Protein AF-A0A1I7YSK3-F1 (afdb_monomer_lite)

pLDDT: mean 75.52, std 20.82, range [30.72, 96.94]

Secondary structure (DSSP, 8-state):
----------PPPP------------------PPPPPP------PPP----------------------------S---------HHHHHHHTT--HHHHHHHHHHHHHHHHHHHHHHHHHHHHHHHHHHHHHHHHHHHHHHHHHHHHHHHHHHHHHHHHHHHHHHHHHHHHHHHHHHHHHHHHHHHHHHHHHHHHHHHHHHHHHHHHHHHHHHHHHHHHHHHHHHHHHHHHHHHHHHHHHHHHHHHHHHHHHHHHHHHHHHHHHHHHHHHHHHHHHHHHHHHHHHHHHHHHHHHHHHHHHHHHHHHHHHHHTTTHHHHHHHHTTTTTTSSSS----S-HHHHHHHHHHHHHHHHHHHHHHHHHHHHHHHHHHHHHHHHHHHHHHHHHHHHHHHHHHHHHHHHHHHHHHHHHHHHHHHHHHHHHHHHHHHHHHHHHHHHHHHHHHHHHHHHHHHHHHHHHHHHHHHHHHHHHHHHHHHHHHHHHHHHHHHHHHHH-

Foldseek 3Di:
DDDDDDDDDDDDDDDDDDDDDDDDDDDDDDDDDDDDDDDDDDDDDDDDDDDDDPPPPDPDDDDDDPPPPPPPDPPPDPDPDDPVPVVCVVVVDPDPPVVVVVCVVVVVVVVVVVVVVVVVVVVVVVVVVVVVVVVVVVVVVVVVVVVVVVVVVVVVVVVVVVVVVVVVVVVVVVVVVVVVVVVVVVVVVVVVVVVVVVVVVVVVVVVVVVVVVVVVVVVVVVVVVVVVVVVVVVVVVVVVVVVVVVVVVVVVVVVVVVVVVVVVVVVVVVVVVVVVVVVVVVVVVVVVVVVVVVVVVVVVVVVVVVVVVVVVVVVVVVCVVPVVVVVVPPVPDDDDDDDPVVVVVVVVVVVVVVVVVVVVVVVVVVVVVVVVVVVVVVVVVVVVVVVVVVVVVVVVVVVVVVVVVVVVVVVVVVVVVVVVVVVVVVVVVVVVVVVVVVVVVVVVVVVVVVVVVVVVVVVVVVVVVVVVVVVVVVVVVVVVVVVVVVVVVVVVVVVD

Radius of gyration: 88.84 Å; chains: 1; bounding box: 186×69×266 Å

Structure (mmCIF, N/CA/C/O backbone):
data_AF-A0A1I7YSK3-F1
#
_entry.id   AF-A0A1I7YSK3-F1
#
loop_
_atom_site.group_PDB
_atom_site.id
_atom_site.type_symbol
_atom_site.label_atom_id
_atom_site.label_alt_id
_atom_site.label_comp_id
_atom_site.label_asym_id
_atom_site.label_entity_id
_atom_site.label_seq_id
_atom_site.pdbx_PDB_ins_code
_atom_site.Cartn_x
_atom_site.Cartn_y
_atom_site.Cartn_z
_atom_site.occupancy
_atom_site.B_iso_or_equiv
_atom_site.auth_seq_id
_atom_site.auth_comp_id
_atom_site.auth_asym_id
_atom_site.auth_atom_id
_atom_site.pdbx_PDB_model_num
ATOM 1 N N . MET A 1 1 ? -38.081 -33.887 42.580 1.00 40.69 1 MET A N 1
ATOM 2 C CA . MET A 1 1 ? -37.511 -34.795 41.563 1.00 40.69 1 MET A CA 1
ATOM 3 C C . MET A 1 1 ? -37.796 -34.200 40.195 1.00 40.69 1 MET A C 1
ATOM 5 O O . MET A 1 1 ? -38.943 -34.213 39.774 1.00 40.69 1 MET A O 1
ATOM 9 N N . ALA A 1 2 ? -36.789 -33.588 39.573 1.00 35.66 2 ALA A N 1
ATOM 10 C CA . ALA A 1 2 ? -36.881 -32.951 38.261 1.00 35.66 2 ALA A CA 1
ATOM 11 C C . ALA A 1 2 ? -36.112 -33.796 37.236 1.00 35.66 2 ALA A C 1
ATOM 13 O O . ALA A 1 2 ? -35.009 -34.254 37.534 1.00 35.66 2 ALA A O 1
ATOM 14 N N . ALA A 1 3 ? -36.692 -33.997 36.052 1.00 44.53 3 ALA A N 1
ATOM 15 C CA . ALA A 1 3 ? -36.068 -34.694 34.934 1.00 44.53 3 ALA A CA 1
ATOM 16 C C . ALA A 1 3 ? -35.866 -33.733 33.747 1.00 44.53 3 ALA A C 1
ATOM 18 O O . ALA A 1 3 ? -36.822 -33.235 33.164 1.00 44.53 3 ALA A O 1
ATOM 19 N N . PHE A 1 4 ? -34.586 -33.465 33.488 1.00 44.53 4 PHE A N 1
ATOM 20 C CA . PHE A 1 4 ? -33.862 -33.275 32.224 1.00 44.53 4 PHE A CA 1
ATOM 21 C C . PHE A 1 4 ? -34.601 -33.003 30.890 1.00 44.53 4 PHE A C 1
ATOM 23 O O . PHE A 1 4 ? -35.297 -33.855 30.351 1.00 44.53 4 PHE A O 1
ATOM 30 N N . SER A 1 5 ? -34.247 -31.844 30.315 1.00 45.84 5 SER A N 1
ATOM 31 C CA . SER A 1 5 ? -33.584 -31.607 29.011 1.00 45.84 5 SER A CA 1
ATOM 32 C C . SER A 1 5 ? -33.994 -32.371 27.742 1.00 45.84 5 SER A C 1
ATOM 34 O O . SER A 1 5 ? -33.783 -33.577 27.650 1.00 45.84 5 SER A O 1
ATOM 36 N N . LYS A 1 6 ? -34.327 -31.606 26.682 1.00 50.41 6 LYS A N 1
ATOM 37 C CA . LYS A 1 6 ? -33.668 -31.606 25.347 1.00 50.41 6 LYS A CA 1
ATOM 38 C C . LYS A 1 6 ? -34.405 -30.662 24.376 1.00 50.41 6 LYS A C 1
ATOM 40 O O . LYS A 1 6 ? -35.543 -30.933 24.018 1.00 50.41 6 LYS A O 1
ATOM 45 N N . ILE A 1 7 ? -33.742 -29.603 23.905 1.00 48.44 7 ILE A N 1
ATOM 46 C CA . ILE A 1 7 ? -34.106 -28.902 22.660 1.00 48.44 7 ILE A CA 1
ATOM 47 C C . ILE A 1 7 ? -32.912 -29.041 21.719 1.00 48.44 7 ILE A C 1
ATOM 49 O O . ILE A 1 7 ? -31.772 -28.788 22.109 1.00 48.44 7 ILE A O 1
ATOM 53 N N . GLY A 1 8 ? -33.206 -29.576 20.537 1.00 45.09 8 GLY A N 1
ATOM 54 C CA . GLY A 1 8 ? -32.256 -30.000 19.523 1.00 45.09 8 GLY A CA 1
ATOM 55 C C . GLY A 1 8 ? -31.715 -28.862 18.666 1.00 45.09 8 GLY A C 1
ATOM 56 O O . GLY A 1 8 ? -32.310 -27.794 18.542 1.00 45.09 8 GLY A O 1
ATOM 57 N N . GLN A 1 9 ? -30.558 -29.171 18.096 1.00 38.94 9 GLN A N 1
ATOM 58 C CA . GLN A 1 9 ? -29.808 -28.431 17.095 1.00 38.94 9 GLN A CA 1
ATOM 59 C C . GLN A 1 9 ? -30.614 -28.321 15.792 1.00 38.94 9 GLN A C 1
ATOM 61 O O . GLN A 1 9 ? -31.238 -29.294 15.372 1.00 38.94 9 GLN A O 1
ATOM 66 N N . GLY A 1 10 ? -30.589 -27.145 15.166 1.00 38.31 10 GLY A N 1
ATOM 67 C CA . GLY A 1 10 ? -31.057 -26.932 13.799 1.00 38.31 10 GLY A CA 1
ATOM 68 C C . GLY A 1 10 ? -29.862 -26.748 12.867 1.00 38.31 10 GLY A C 1
ATOM 69 O O . GLY A 1 10 ? -29.099 -25.798 13.033 1.00 38.31 10 GLY A O 1
ATOM 70 N N . GLU A 1 11 ? -29.709 -27.662 11.915 1.00 47.06 11 GLU A N 1
ATOM 71 C CA . GLU A 1 11 ? -28.916 -27.491 10.693 1.00 47.06 11 GLU A CA 1
ATOM 72 C C . GLU A 1 11 ? -29.738 -26.697 9.659 1.00 47.06 11 GLU A C 1
ATOM 74 O O . GLU A 1 11 ? -30.963 -26.856 9.618 1.00 47.06 11 GLU A O 1
ATOM 79 N N . PRO A 1 12 ? -29.117 -25.888 8.782 1.00 58.66 12 PRO A N 1
ATOM 80 C CA . PRO A 1 12 ? -29.736 -25.496 7.529 1.00 58.66 12 PRO A CA 1
ATOM 81 C C . PRO A 1 12 ? -29.206 -26.353 6.371 1.00 58.66 12 PRO A C 1
ATOM 83 O O . PRO A 1 12 ? -28.031 -26.301 6.010 1.00 58.66 12 PRO A O 1
ATOM 86 N N . ASP A 1 13 ? -30.136 -27.110 5.792 1.00 48.97 13 ASP A N 1
ATOM 87 C CA . ASP A 1 13 ? -30.034 -27.811 4.516 1.00 48.97 13 ASP A CA 1
ATOM 88 C C . ASP A 1 13 ? -29.654 -26.875 3.363 1.00 48.97 13 ASP A C 1
ATOM 90 O O . ASP A 1 13 ? -30.177 -25.763 3.219 1.00 48.97 13 ASP A O 1
ATOM 94 N N . GLY A 1 14 ? -28.802 -27.401 2.485 1.00 42.59 14 GLY A N 1
ATOM 95 C CA . GLY A 1 14 ? -28.514 -26.836 1.180 1.00 42.59 14 GLY A CA 1
ATOM 96 C C . GLY A 1 14 ? -29.721 -26.887 0.244 1.00 42.59 14 GLY A C 1
ATOM 97 O O . GLY A 1 14 ? -30.543 -27.805 0.283 1.00 42.59 14 GLY A O 1
ATOM 98 N N . ARG A 1 15 ? -29.793 -25.897 -0.648 1.00 53.00 15 ARG A N 1
ATOM 99 C CA . ARG A 1 15 ? -30.497 -26.024 -1.923 1.00 53.00 15 ARG A CA 1
ATOM 100 C C . ARG A 1 15 ? -29.712 -25.357 -3.033 1.00 53.00 15 ARG A C 1
ATOM 102 O O . ARG A 1 15 ? -29.434 -24.162 -3.002 1.00 53.00 15 ARG A O 1
ATOM 109 N N . ASP A 1 16 ? -29.443 -26.195 -4.017 1.00 47.84 16 ASP A N 1
ATOM 110 C CA . ASP A 1 16 ? -28.998 -25.911 -5.364 1.00 47.84 16 ASP A CA 1
ATOM 111 C C . ASP A 1 16 ? -29.873 -24.869 -6.072 1.00 47.84 16 ASP A C 1
ATOM 113 O O . ASP A 1 16 ? -31.107 -24.910 -5.981 1.00 47.84 16 ASP A O 1
ATOM 117 N N . ARG A 1 17 ? -29.245 -24.017 -6.893 1.00 43.78 17 ARG A N 1
ATOM 118 C CA . ARG A 1 17 ? -29.848 -23.554 -8.151 1.00 43.78 17 ARG A CA 1
ATOM 119 C C . ARG A 1 17 ? -28.818 -22.950 -9.114 1.00 43.78 17 ARG A C 1
ATOM 121 O O . ARG A 1 17 ? -28.319 -21.867 -8.860 1.00 43.78 17 ARG A O 1
ATOM 128 N N . ALA A 1 18 ? -28.628 -23.679 -10.222 1.00 43.81 18 ALA A N 1
ATOM 129 C CA . ALA A 1 18 ? -28.380 -23.249 -11.610 1.00 43.81 18 ALA A CA 1
ATOM 130 C C . ALA A 1 18 ? -27.205 -22.273 -11.866 1.00 43.81 18 ALA A C 1
ATOM 132 O O . ALA A 1 18 ? -27.217 -21.151 -11.391 1.00 43.81 18 ALA A O 1
ATOM 133 N N . GLY A 1 19 ? -26.178 -22.583 -12.662 1.00 39.19 19 GLY A N 1
ATOM 134 C CA . GLY A 1 19 ? -26.143 -23.467 -13.828 1.00 39.19 19 GLY A CA 1
A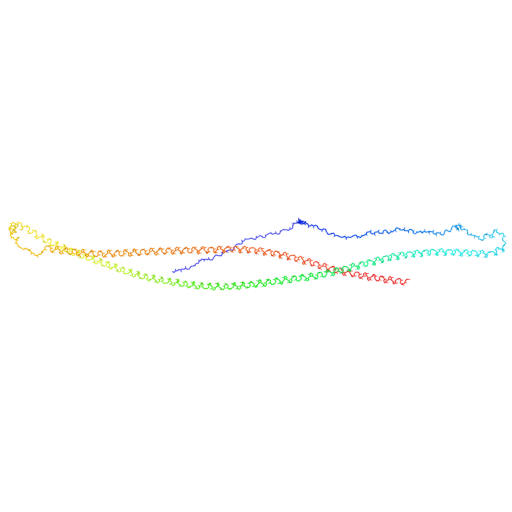TOM 135 C C . GLY A 1 19 ? -26.724 -22.765 -15.057 1.00 39.19 19 GLY A C 1
ATOM 136 O O . GLY A 1 19 ? -27.868 -23.036 -15.407 1.00 39.19 19 GLY A O 1
ATOM 137 N N . LEU A 1 20 ? -25.946 -21.872 -15.679 1.00 42.03 20 LEU A N 1
ATOM 138 C CA . LEU A 1 20 ? -26.173 -21.351 -17.032 1.00 42.03 20 LEU A CA 1
ATOM 139 C C . LEU A 1 20 ? -24.816 -21.130 -17.721 1.00 42.03 20 LEU A C 1
ATOM 141 O O . LEU A 1 20 ? -24.257 -20.039 -17.689 1.00 42.03 20 LEU A O 1
ATOM 145 N N . ASP A 1 21 ? -24.320 -22.202 -18.336 1.00 44.41 21 ASP A N 1
ATOM 146 C CA . ASP A 1 21 ? -23.498 -22.133 -19.544 1.00 44.41 21 ASP A CA 1
ATOM 147 C C . ASP A 1 21 ? -24.430 -21.917 -20.739 1.00 44.41 21 ASP A C 1
ATOM 149 O O . ASP A 1 21 ? -25.432 -22.625 -20.846 1.00 44.41 21 ASP A O 1
ATOM 153 N N . CYS A 1 22 ? -24.076 -21.004 -21.646 1.00 37.34 22 CYS A N 1
ATOM 154 C CA . CYS A 1 22 ? -24.375 -21.094 -23.080 1.00 37.34 22 CYS A CA 1
ATOM 155 C C . CYS A 1 22 ? -23.430 -20.170 -23.876 1.00 37.34 22 CYS A C 1
ATOM 157 O O . CYS A 1 22 ? -23.597 -18.956 -23.882 1.00 37.34 22 CYS A O 1
ATOM 159 N N . THR A 1 23 ? -22.489 -20.825 -24.562 1.00 44.09 23 THR A N 1
ATOM 160 C CA . THR A 1 23 ? -22.118 -20.656 -25.982 1.00 44.09 23 THR A CA 1
ATOM 161 C C . THR A 1 23 ? -21.451 -19.371 -26.482 1.00 44.09 23 THR A C 1
ATOM 163 O O . THR A 1 23 ? -22.023 -18.286 -26.488 1.00 44.09 23 THR A O 1
ATOM 166 N N . GLU A 1 24 ? -20.256 -19.614 -27.024 1.00 45.88 24 GLU A N 1
ATOM 167 C CA . GLU A 1 24 ? -19.506 -18.869 -28.033 1.00 45.88 24 GLU A CA 1
ATOM 168 C C . GLU A 1 24 ? -20.385 -18.285 -29.150 1.00 45.88 24 GLU A C 1
ATOM 170 O O . GLU A 1 24 ? -21.261 -18.971 -29.674 1.00 45.88 24 GLU A O 1
ATOM 175 N N . ASP A 1 25 ? -20.057 -17.066 -29.584 1.00 43.78 25 ASP A N 1
ATOM 176 C CA . ASP A 1 25 ? -20.048 -16.743 -31.007 1.00 43.78 25 ASP A CA 1
ATOM 177 C C . ASP A 1 25 ? -18.965 -15.703 -31.321 1.00 43.78 25 ASP A C 1
ATOM 179 O O . ASP A 1 25 ? -18.608 -14.828 -30.531 1.00 43.78 25 ASP A O 1
ATOM 183 N N . VAL A 1 26 ? -18.400 -15.906 -32.499 1.00 40.75 26 VAL A N 1
ATOM 184 C CA . VAL A 1 26 ? -17.092 -15.493 -32.986 1.00 40.75 26 VAL A CA 1
ATOM 185 C C . VAL A 1 26 ? -17.232 -14.305 -33.953 1.00 40.75 26 VAL A C 1
ATOM 187 O O . VAL A 1 26 ? -18.158 -14.264 -34.751 1.00 40.75 26 VAL A O 1
ATOM 190 N N . LEU A 1 27 ? -16.253 -13.390 -33.914 1.00 42.75 27 LEU A N 1
ATOM 191 C CA . LEU A 1 27 ? -15.806 -12.462 -34.977 1.00 42.75 27 LEU A CA 1
ATOM 192 C C . LEU A 1 27 ? -16.842 -11.610 -35.746 1.00 42.75 27 LEU A C 1
ATOM 194 O O . LEU A 1 27 ? -17.444 -12.053 -36.717 1.00 42.75 27 LEU A O 1
ATOM 198 N N . ALA A 1 28 ? -16.826 -10.305 -35.465 1.00 40.03 28 ALA A N 1
ATOM 199 C CA . ALA A 1 28 ? -16.809 -9.190 -36.431 1.00 40.03 28 ALA A CA 1
ATOM 200 C C . ALA A 1 28 ? -16.651 -7.899 -35.602 1.00 40.03 28 ALA A C 1
ATOM 202 O O . ALA A 1 28 ? -17.331 -7.741 -34.601 1.00 40.03 28 ALA A O 1
ATOM 203 N N . GLY A 1 29 ? -15.798 -6.922 -35.872 1.00 34.19 29 GLY A N 1
ATOM 204 C CA . GLY A 1 29 ? -15.032 -6.585 -37.052 1.00 34.19 29 GLY A CA 1
ATOM 205 C C . GLY A 1 29 ? -14.835 -5.066 -37.010 1.00 34.19 29 GLY A C 1
ATOM 206 O O . GLY A 1 29 ? -15.809 -4.331 -37.018 1.00 34.19 29 GLY A O 1
ATOM 207 N N . MET A 1 30 ? -13.572 -4.645 -36.961 1.00 34.94 30 MET A N 1
ATOM 208 C CA . MET A 1 30 ? -13.018 -3.424 -37.558 1.00 34.94 30 MET A CA 1
ATOM 209 C C . MET A 1 30 ? -13.552 -2.027 -37.155 1.00 34.94 30 MET A C 1
ATOM 211 O O . MET A 1 30 ? -14.690 -1.645 -37.407 1.00 34.94 30 MET A O 1
ATOM 215 N N . SER A 1 31 ? -12.561 -1.203 -36.786 1.00 37.09 31 SER A N 1
ATOM 216 C CA . SER A 1 31 ? -12.375 0.234 -37.077 1.00 37.09 31 SER A CA 1
ATOM 217 C C . SER A 1 31 ? -13.129 1.304 -36.272 1.00 37.09 31 SER A C 1
ATOM 219 O O . SER A 1 31 ? -14.298 1.567 -36.516 1.00 37.09 31 SER A O 1
ATOM 221 N N . ALA A 1 32 ? -12.364 2.055 -35.466 1.00 34.91 32 ALA A N 1
ATOM 222 C CA . ALA A 1 32 ? -12.131 3.499 -35.643 1.00 34.91 32 ALA A CA 1
ATOM 223 C C . ALA A 1 32 ? -10.879 3.928 -34.832 1.00 34.91 32 ALA A C 1
ATOM 225 O O . ALA A 1 32 ? -10.741 3.474 -33.697 1.00 34.91 32 ALA A O 1
ATOM 226 N N . PRO A 1 33 ? -9.950 4.739 -35.381 1.00 42.72 33 PRO A N 1
ATOM 227 C CA . PRO A 1 33 ? -8.826 5.280 -34.621 1.00 42.72 33 PRO A CA 1
ATOM 228 C C . PRO A 1 33 ? -9.273 6.520 -33.838 1.00 42.72 33 PRO A C 1
ATOM 230 O O . PRO A 1 33 ? -9.918 7.409 -34.391 1.00 42.72 33 PRO A O 1
ATOM 233 N N . GLU A 1 34 ? -8.929 6.561 -32.555 1.00 41.91 34 GLU A N 1
ATOM 234 C CA . GLU A 1 34 ? -9.188 7.692 -31.668 1.00 41.91 34 GLU A CA 1
ATOM 235 C C . GLU A 1 34 ? -8.077 8.744 -31.833 1.00 41.91 34 GLU A C 1
ATOM 237 O O . GLU A 1 34 ? -6.890 8.423 -31.920 1.00 41.91 34 GLU A O 1
ATOM 242 N N . GLU A 1 35 ? -8.502 9.998 -31.967 1.00 37.66 35 GLU A N 1
ATOM 243 C CA . GLU A 1 35 ? -7.690 11.181 -32.241 1.00 37.66 35 GLU A CA 1
ATOM 244 C C . GLU A 1 35 ? -6.692 11.468 -31.105 1.00 37.66 35 GLU A C 1
ATOM 246 O O . GLU A 1 35 ? -7.042 11.479 -29.926 1.00 37.66 35 GLU A O 1
ATOM 251 N N . ILE A 1 36 ? -5.438 11.749 -31.467 1.00 41.78 36 ILE A N 1
ATOM 252 C CA . ILE A 1 36 ? -4.404 12.234 -30.544 1.00 41.78 36 ILE A CA 1
ATOM 253 C C . ILE A 1 36 ? -4.584 13.755 -30.392 1.00 41.78 36 ILE A C 1
ATOM 255 O O . ILE A 1 36 ? -4.634 14.449 -31.410 1.00 41.78 36 ILE A O 1
ATOM 259 N N . PRO A 1 37 ? -4.657 14.309 -29.168 1.00 40.88 37 PRO A N 1
ATOM 260 C CA . PRO A 1 37 ? -4.837 15.741 -28.973 1.00 40.88 37 PRO A CA 1
ATOM 261 C C . PRO A 1 37 ? -3.569 16.534 -29.325 1.00 40.88 37 PRO A C 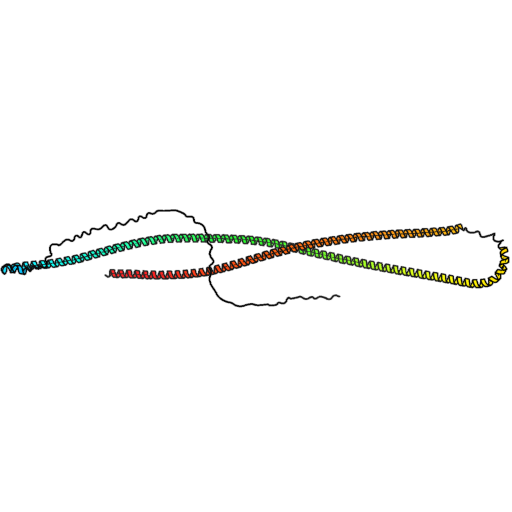1
ATOM 263 O O . PRO A 1 37 ? -2.474 16.261 -28.830 1.00 40.88 37 PRO A O 1
ATOM 266 N N . GLU A 1 38 ? -3.750 17.563 -30.154 1.00 40.75 38 GLU A N 1
ATOM 267 C CA . GLU A 1 38 ? -2.776 18.618 -30.426 1.00 40.75 38 GLU A CA 1
ATOM 268 C C . GLU A 1 38 ? -2.508 19.443 -29.156 1.00 40.75 38 GLU A C 1
ATOM 270 O O . GLU A 1 38 ? -3.399 20.113 -28.631 1.00 40.75 38 GLU A O 1
ATOM 275 N N . HIS A 1 39 ? -1.257 19.454 -28.692 1.00 37.50 39 HIS A N 1
ATOM 276 C CA . HIS A 1 39 ? -0.752 20.480 -27.783 1.00 37.50 39 HIS A CA 1
ATOM 277 C C . HIS A 1 39 ? 0.199 21.418 -28.533 1.00 37.50 39 HIS A C 1
ATOM 279 O O . HIS A 1 39 ? 1.294 21.056 -28.954 1.00 37.50 39 HIS A O 1
ATOM 285 N N . THR A 1 40 ? -0.260 22.656 -28.679 1.00 38.56 40 THR A N 1
ATOM 286 C CA . THR A 1 40 ? 0.468 23.837 -29.145 1.00 38.56 40 THR A CA 1
ATOM 287 C C . THR A 1 40 ? 1.432 24.395 -28.095 1.00 38.56 40 THR A C 1
ATOM 289 O O . THR A 1 40 ? 1.008 24.599 -26.956 1.00 38.56 40 THR A O 1
ATOM 292 N N . ALA A 1 41 ? 2.646 24.762 -28.543 1.00 38.44 41 ALA A N 1
ATOM 293 C CA . ALA A 1 41 ? 3.410 26.011 -28.290 1.00 38.44 41 ALA A CA 1
ATOM 294 C C . ALA A 1 41 ? 4.922 25.761 -28.053 1.00 38.44 41 ALA A C 1
ATOM 296 O O . ALA A 1 41 ? 5.290 24.686 -27.592 1.00 38.44 41 ALA A O 1
ATOM 297 N N . PRO A 1 42 ? 5.797 26.779 -28.186 1.00 48.31 42 PRO A N 1
ATOM 298 C CA . PRO A 1 42 ? 5.987 27.711 -29.299 1.00 48.31 42 PRO A CA 1
ATOM 299 C C . PRO A 1 42 ? 7.452 27.691 -29.802 1.00 48.31 42 PRO A C 1
ATOM 301 O O . PRO A 1 42 ? 8.353 27.167 -29.153 1.00 48.31 42 PRO A O 1
ATOM 304 N N . GLY A 1 43 ? 7.696 28.287 -30.971 1.00 38.28 43 GLY A N 1
ATOM 305 C CA . GLY A 1 43 ? 9.044 28.454 -31.510 1.00 38.28 43 GLY A CA 1
ATOM 306 C C . GLY A 1 43 ? 9.876 29.497 -30.763 1.00 38.28 43 GLY A C 1
ATOM 307 O O . GLY A 1 43 ? 9.367 30.551 -30.394 1.00 38.28 43 GLY A O 1
ATOM 308 N N . GLU A 1 44 ? 11.178 29.236 -30.666 1.00 40.59 44 GLU A N 1
ATOM 309 C CA . GLU A 1 44 ? 12.210 30.264 -30.558 1.00 40.59 44 GLU A CA 1
ATOM 310 C C . GLU A 1 44 ? 13.324 29.948 -31.562 1.00 40.59 44 GLU A C 1
ATOM 312 O O . GLU A 1 44 ? 13.919 28.871 -31.574 1.00 40.59 44 GLU A O 1
ATOM 317 N N . MET A 1 45 ? 13.527 30.901 -32.470 1.00 42.84 45 MET A N 1
ATOM 318 C CA . MET A 1 45 ? 14.551 30.892 -33.504 1.00 42.84 45 MET A CA 1
ATOM 319 C C . MET A 1 45 ? 15.898 31.252 -32.880 1.00 42.84 45 MET A C 1
ATOM 321 O O . MET A 1 45 ? 16.042 32.338 -32.318 1.00 42.84 45 MET A O 1
ATOM 325 N N . ALA A 1 46 ? 16.898 30.389 -33.051 1.00 37.97 46 ALA A N 1
ATOM 326 C CA . ALA A 1 46 ? 18.293 30.746 -32.836 1.00 37.97 46 ALA A CA 1
ATOM 327 C C . ALA A 1 46 ? 18.950 31.058 -34.187 1.00 37.97 46 ALA A C 1
ATOM 329 O O . ALA A 1 46 ? 18.995 30.232 -35.096 1.00 37.97 46 ALA A O 1
ATOM 330 N N . GLN A 1 47 ? 19.409 32.300 -34.294 1.00 37.19 47 GLN A N 1
ATOM 331 C CA . GLN A 1 47 ? 20.231 32.851 -35.361 1.00 37.19 47 GLN A CA 1
ATOM 332 C C . GLN A 1 47 ? 21.647 32.267 -35.325 1.00 37.19 47 GLN A C 1
ATOM 334 O O . GLN A 1 47 ? 22.154 31.960 -34.245 1.00 37.19 47 GLN A O 1
ATOM 339 N N . SER A 1 48 ? 22.318 32.272 -36.482 1.00 39.28 48 SER A N 1
ATOM 340 C CA . SER A 1 48 ? 23.618 32.933 -36.751 1.00 39.28 48 SER A CA 1
ATOM 341 C C . SER A 1 48 ? 24.417 32.167 -37.842 1.00 39.28 48 SER A C 1
ATOM 343 O O . SER A 1 48 ? 23.947 31.119 -38.285 1.00 39.28 48 SER A O 1
ATOM 345 N N . PRO A 1 49 ? 25.476 32.754 -38.430 1.00 50.12 49 PRO A N 1
ATOM 346 C CA . PRO A 1 49 ? 25.538 33.066 -39.857 1.00 50.12 49 PRO A CA 1
ATOM 347 C C . PRO A 1 49 ? 26.699 32.309 -40.531 1.00 50.12 49 PRO A C 1
ATOM 349 O O . PRO A 1 49 ? 27.462 31.625 -39.861 1.00 50.12 49 PRO A O 1
ATOM 352 N N . ASP A 1 50 ? 26.821 32.393 -41.853 1.00 42.41 50 ASP A N 1
ATOM 353 C CA . ASP A 1 50 ? 28.047 32.895 -42.488 1.00 42.41 50 ASP A CA 1
ATOM 354 C C . ASP A 1 50 ? 28.006 32.684 -44.001 1.00 42.41 50 ASP A C 1
ATOM 356 O O . ASP A 1 50 ? 27.705 31.611 -44.529 1.00 42.41 50 ASP A O 1
ATOM 360 N N . ASP A 1 51 ? 28.316 33.791 -44.661 1.00 42.12 51 ASP A N 1
ATOM 361 C CA . ASP A 1 51 ? 28.712 33.917 -46.044 1.00 42.12 51 ASP A CA 1
ATOM 362 C C . ASP A 1 51 ? 29.837 32.930 -46.383 1.00 42.12 51 ASP A C 1
ATOM 364 O O . ASP A 1 51 ? 30.878 32.915 -45.727 1.00 42.12 51 ASP A O 1
ATOM 368 N N . TYR A 1 52 ? 29.668 32.171 -47.464 1.00 43.38 52 TYR A N 1
ATOM 369 C CA . TYR A 1 52 ? 30.795 31.829 -48.323 1.00 43.38 52 TYR A CA 1
ATOM 370 C C . TYR A 1 52 ? 30.392 32.026 -49.776 1.00 43.38 52 TYR A C 1
ATOM 372 O O . TYR A 1 52 ? 29.441 31.432 -50.289 1.00 43.38 52 TYR A O 1
ATOM 380 N N . ASP A 1 53 ? 31.149 32.928 -50.383 1.00 38.91 53 ASP A N 1
ATOM 381 C CA . ASP A 1 53 ? 31.062 33.416 -51.739 1.00 38.91 53 ASP A CA 1
ATOM 382 C C . ASP A 1 53 ? 30.993 32.286 -52.769 1.00 38.91 53 ASP A C 1
ATOM 384 O O . ASP A 1 53 ? 31.857 31.412 -52.870 1.00 38.91 53 ASP A O 1
ATOM 388 N N . SER A 1 54 ? 29.958 32.356 -53.599 1.00 42.53 54 SER A N 1
ATOM 389 C CA . SER A 1 54 ? 29.863 31.636 -54.857 1.00 42.53 54 SER A CA 1
ATOM 390 C C . SER A 1 54 ? 30.774 32.290 -55.902 1.00 42.53 54 SER A C 1
ATOM 392 O O . SER A 1 54 ? 30.293 32.946 -56.827 1.00 42.53 54 SER A O 1
ATOM 394 N N . ASP A 1 55 ? 32.083 32.079 -55.782 1.00 43.53 55 ASP A N 1
ATOM 395 C CA . ASP A 1 55 ? 33.038 32.296 -56.871 1.00 43.53 55 ASP A CA 1
ATOM 396 C C . ASP A 1 55 ? 32.998 31.090 -57.825 1.00 43.53 55 ASP A C 1
ATOM 398 O O . ASP A 1 55 ? 33.905 30.260 -57.897 1.00 43.53 55 ASP A O 1
ATOM 402 N N . PHE A 1 56 ? 31.916 30.991 -58.603 1.00 36.06 56 PHE A N 1
ATOM 403 C CA . PHE A 1 56 ? 31.932 30.234 -59.854 1.00 36.06 56 PHE A CA 1
ATOM 404 C C . PHE A 1 56 ? 32.743 31.046 -60.869 1.00 36.06 56 PHE A C 1
ATOM 406 O O . PHE A 1 56 ? 32.212 31.814 -61.674 1.00 36.06 56 PHE A O 1
ATOM 413 N N . VAL A 1 57 ? 34.067 30.900 -60.805 1.00 42.06 57 VAL A N 1
ATOM 414 C CA . VAL A 1 57 ? 34.955 31.369 -61.864 1.00 42.06 57 VAL A CA 1
ATOM 415 C C . VAL A 1 57 ? 34.658 30.545 -63.111 1.00 42.06 57 VAL A C 1
ATOM 417 O O . VAL A 1 57 ? 35.001 29.371 -63.230 1.00 42.06 57 VAL A O 1
ATOM 420 N N . VAL A 1 58 ? 33.979 31.220 -64.031 1.00 39.97 58 VAL A N 1
ATOM 421 C CA . VAL A 1 58 ? 33.902 30.953 -65.462 1.00 39.97 58 VAL A CA 1
ATOM 422 C C . VAL A 1 58 ? 35.258 30.447 -65.961 1.00 39.97 58 VAL A C 1
ATOM 424 O O . VAL A 1 58 ? 36.222 31.209 -66.021 1.00 39.97 58 VAL A O 1
ATOM 427 N N . ILE A 1 59 ? 35.336 29.170 -66.339 1.00 34.97 59 ILE A N 1
ATOM 428 C CA . ILE A 1 59 ? 36.416 28.678 -67.200 1.00 34.97 59 ILE A CA 1
ATOM 429 C C . ILE A 1 59 ? 36.218 29.387 -68.547 1.00 34.97 59 ILE A C 1
ATOM 431 O O . ILE A 1 59 ? 35.166 29.195 -69.163 1.00 34.97 59 ILE A O 1
ATOM 435 N N . PRO A 1 60 ? 37.155 30.236 -69.005 1.00 40.03 60 PRO A N 1
ATOM 436 C CA . PRO A 1 60 ? 36.996 30.930 -70.267 1.00 40.03 60 PRO A CA 1
ATOM 437 C C . PRO A 1 60 ? 36.990 29.923 -71.409 1.00 40.03 60 PRO A C 1
ATOM 439 O O . PRO A 1 60 ? 37.859 29.056 -71.512 1.00 40.03 60 PRO A O 1
ATOM 442 N N . GLU A 1 61 ? 35.995 30.090 -72.268 1.00 35.31 61 GLU A N 1
ATOM 443 C CA . GLU A 1 61 ? 35.874 29.467 -73.571 1.00 35.31 61 GLU A CA 1
ATOM 444 C C . GLU A 1 61 ? 37.208 29.496 -74.330 1.00 35.31 61 GLU A C 1
ATOM 446 O O . GLU A 1 61 ? 37.871 30.528 -74.443 1.00 35.31 61 GLU A O 1
ATOM 451 N N . HIS A 1 62 ? 37.572 28.325 -74.852 1.00 35.41 62 HIS A N 1
ATOM 452 C CA . HIS A 1 62 ? 38.326 28.100 -76.080 1.00 35.41 62 HIS A CA 1
ATOM 453 C C . HIS A 1 62 ? 38.930 29.354 -76.737 1.00 35.41 62 HIS A C 1
ATOM 455 O O . HIS A 1 62 ? 38.359 29.931 -77.663 1.00 35.41 62 HIS A O 1
ATOM 461 N N . GLN A 1 63 ? 40.157 29.709 -76.345 1.00 34.38 63 GLN A N 1
ATOM 462 C CA . GLN A 1 63 ? 41.034 30.430 -77.260 1.00 34.38 63 GLN A CA 1
ATOM 463 C C . GLN A 1 63 ? 41.498 29.458 -78.341 1.00 34.38 63 GLN A C 1
ATOM 465 O O . GLN A 1 63 ? 42.297 28.547 -78.123 1.00 34.38 63 GLN A O 1
ATOM 470 N N . SER A 1 64 ? 40.915 29.670 -79.512 1.00 35.41 64 SER A N 1
ATOM 471 C CA . SER A 1 64 ? 41.322 29.173 -80.811 1.00 35.41 64 SER A CA 1
ATOM 472 C C . SER A 1 64 ? 42.845 29.149 -80.970 1.00 35.41 64 SER A C 1
ATOM 474 O O . SER A 1 64 ? 43.502 30.171 -81.158 1.00 35.41 64 SER A O 1
ATOM 476 N N . MET A 1 65 ? 43.407 27.943 -80.981 1.00 36.34 65 MET A N 1
ATOM 477 C CA . MET A 1 65 ? 44.645 27.694 -81.709 1.00 36.34 65 MET A CA 1
ATOM 478 C C . MET A 1 65 ? 44.367 28.000 -83.186 1.00 36.34 65 MET A C 1
ATOM 480 O O . MET A 1 65 ? 43.455 27.394 -83.757 1.00 36.34 65 MET A O 1
ATOM 484 N N . PRO A 1 66 ? 45.110 28.902 -83.846 1.00 35.31 66 PRO A N 1
ATOM 485 C CA . PRO A 1 66 ? 45.063 28.966 -85.289 1.00 35.31 66 PRO A CA 1
ATOM 486 C C . PRO A 1 66 ? 45.758 27.704 -85.805 1.00 35.31 66 PRO A C 1
ATOM 488 O O . PRO A 1 66 ? 46.985 27.620 -85.855 1.00 35.31 66 PRO A O 1
ATOM 491 N N . THR A 1 67 ? 44.966 26.713 -86.210 1.00 34.00 67 THR A N 1
ATOM 492 C CA . THR A 1 67 ? 45.344 25.773 -87.266 1.00 34.00 67 THR A CA 1
ATOM 493 C C . THR A 1 67 ? 45.629 26.593 -88.520 1.00 34.00 67 THR A C 1
ATOM 495 O O . THR A 1 67 ? 44.774 26.772 -89.384 1.00 34.00 67 THR A O 1
ATOM 498 N N . SER A 1 68 ? 46.838 27.147 -88.595 1.00 30.72 68 SER A N 1
ATOM 499 C CA . SER A 1 68 ? 47.410 27.589 -89.854 1.00 30.72 68 SER A CA 1
ATOM 500 C C . SER A 1 68 ? 47.803 26.322 -90.597 1.00 30.72 68 SER A C 1
ATOM 502 O O . SER A 1 68 ? 48.853 25.725 -90.351 1.00 30.72 68 SER A O 1
ATOM 504 N N . LEU A 1 69 ? 46.878 25.878 -91.442 1.00 36.66 69 LEU A N 1
ATOM 505 C CA . LEU A 1 69 ? 47.123 24.985 -92.559 1.00 36.66 69 LEU A CA 1
ATOM 506 C C . LEU A 1 69 ? 48.222 25.619 -93.425 1.00 36.66 69 LEU A C 1
ATOM 508 O O . LEU A 1 69 ? 47.941 26.338 -94.378 1.00 36.66 69 LEU A O 1
ATOM 512 N N . LEU A 1 70 ? 49.490 25.374 -93.086 1.00 35.25 70 LEU A N 1
ATOM 513 C CA . LEU A 1 70 ? 50.544 25.355 -94.091 1.00 35.25 70 LEU A CA 1
ATOM 514 C C . LEU A 1 70 ? 50.393 24.034 -94.847 1.00 35.25 70 LEU A C 1
ATOM 516 O O . LEU A 1 70 ? 51.120 23.068 -94.624 1.00 35.25 70 LEU A O 1
ATOM 520 N N . GLU A 1 71 ? 49.404 24.004 -95.735 1.00 34.81 71 GLU A N 1
ATOM 521 C CA . GLU A 1 71 ? 49.541 23.249 -96.968 1.00 34.81 71 GLU A CA 1
ATOM 522 C C . GLU A 1 71 ? 50.756 23.833 -97.702 1.00 34.81 71 GLU A C 1
ATOM 524 O O . GLU A 1 71 ? 50.767 25.029 -98.014 1.00 34.81 71 GLU A O 1
ATOM 529 N N . PRO A 1 72 ? 51.812 23.059 -97.992 1.00 35.47 72 PRO A N 1
ATOM 530 C CA . PRO A 1 72 ? 52.681 23.438 -99.081 1.00 35.47 72 PRO A CA 1
ATOM 531 C C . PRO A 1 72 ? 51.864 23.225 -100.353 1.00 35.47 72 PRO A C 1
ATOM 533 O O . PRO A 1 72 ? 51.678 22.092 -100.782 1.00 35.47 72 PRO A O 1
ATOM 536 N N . THR A 1 73 ? 51.369 24.307 -100.950 1.00 30.95 73 THR A N 1
ATOM 537 C CA . THR A 1 73 ? 51.002 24.350 -102.370 1.00 30.95 73 THR A CA 1
ATOM 538 C C . THR A 1 73 ? 52.067 23.622 -103.193 1.00 30.95 73 THR A C 1
ATOM 540 O O . THR A 1 73 ? 53.197 24.117 -103.257 1.00 30.95 73 THR A O 1
ATOM 543 N N . PRO A 1 74 ? 51.746 22.523 -103.897 1.00 35.50 74 PRO A N 1
ATOM 544 C CA . PRO A 1 74 ? 52.510 22.074 -105.037 1.00 35.50 74 PRO A CA 1
ATOM 545 C C . PRO A 1 74 ? 51.712 22.449 -106.292 1.00 35.50 74 PRO A C 1
ATOM 547 O O . PRO A 1 74 ? 51.324 21.594 -107.077 1.00 35.50 74 PRO A O 1
ATOM 550 N N . GLU A 1 75 ? 51.420 23.734 -106.501 1.00 36.00 75 GLU A N 1
ATOM 551 C CA . GLU A 1 75 ? 50.797 24.193 -107.751 1.00 36.00 75 GLU A CA 1
ATOM 552 C C . GLU A 1 75 ? 51.844 24.468 -108.838 1.00 36.00 75 GLU A C 1
ATOM 554 O O . GLU A 1 75 ? 51.788 25.492 -109.498 1.00 36.00 75 GLU A O 1
ATOM 559 N N . ILE A 1 76 ? 52.798 23.556 -109.058 1.00 38.16 76 ILE A N 1
ATOM 560 C CA . ILE A 1 76 ? 53.473 23.386 -110.359 1.00 38.16 76 ILE A CA 1
ATOM 561 C C . ILE A 1 76 ? 53.925 21.924 -110.474 1.00 38.16 76 ILE A C 1
ATOM 563 O O . ILE A 1 76 ? 55.071 21.606 -110.180 1.00 38.16 76 ILE A O 1
ATOM 567 N N . ASN A 1 77 ? 53.013 21.026 -110.851 1.00 40.88 77 ASN A N 1
ATOM 568 C CA . ASN A 1 77 ? 53.258 19.878 -111.746 1.00 40.88 77 ASN A CA 1
ATOM 569 C C . ASN A 1 77 ? 52.017 18.975 -111.802 1.00 40.88 77 ASN A C 1
ATOM 571 O O . ASN A 1 77 ? 52.068 17.784 -111.525 1.00 40.88 77 ASN A O 1
ATOM 575 N N . GLN A 1 78 ? 50.880 19.537 -112.213 1.00 33.78 78 GLN A N 1
ATOM 576 C CA . GLN A 1 78 ? 49.879 18.743 -112.919 1.00 33.78 78 GLN A CA 1
ATOM 577 C C . GLN A 1 78 ? 50.119 18.944 -114.412 1.00 33.78 78 GLN A C 1
ATOM 579 O O . GLN A 1 78 ? 49.563 19.840 -115.047 1.00 33.78 78 GLN A O 1
ATOM 584 N N . ARG A 1 79 ? 50.998 18.118 -114.977 1.00 36.66 79 ARG A N 1
ATOM 585 C CA . ARG A 1 79 ? 50.822 17.692 -116.361 1.00 36.66 79 ARG A CA 1
ATOM 586 C C . ARG A 1 79 ? 50.507 16.202 -116.337 1.00 36.66 79 ARG A C 1
ATOM 588 O O . ARG A 1 79 ? 51.210 15.470 -115.644 1.00 36.66 79 ARG A O 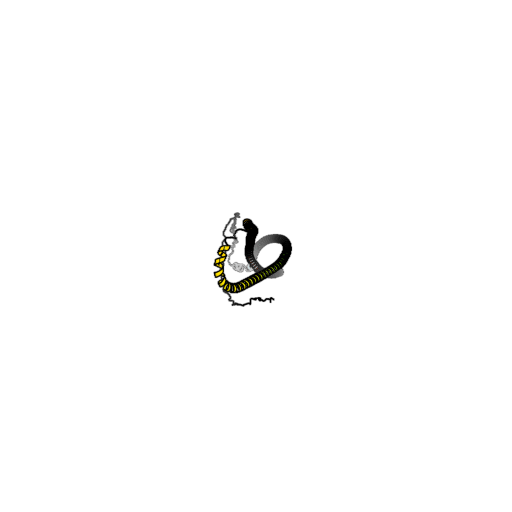1
ATOM 595 N N . PRO A 1 80 ? 49.447 15.779 -117.040 1.00 40.72 80 PRO A N 1
ATOM 596 C CA . PRO A 1 80 ? 49.108 14.373 -117.157 1.00 40.72 80 PRO A CA 1
ATOM 597 C C . PRO A 1 80 ? 50.275 13.649 -117.816 1.00 40.72 80 PRO A C 1
ATOM 599 O O . PRO A 1 80 ? 50.872 14.208 -118.737 1.00 40.72 80 PRO A O 1
ATOM 602 N N . GLU A 1 81 ? 50.571 12.453 -117.304 1.00 45.28 81 GLU A N 1
ATOM 603 C CA . GLU A 1 81 ? 51.170 11.304 -117.991 1.00 45.28 81 GLU A CA 1
ATOM 604 C C . GLU A 1 81 ? 51.630 11.599 -119.429 1.00 45.28 81 GLU A C 1
ATOM 606 O O . GLU A 1 81 ? 51.029 11.188 -120.418 1.00 45.28 81 GLU A O 1
ATOM 611 N N . GLN A 1 82 ? 52.710 12.360 -119.555 1.00 43.84 82 GLN A N 1
ATOM 612 C CA . GLN A 1 82 ? 53.577 12.270 -120.708 1.00 43.84 82 GLN A CA 1
ATOM 613 C C . GLN A 1 82 ? 54.727 11.431 -120.204 1.00 43.84 82 GLN A C 1
ATOM 615 O O . GLN A 1 82 ? 55.688 11.973 -119.667 1.00 43.84 82 GLN A O 1
ATOM 620 N N . GLU A 1 83 ? 54.623 10.111 -120.361 1.00 44.88 83 GLU A N 1
ATOM 621 C CA . GLU A 1 83 ? 55.832 9.347 -120.631 1.00 44.88 83 GLU A CA 1
ATOM 622 C C . GLU A 1 83 ? 56.497 10.066 -121.810 1.00 44.88 83 GLU A C 1
ATOM 624 O O . GLU A 1 83 ? 55.931 10.095 -122.911 1.00 44.88 83 GLU A O 1
ATOM 629 N N . PRO A 1 84 ? 57.659 10.716 -121.639 1.00 49.50 84 PRO A N 1
ATOM 630 C CA . PRO A 1 84 ? 58.443 11.041 -122.799 1.00 49.50 84 PRO A CA 1
ATOM 631 C C . PRO A 1 84 ? 58.908 9.670 -123.268 1.00 49.50 84 PRO A C 1
ATOM 633 O O . PRO A 1 84 ? 59.824 9.082 -122.693 1.00 49.50 84 PRO A O 1
ATOM 636 N N . HIS A 1 85 ? 58.256 9.120 -124.289 1.00 46.56 85 HIS A N 1
ATOM 637 C CA . HIS A 1 85 ? 58.859 8.080 -125.102 1.00 46.56 85 HIS A CA 1
ATOM 638 C C . HIS A 1 85 ? 60.108 8.713 -125.730 1.00 46.56 85 HIS A C 1
ATOM 640 O O . HIS A 1 85 ? 60.100 9.188 -126.863 1.00 46.56 85 HIS A O 1
ATOM 646 N N . PHE A 1 86 ? 61.200 8.789 -124.963 1.00 50.72 86 PHE A N 1
ATOM 647 C CA . PHE A 1 86 ? 62.482 9.302 -125.428 1.00 50.72 86 PHE A CA 1
ATOM 648 C C . PHE A 1 86 ? 62.994 8.461 -126.610 1.00 50.72 86 PHE A C 1
ATOM 650 O O . PHE A 1 86 ? 63.834 8.925 -127.379 1.00 50.72 86 PHE A O 1
ATOM 657 N N . SER A 1 87 ? 62.445 7.256 -126.800 1.00 53.81 87 SER A N 1
ATOM 658 C CA . SER A 1 87 ? 62.617 6.422 -127.987 1.00 53.81 87 SER A CA 1
ATOM 659 C C . SER A 1 87 ? 62.201 7.109 -129.296 1.00 53.81 87 SER A C 1
ATOM 661 O O . SER A 1 87 ? 62.802 6.803 -130.326 1.00 53.81 87 SER A O 1
ATOM 663 N N . ASP A 1 88 ? 61.245 8.047 -129.268 1.00 53.56 88 ASP A N 1
ATOM 664 C CA . ASP A 1 88 ? 60.696 8.696 -130.469 1.00 53.56 88 ASP A CA 1
ATOM 665 C C . ASP A 1 88 ? 61.361 10.032 -130.828 1.00 53.56 88 ASP A C 1
ATOM 667 O O . ASP A 1 88 ? 61.300 10.469 -131.977 1.00 53.56 88 ASP A O 1
ATOM 671 N N . LEU A 1 89 ? 62.083 10.666 -129.899 1.00 56.09 89 LEU A N 1
ATOM 672 C CA . LEU A 1 89 ? 62.797 11.917 -130.188 1.00 56.09 89 LEU A CA 1
ATOM 673 C C . LEU A 1 89 ? 63.969 11.701 -131.161 1.00 56.09 89 LEU A C 1
ATOM 675 O O . LEU A 1 89 ? 64.246 12.565 -131.989 1.00 56.09 89 LEU A O 1
ATOM 679 N N . PHE A 1 90 ? 64.598 10.523 -131.144 1.00 54.97 90 PHE A N 1
ATOM 680 C CA . PHE A 1 90 ? 65.658 10.151 -132.094 1.00 54.97 90 PHE A CA 1
ATOM 681 C C . PHE A 1 90 ? 65.142 9.790 -133.489 1.00 54.97 90 PHE A C 1
ATOM 683 O O . PHE A 1 90 ? 65.933 9.733 -134.424 1.00 54.97 90 PHE A O 1
ATOM 690 N N . SER A 1 91 ? 63.835 9.571 -133.643 1.00 54.88 91 SER A N 1
ATOM 691 C CA . SER A 1 91 ? 63.192 9.361 -134.945 1.00 54.88 91 SER A CA 1
ATOM 692 C C . SER A 1 91 ? 62.951 10.684 -135.691 1.00 54.88 91 SER A C 1
ATOM 694 O O . SER A 1 91 ? 62.740 10.680 -136.901 1.00 54.88 91 SER A O 1
ATOM 696 N N . ILE A 1 92 ? 62.965 11.819 -134.976 1.00 56.19 92 ILE A N 1
ATOM 697 C CA . ILE A 1 92 ? 62.647 13.157 -135.509 1.00 56.19 92 ILE A CA 1
ATOM 698 C C . ILE A 1 92 ? 63.909 13.898 -135.970 1.00 56.19 92 ILE A C 1
ATOM 700 O O . ILE A 1 92 ? 63.865 14.689 -136.913 1.00 56.19 92 ILE A O 1
ATOM 704 N N . PHE A 1 93 ? 65.048 13.638 -135.333 1.00 54.75 93 PHE A N 1
ATOM 705 C CA . PHE A 1 93 ? 66.337 14.145 -135.782 1.00 54.75 93 PHE A CA 1
ATOM 706 C C . PHE A 1 93 ? 66.956 13.123 -136.741 1.00 54.75 93 PHE A C 1
ATOM 708 O O . PHE A 1 93 ? 67.049 11.952 -136.395 1.00 54.75 93 PHE A O 1
ATOM 715 N N . SER A 1 94 ? 67.378 13.550 -137.937 1.00 54.00 94 SER A N 1
ATOM 716 C CA . SER A 1 94 ? 68.071 12.726 -138.947 1.00 54.00 94 SER A CA 1
ATOM 717 C C . SER A 1 94 ? 69.474 12.306 -138.483 1.00 54.00 94 SER A C 1
ATOM 719 O O . SER A 1 94 ? 70.485 12.696 -139.065 1.00 54.00 94 SER A O 1
ATOM 721 N N . ILE A 1 95 ? 69.518 11.569 -137.382 1.00 59.31 95 ILE A N 1
ATOM 722 C CA . ILE A 1 95 ? 70.697 11.093 -136.679 1.00 59.31 95 ILE A CA 1
ATOM 723 C C . ILE A 1 95 ? 71.133 9.802 -137.372 1.00 59.31 95 ILE A C 1
ATOM 725 O O . ILE A 1 95 ? 70.312 8.927 -137.649 1.00 59.31 95 ILE A O 1
ATOM 729 N N . SER A 1 96 ? 72.415 9.703 -137.712 1.00 60.00 96 SER A N 1
ATOM 730 C CA . SER A 1 96 ? 72.964 8.504 -138.353 1.00 60.00 96 SER A CA 1
ATOM 731 C C . SER A 1 96 ? 72.832 7.284 -137.428 1.00 60.00 96 SER A C 1
ATOM 733 O O . SER A 1 96 ? 72.869 7.431 -136.206 1.00 60.00 96 SER A O 1
ATOM 735 N N . ASP A 1 97 ? 72.714 6.068 -137.980 1.00 64.38 97 ASP A N 1
ATOM 736 C CA . ASP A 1 97 ? 72.553 4.836 -137.177 1.00 64.38 97 ASP A CA 1
ATOM 737 C C . ASP A 1 97 ? 73.617 4.707 -136.067 1.00 64.38 97 ASP A C 1
ATOM 739 O O . ASP A 1 97 ? 73.336 4.220 -134.973 1.00 64.38 97 ASP A O 1
ATOM 743 N N . HIS A 1 98 ? 74.820 5.235 -136.312 1.00 66.19 98 HIS A N 1
ATOM 744 C CA . HIS A 1 98 ? 75.932 5.226 -135.365 1.00 66.19 98 HIS A CA 1
ATOM 745 C C . HIS A 1 98 ? 75.753 6.192 -134.183 1.00 66.19 98 HIS A C 1
ATOM 747 O O . HIS A 1 98 ? 76.127 5.881 -133.055 1.00 66.19 98 HIS A O 1
ATOM 753 N N . GLU A 1 99 ? 75.153 7.358 -134.410 1.00 65.38 99 GLU A N 1
ATOM 754 C CA . GLU A 1 99 ? 74.841 8.318 -133.349 1.00 65.38 99 GLU A CA 1
ATOM 755 C C . GLU A 1 99 ? 73.645 7.843 -132.506 1.00 65.38 99 GLU A C 1
ATOM 757 O O . GLU A 1 99 ? 73.620 8.064 -131.296 1.00 65.38 99 GLU A O 1
ATOM 762 N N . ARG A 1 100 ? 72.689 7.117 -133.104 1.00 68.12 100 ARG A N 1
ATOM 763 C CA . ARG A 1 100 ? 71.605 6.456 -132.359 1.00 68.12 100 ARG A CA 1
ATOM 764 C C . ARG A 1 100 ? 72.150 5.361 -131.442 1.00 68.12 100 ARG A C 1
ATOM 766 O O . ARG A 1 100 ? 71.785 5.305 -130.269 1.00 68.12 100 ARG A O 1
ATOM 773 N N . GLU A 1 101 ? 73.068 4.540 -131.950 1.00 70.88 101 GLU A N 1
ATOM 774 C CA . GLU A 1 101 ? 73.758 3.507 -131.170 1.00 70.88 101 GLU A CA 1
ATOM 775 C C . GLU A 1 101 ? 74.606 4.115 -130.035 1.00 70.88 101 GLU A C 1
ATOM 777 O O . GLU A 1 101 ? 74.610 3.592 -128.921 1.00 70.88 101 GLU A O 1
ATOM 782 N N . ALA A 1 102 ? 75.240 5.272 -130.266 1.00 72.69 102 ALA A N 1
ATOM 783 C CA . ALA A 1 102 ? 76.002 5.999 -129.247 1.00 72.69 102 ALA A CA 1
ATOM 784 C C . ALA A 1 102 ? 75.131 6.640 -128.144 1.00 72.69 102 ALA A C 1
ATOM 786 O O . ALA A 1 102 ? 75.601 6.810 -127.017 1.00 72.69 102 ALA A O 1
ATOM 787 N N . LEU A 1 103 ? 73.875 6.993 -128.440 1.00 73.06 103 LEU A N 1
ATOM 788 C CA . LEU A 1 103 ? 72.955 7.663 -127.506 1.00 73.06 103 LEU A CA 1
ATOM 789 C C . LEU A 1 103 ? 72.012 6.690 -126.775 1.00 73.06 103 LEU A C 1
ATOM 791 O O . LEU A 1 103 ? 71.488 7.026 -125.710 1.00 73.06 103 LEU A O 1
ATOM 795 N N . GLN A 1 104 ? 71.862 5.458 -127.271 1.00 75.94 104 GLN A N 1
ATOM 796 C CA . GLN A 1 104 ? 71.085 4.390 -126.629 1.00 75.94 104 GLN A CA 1
ATOM 797 C C . GLN A 1 104 ? 71.490 4.101 -125.161 1.00 75.94 104 GLN A C 1
ATOM 799 O O . GLN A 1 104 ? 70.598 3.908 -124.331 1.00 75.94 104 GLN A O 1
ATOM 804 N N . PRO A 1 105 ? 72.782 4.116 -124.765 1.00 80.19 105 PRO A N 1
ATOM 805 C CA . PRO A 1 105 ? 73.178 3.939 -123.365 1.00 80.19 105 PRO A CA 1
ATOM 806 C C . PRO A 1 105 ? 72.703 5.080 -122.456 1.00 80.19 105 PRO A C 1
ATOM 808 O O . PRO A 1 105 ? 72.362 4.844 -121.299 1.00 80.19 105 PRO A O 1
ATOM 811 N N . ILE A 1 106 ? 72.652 6.312 -122.977 1.00 77.06 106 ILE A N 1
ATOM 812 C CA . ILE A 1 106 ? 72.197 7.495 -122.231 1.00 77.06 106 ILE A CA 1
ATOM 813 C C . ILE A 1 106 ? 70.686 7.418 -122.006 1.00 77.06 106 ILE A C 1
ATOM 815 O O . ILE A 1 106 ? 70.224 7.646 -120.895 1.00 77.06 106 ILE A O 1
ATOM 819 N N . LEU A 1 107 ? 69.929 7.021 -123.029 1.00 76.56 107 LEU A N 1
ATOM 820 C CA . LEU A 1 107 ? 68.497 6.722 -122.943 1.00 76.56 107 LEU A CA 1
ATOM 821 C C . LEU A 1 107 ? 68.176 5.648 -121.900 1.00 76.56 107 LEU A C 1
ATOM 823 O O . LEU A 1 107 ? 67.316 5.854 -121.048 1.00 76.56 107 LEU A O 1
ATOM 827 N N . ASN A 1 108 ? 68.894 4.524 -121.945 1.00 77.69 108 ASN A N 1
ATOM 828 C CA . ASN A 1 108 ? 68.715 3.436 -120.985 1.00 77.69 108 ASN A CA 1
ATOM 829 C C . ASN A 1 108 ? 69.064 3.892 -119.556 1.00 77.69 108 ASN A C 1
ATOM 831 O O . ASN A 1 108 ? 68.384 3.512 -118.607 1.00 77.69 108 ASN A O 1
ATOM 835 N N . SER A 1 109 ? 70.088 4.741 -119.402 1.00 82.00 109 SER A N 1
ATOM 836 C CA . SER A 1 109 ? 70.442 5.358 -118.118 1.00 82.00 109 SER A CA 1
ATOM 837 C C . SER A 1 109 ? 69.339 6.296 -117.615 1.00 82.00 109 SER A C 1
ATOM 839 O O . SER A 1 109 ? 68.933 6.190 -116.463 1.00 82.00 109 SER A O 1
ATOM 841 N N . LEU A 1 110 ? 68.791 7.156 -118.483 1.00 79.88 110 LEU A N 1
ATOM 842 C CA . LEU A 1 110 ? 67.710 8.083 -118.135 1.00 79.88 110 LEU A CA 1
ATOM 843 C C . LEU A 1 110 ? 66.424 7.349 -117.734 1.00 79.88 110 LEU A C 1
ATOM 845 O O . LEU A 1 110 ? 65.848 7.661 -116.693 1.00 79.88 110 LEU A O 1
ATOM 849 N N . SER A 1 111 ? 66.022 6.329 -118.495 1.00 78.56 111 SER A N 1
ATOM 850 C CA . SER A 1 111 ? 64.884 5.469 -118.148 1.00 78.56 111 SER A CA 1
ATOM 851 C C . SER A 1 111 ? 65.122 4.729 -116.827 1.00 78.56 111 SER A C 1
ATOM 853 O O . SER A 1 111 ? 64.261 4.752 -115.955 1.00 78.56 111 SER A O 1
ATOM 855 N N . SER A 1 112 ? 66.324 4.185 -116.598 1.00 83.00 112 SER A N 1
ATOM 856 C CA . SER A 1 112 ? 66.665 3.573 -115.309 1.00 83.00 112 SER A CA 1
ATOM 857 C C . SER A 1 112 ? 66.635 4.575 -114.151 1.00 83.00 112 SER A C 1
ATOM 859 O O . SER A 1 112 ? 66.241 4.203 -113.047 1.00 83.00 112 SER A O 1
ATOM 861 N N . THR A 1 113 ? 67.062 5.825 -114.356 1.00 83.75 113 THR A N 1
ATOM 862 C CA . THR A 1 113 ? 66.968 6.856 -113.312 1.00 83.75 113 THR A CA 1
ATOM 863 C C . THR A 1 113 ? 65.525 7.258 -113.039 1.00 83.75 113 THR A C 1
ATOM 865 O O . THR A 1 113 ? 65.189 7.496 -111.883 1.00 83.75 113 THR A O 1
ATOM 868 N N . GLN A 1 114 ? 64.665 7.278 -114.060 1.00 81.50 114 GLN A N 1
ATOM 869 C CA . GLN A 1 114 ? 63.237 7.534 -113.896 1.00 81.50 114 GLN A CA 1
ATOM 870 C C . GLN A 1 114 ? 62.565 6.416 -113.087 1.00 81.50 114 GLN A C 1
ATOM 872 O O . GLN A 1 114 ? 61.923 6.717 -112.086 1.00 81.50 114 GLN A O 1
ATOM 877 N N . ASP A 1 115 ? 62.815 5.144 -113.414 1.00 81.75 115 ASP A N 1
ATOM 878 C CA . ASP A 1 115 ? 62.308 3.998 -112.642 1.00 81.75 115 ASP A CA 1
ATOM 879 C C . ASP A 1 115 ? 62.744 4.057 -111.168 1.00 81.75 115 ASP A C 1
ATOM 881 O O . ASP A 1 115 ? 61.977 3.745 -110.253 1.00 81.75 115 ASP A O 1
ATOM 885 N N . VAL A 1 116 ? 63.997 4.455 -110.916 1.00 86.88 116 VAL A N 1
ATOM 886 C CA . VAL A 1 116 ? 64.516 4.633 -109.553 1.00 86.88 116 VAL A CA 1
ATOM 887 C C . VAL A 1 116 ? 63.812 5.792 -108.843 1.00 86.88 116 VAL A C 1
ATOM 889 O O . VAL A 1 116 ? 63.472 5.647 -107.670 1.00 86.88 116 VAL A O 1
ATOM 892 N N . LEU A 1 117 ? 63.559 6.913 -109.526 1.00 87.25 117 LEU A N 1
ATOM 893 C CA . LEU A 1 117 ? 62.839 8.062 -108.964 1.00 87.25 117 LEU A CA 1
ATOM 894 C C . LEU A 1 117 ? 61.370 7.739 -108.667 1.00 87.25 117 LEU A C 1
ATOM 896 O O . LEU A 1 117 ? 60.874 8.131 -107.615 1.00 87.25 117 LEU A O 1
ATOM 900 N N . GLU A 1 118 ? 60.687 6.983 -109.526 1.00 86.75 118 GLU A N 1
ATOM 901 C CA . GLU A 1 118 ? 59.304 6.548 -109.297 1.00 86.75 118 GLU A CA 1
ATOM 902 C C . GLU A 1 118 ? 59.201 5.586 -108.108 1.00 86.75 118 GLU A C 1
ATOM 904 O O . GLU A 1 118 ? 58.333 5.748 -107.248 1.00 86.75 118 GLU A O 1
ATOM 909 N N . ARG A 1 119 ? 60.132 4.626 -107.989 1.00 88.69 119 ARG A N 1
ATOM 910 C CA . ARG A 1 119 ? 60.222 3.750 -106.805 1.00 88.69 119 ARG A CA 1
ATOM 911 C C . ARG A 1 119 ? 60.545 4.532 -105.536 1.00 88.69 119 ARG A C 1
ATOM 913 O O . ARG A 1 119 ? 59.994 4.229 -104.479 1.00 88.69 119 ARG A O 1
ATOM 920 N N . LEU A 1 120 ? 61.426 5.528 -105.629 1.00 90.25 120 LEU A N 1
ATOM 921 C CA . LEU A 1 120 ? 61.771 6.387 -104.501 1.00 90.25 120 LEU A CA 1
ATOM 922 C C . LEU A 1 120 ? 60.565 7.223 -104.059 1.00 90.25 120 LEU A C 1
ATOM 924 O O . LEU A 1 120 ? 60.294 7.276 -102.863 1.00 90.25 120 LEU A O 1
ATOM 928 N N . ASN A 1 121 ? 59.823 7.816 -104.998 1.00 88.38 121 ASN A N 1
ATOM 929 C CA . ASN A 1 121 ? 58.604 8.570 -104.704 1.00 88.38 121 ASN A CA 1
ATOM 930 C C . ASN A 1 121 ? 57.543 7.685 -104.053 1.00 88.38 121 ASN A C 1
ATOM 932 O O . ASN A 1 121 ? 57.037 8.050 -102.997 1.00 88.38 121 ASN A O 1
ATOM 936 N N . ARG A 1 122 ? 57.288 6.486 -104.594 1.00 90.00 122 ARG A N 1
ATOM 937 C CA . ARG A 1 122 ? 56.354 5.533 -103.978 1.00 90.00 122 ARG A CA 1
ATOM 938 C C . ARG A 1 122 ? 56.779 5.156 -102.554 1.00 90.00 122 ARG A C 1
ATOM 940 O O . ARG A 1 122 ? 55.966 5.183 -101.643 1.00 90.00 122 ARG A O 1
ATOM 947 N N . SER A 1 123 ? 58.071 4.904 -102.331 1.00 91.31 123 SER A N 1
ATOM 948 C CA . SER A 1 123 ? 58.608 4.631 -100.990 1.00 91.31 123 SER A CA 1
ATOM 949 C C . SER A 1 123 ? 58.514 5.833 -100.036 1.00 91.31 123 SER A C 1
ATOM 951 O O . SER A 1 123 ? 58.440 5.652 -98.820 1.00 91.31 123 SER A O 1
ATOM 953 N N . ILE A 1 124 ? 58.573 7.067 -100.546 1.00 90.75 124 ILE A N 1
ATOM 954 C CA . ILE A 1 124 ? 58.358 8.281 -99.746 1.00 90.75 124 ILE A CA 1
ATOM 955 C C . ILE A 1 124 ? 56.875 8.414 -99.383 1.00 90.75 124 ILE A C 1
ATOM 957 O O . ILE A 1 124 ? 56.571 8.718 -98.234 1.00 90.75 124 ILE A O 1
ATOM 961 N N . GLU A 1 125 ? 55.964 8.162 -100.323 1.00 91.00 125 GLU A N 1
ATOM 962 C CA . GLU A 1 125 ? 54.516 8.177 -100.087 1.00 91.00 125 GLU A CA 1
ATOM 963 C C . GLU A 1 125 ? 54.099 7.124 -99.055 1.00 91.00 125 GLU A C 1
ATOM 965 O O . GLU A 1 125 ? 53.430 7.467 -98.083 1.00 91.00 125 GLU A O 1
ATOM 970 N N . GLU A 1 126 ? 54.572 5.882 -99.196 1.00 91.44 126 GLU A N 1
ATOM 971 C CA . GLU A 1 126 ? 54.342 4.800 -98.228 1.00 91.44 126 GLU A CA 1
ATOM 972 C C . GLU A 1 126 ? 54.844 5.195 -96.830 1.00 91.44 126 GLU A C 1
ATOM 974 O O . GLU A 1 126 ? 54.085 5.158 -95.862 1.00 91.44 126 GLU A O 1
ATOM 979 N N . ARG A 1 127 ? 56.081 5.705 -96.721 1.00 89.19 127 ARG A N 1
ATOM 980 C CA . ARG A 1 127 ? 56.625 6.189 -95.439 1.00 89.19 127 ARG A CA 1
ATOM 981 C C . ARG A 1 127 ? 55.867 7.385 -94.865 1.00 89.19 127 ARG A C 1
ATOM 983 O O . ARG A 1 127 ? 55.851 7.560 -93.647 1.00 89.19 127 ARG A O 1
ATOM 990 N N . ASN A 1 128 ? 55.266 8.230 -95.699 1.00 91.75 128 ASN A N 1
ATOM 991 C CA . ASN A 1 128 ? 54.452 9.350 -95.231 1.00 91.75 128 ASN A CA 1
ATOM 992 C C . ASN A 1 128 ? 53.123 8.866 -94.644 1.00 91.75 128 ASN A C 1
ATOM 994 O O . ASN A 1 128 ? 52.722 9.379 -93.599 1.00 91.75 128 ASN A O 1
ATOM 998 N N . VAL A 1 129 ? 52.480 7.870 -95.263 1.00 92.12 129 VAL A N 1
ATOM 999 C CA . VAL A 1 129 ? 51.276 7.223 -94.714 1.00 92.12 129 VAL A CA 1
ATOM 1000 C C . VAL A 1 129 ? 51.607 6.532 -93.394 1.00 92.12 129 VAL A C 1
ATOM 1002 O O . VAL A 1 129 ? 50.973 6.830 -92.386 1.00 92.12 129 VAL A O 1
ATOM 1005 N N . GLU A 1 130 ? 52.673 5.728 -93.349 1.00 90.19 130 GLU A N 1
ATOM 1006 C CA . GLU A 1 130 ? 53.136 5.083 -92.112 1.00 90.19 130 GLU A CA 1
ATOM 1007 C C . GLU A 1 130 ? 53.478 6.114 -91.021 1.00 90.19 130 GLU A C 1
ATOM 1009 O O . GLU A 1 130 ? 53.127 5.949 -89.853 1.00 90.19 130 GLU A O 1
ATOM 1014 N N . SER A 1 131 ? 54.135 7.227 -91.378 1.00 92.44 131 SER A N 1
ATOM 1015 C CA . SER A 1 131 ? 54.427 8.306 -90.426 1.00 92.44 131 SER A CA 1
ATOM 1016 C C . SER A 1 131 ? 53.157 8.978 -89.910 1.00 92.44 131 SER A C 1
ATOM 1018 O O . SER A 1 131 ? 53.115 9.355 -88.738 1.00 92.44 131 SER A O 1
ATOM 1020 N N . GLN A 1 132 ? 52.137 9.138 -90.752 1.00 92.38 132 GLN A N 1
ATOM 1021 C CA . GLN A 1 132 ? 50.854 9.706 -90.356 1.00 92.38 132 GLN A CA 1
ATOM 1022 C C . GLN A 1 132 ? 50.095 8.759 -89.416 1.00 92.38 132 GLN A C 1
ATOM 1024 O O . GLN A 1 132 ? 49.684 9.190 -88.341 1.00 92.38 132 GLN A O 1
ATOM 1029 N N . GLU A 1 133 ? 50.017 7.468 -89.743 1.00 93.25 133 GLU A N 1
ATOM 1030 C CA . GLU A 1 133 ? 49.419 6.437 -88.884 1.00 93.25 133 GLU A CA 1
ATOM 1031 C C . GLU A 1 133 ? 50.117 6.351 -87.519 1.00 93.25 133 GLU A C 1
ATOM 1033 O O . GLU A 1 133 ? 49.460 6.273 -86.476 1.00 93.25 133 GLU A O 1
ATOM 1038 N N . LEU A 1 134 ? 51.452 6.443 -87.499 1.00 92.94 134 LEU A N 1
ATOM 1039 C CA . LEU A 1 134 ? 52.224 6.505 -86.259 1.00 92.94 134 LEU A CA 1
ATOM 1040 C C . LEU A 1 134 ? 51.899 7.762 -85.448 1.00 92.94 134 LEU A C 1
ATOM 1042 O O . LEU A 1 134 ? 51.751 7.670 -84.231 1.00 92.94 134 LEU A O 1
ATOM 1046 N N . ARG A 1 135 ? 51.772 8.935 -86.081 1.00 93.06 135 ARG A N 1
ATOM 1047 C CA . ARG A 1 135 ? 51.407 10.182 -85.382 1.00 93.06 135 ARG A CA 1
ATOM 1048 C C . ARG A 1 135 ? 50.006 10.113 -84.789 1.00 93.06 135 ARG A C 1
ATOM 1050 O O . ARG A 1 135 ? 49.826 10.558 -83.656 1.00 93.06 135 ARG A O 1
ATOM 1057 N N . ASP A 1 136 ? 49.048 9.560 -85.523 1.00 93.06 136 ASP A N 1
ATOM 1058 C CA . ASP A 1 136 ? 47.668 9.421 -85.061 1.00 93.06 136 ASP A CA 1
ATOM 1059 C C . ASP A 1 136 ? 47.571 8.390 -83.924 1.00 93.06 136 ASP A C 1
ATOM 1061 O O . ASP A 1 136 ? 46.966 8.679 -82.892 1.00 93.06 136 ASP A O 1
ATOM 1065 N N . SER A 1 137 ? 48.293 7.268 -84.018 1.00 93.12 137 SER A N 1
ATOM 1066 C CA . SER A 1 137 ? 48.413 6.287 -82.925 1.00 93.12 137 SER A CA 1
ATOM 1067 C C . SER A 1 137 ? 49.046 6.892 -81.666 1.00 93.12 137 SER A C 1
ATOM 1069 O O . SER A 1 137 ? 48.605 6.637 -80.545 1.00 93.12 137 SER A O 1
ATOM 1071 N N . LEU A 1 138 ? 50.076 7.730 -81.827 1.00 92.88 138 LEU A N 1
ATOM 1072 C CA . LEU A 1 138 ? 50.754 8.403 -80.714 1.00 92.88 138 LEU A CA 1
ATOM 1073 C C . LEU A 1 138 ? 49.855 9.477 -80.081 1.00 92.88 138 LEU A C 1
ATOM 1075 O O . LEU A 1 138 ? 49.891 9.664 -78.864 1.00 92.88 138 LEU A O 1
ATOM 1079 N N . ARG A 1 139 ? 49.019 10.154 -80.879 1.00 94.31 139 ARG A N 1
ATOM 1080 C CA . ARG A 1 139 ? 47.984 11.067 -80.377 1.00 94.31 139 ARG A CA 1
ATOM 1081 C C . ARG A 1 139 ? 46.938 10.306 -79.565 1.00 94.31 139 ARG A C 1
ATOM 1083 O O . ARG A 1 139 ? 46.696 10.680 -78.423 1.00 94.31 139 ARG A O 1
ATOM 1090 N N . GLU A 1 140 ? 46.396 9.215 -80.099 1.00 94.31 140 GLU A N 1
ATOM 1091 C CA . GLU A 1 140 ? 45.394 8.407 -79.398 1.00 94.31 140 GLU A CA 1
ATOM 1092 C C . GLU A 1 140 ? 45.950 7.815 -78.091 1.00 94.31 140 GLU A C 1
ATOM 1094 O O . GLU A 1 140 ? 45.283 7.835 -77.057 1.00 94.31 140 GLU A O 1
ATOM 1099 N N . ALA A 1 141 ? 47.205 7.352 -78.093 1.00 92.19 141 ALA A N 1
ATOM 1100 C CA . ALA A 1 141 ? 47.875 6.877 -76.884 1.00 92.19 141 ALA A CA 1
ATOM 1101 C C . ALA A 1 141 ? 48.019 7.982 -75.823 1.00 92.19 141 ALA A C 1
ATOM 1103 O O . ALA A 1 141 ? 47.805 7.716 -74.640 1.00 92.19 141 ALA A O 1
ATOM 1104 N N . ARG A 1 142 ? 48.332 9.222 -76.230 1.00 93.00 142 ARG A N 1
ATOM 1105 C CA . ARG A 1 142 ? 48.400 10.375 -75.316 1.00 93.00 142 ARG A CA 1
ATOM 1106 C C . ARG A 1 142 ? 47.033 10.742 -74.751 1.00 93.00 142 ARG A C 1
ATOM 1108 O O . ARG A 1 142 ? 46.930 10.932 -73.547 1.00 93.00 142 ARG A O 1
ATOM 1115 N N . GLU A 1 143 ? 45.991 10.775 -75.577 1.00 94.19 143 GLU A N 1
ATOM 1116 C CA . GLU A 1 143 ? 44.623 11.056 -75.120 1.00 94.19 143 GLU A CA 1
ATOM 1117 C C . GLU A 1 143 ? 44.119 9.983 -74.144 1.00 94.19 143 GLU A C 1
ATOM 1119 O O . GLU A 1 143 ? 43.505 10.296 -73.125 1.00 94.19 143 GLU A O 1
ATOM 1124 N N . ARG A 1 144 ? 44.413 8.702 -74.411 1.00 93.56 144 ARG A N 1
ATOM 1125 C CA . ARG A 1 144 ? 44.105 7.605 -73.479 1.00 93.56 144 ARG A CA 1
ATOM 1126 C C . ARG A 1 144 ? 44.897 7.731 -72.179 1.00 93.56 144 ARG A C 1
ATOM 1128 O O . ARG A 1 144 ? 44.332 7.511 -71.112 1.00 93.56 144 ARG A O 1
ATOM 1135 N N . GLN A 1 145 ? 46.179 8.092 -72.252 1.00 93.94 145 GLN A N 1
ATOM 1136 C CA . GLN A 1 145 ? 47.008 8.321 -71.068 1.00 93.94 145 GLN A CA 1
ATOM 1137 C C . GLN A 1 145 ? 46.474 9.484 -70.222 1.00 93.94 145 GLN A C 1
ATOM 1139 O O . GLN A 1 145 ? 46.424 9.365 -69.001 1.00 93.94 145 GLN A O 1
ATOM 1144 N N . GLU A 1 146 ? 46.047 10.577 -70.854 1.00 94.25 146 GLU A N 1
ATOM 1145 C CA . GLU A 1 146 ? 45.465 11.734 -70.173 1.00 94.25 146 GLU A CA 1
ATOM 1146 C C . GLU A 1 146 ? 44.156 11.359 -69.466 1.00 94.25 146 GLU A C 1
ATOM 1148 O O . GLU A 1 146 ? 44.020 11.601 -68.266 1.00 94.25 146 GLU A O 1
ATOM 1153 N N . LYS A 1 147 ? 43.247 10.649 -70.150 1.00 94.75 147 LYS A N 1
ATOM 1154 C CA . LYS A 1 147 ? 42.007 10.133 -69.540 1.00 94.75 147 LYS A CA 1
ATOM 1155 C C . LYS A 1 147 ? 42.281 9.216 -68.349 1.00 94.75 147 LYS A C 1
ATOM 1157 O O . LYS A 1 147 ? 41.724 9.434 -67.280 1.00 94.75 147 LYS A O 1
ATOM 1162 N N . LEU A 1 148 ? 43.191 8.251 -68.500 1.00 93.56 148 LEU A N 1
ATOM 1163 C CA . LEU A 1 148 ? 43.576 7.354 -67.405 1.00 93.56 148 LEU A CA 1
ATOM 1164 C C . LEU A 1 148 ? 44.211 8.111 -66.233 1.00 93.56 148 LEU A C 1
ATOM 1166 O O . LEU A 1 148 ? 43.997 7.742 -65.081 1.00 93.56 148 LEU A O 1
ATOM 1170 N N . SER A 1 149 ? 44.986 9.166 -66.501 1.00 92.25 149 SER A N 1
ATOM 1171 C CA . SER A 1 149 ? 45.568 9.991 -65.439 1.00 92.25 149 SER A CA 1
ATOM 1172 C C . SER A 1 149 ? 44.504 10.776 -64.669 1.00 92.25 149 SER A C 1
ATOM 1174 O O . SER A 1 149 ? 44.561 10.809 -63.441 1.00 92.25 149 SER A O 1
ATOM 1176 N N . ALA A 1 150 ? 43.491 11.305 -65.363 1.00 93.69 150 ALA A N 1
ATOM 1177 C CA . ALA A 1 150 ? 42.365 11.998 -64.745 1.00 93.69 150 ALA A CA 1
ATOM 1178 C C . ALA A 1 150 ? 41.488 11.041 -63.918 1.00 93.69 150 ALA A C 1
ATOM 1180 O O . ALA A 1 150 ? 41.166 11.338 -62.770 1.00 93.69 150 ALA A O 1
ATOM 1181 N N . GLU A 1 151 ? 41.166 9.857 -64.451 1.00 93.94 151 GLU A N 1
ATOM 1182 C CA . GLU A 1 151 ? 40.430 8.813 -63.720 1.00 93.94 151 GLU A CA 1
ATOM 1183 C C . GLU A 1 151 ? 41.203 8.337 -62.479 1.00 93.94 151 GLU A C 1
ATOM 1185 O O . GLU A 1 151 ? 40.622 8.122 -61.410 1.00 93.94 151 GLU A O 1
ATOM 1190 N N . HIS A 1 152 ? 42.530 8.207 -62.585 1.00 91.50 152 HIS A N 1
ATOM 1191 C CA . HIS A 1 152 ? 43.374 7.850 -61.449 1.00 91.50 152 HIS A CA 1
ATOM 1192 C C . HIS A 1 152 ? 43.372 8.936 -60.368 1.00 91.50 152 HIS A C 1
ATOM 1194 O O . HIS A 1 152 ? 43.232 8.619 -59.186 1.00 91.50 152 HIS A O 1
ATOM 1200 N N . GLU A 1 153 ? 43.492 10.208 -60.754 1.00 94.19 153 GLU A N 1
ATOM 1201 C CA . GLU A 1 153 ? 43.433 11.335 -59.822 1.00 94.19 153 GLU A CA 1
ATOM 1202 C C . GLU A 1 153 ? 42.063 11.434 -59.137 1.00 94.19 153 GLU A C 1
ATOM 1204 O O . GLU A 1 153 ? 41.996 11.590 -57.914 1.00 94.19 153 GLU A O 1
ATOM 1209 N N . GLN A 1 154 ? 40.976 11.242 -59.888 1.00 93.62 154 GLN A N 1
ATOM 1210 C CA . GLN A 1 154 ? 39.627 11.172 -59.335 1.00 93.62 154 GLN A CA 1
ATOM 1211 C C . GLN A 1 154 ? 39.511 10.044 -58.300 1.00 93.62 154 GLN A C 1
ATOM 1213 O O . GLN A 1 154 ? 39.096 10.287 -57.167 1.00 93.62 154 GLN A O 1
ATOM 1218 N N . THR A 1 155 ? 39.963 8.835 -58.643 1.00 92.25 155 THR A N 1
ATOM 1219 C CA . THR A 1 155 ? 39.923 7.673 -57.738 1.00 92.25 155 THR A CA 1
ATOM 1220 C C . THR A 1 155 ? 40.752 7.913 -56.470 1.00 92.25 155 THR A C 1
ATOM 1222 O O . THR A 1 155 ? 40.363 7.510 -55.372 1.00 92.25 155 THR A O 1
ATOM 1225 N N . LEU A 1 156 ? 41.904 8.586 -56.583 1.00 93.44 156 LEU A N 1
ATOM 1226 C CA . LEU A 1 156 ? 42.724 8.955 -55.426 1.00 93.44 156 LEU A CA 1
ATOM 1227 C C . LEU A 1 156 ? 42.003 9.944 -54.506 1.00 93.44 156 LEU A C 1
ATOM 1229 O O . LEU A 1 156 ? 42.084 9.805 -53.283 1.00 93.44 156 LEU A O 1
ATOM 1233 N N . ASN A 1 157 ? 41.297 10.920 -55.073 1.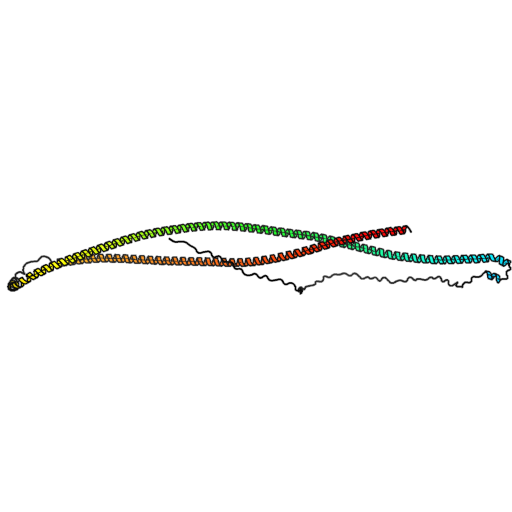00 94.31 157 ASN A N 1
ATOM 1234 C CA . ASN A 1 157 ? 40.526 11.888 -54.300 1.00 94.31 157 ASN A CA 1
ATOM 1235 C C . ASN A 1 157 ? 39.316 11.234 -53.618 1.00 94.31 157 ASN A C 1
ATOM 1237 O O . ASN A 1 157 ? 39.111 11.452 -52.424 1.00 94.31 157 ASN A O 1
ATOM 1241 N N . GLU A 1 158 ? 38.593 10.355 -54.311 1.00 92.88 158 GLU A N 1
ATOM 1242 C CA . GLU A 1 158 ? 37.517 9.550 -53.718 1.00 92.88 158 GLU A CA 1
ATOM 1243 C C . GLU A 1 158 ? 38.042 8.668 -52.575 1.00 92.88 158 GLU A C 1
ATOM 1245 O O . GLU A 1 158 ? 37.451 8.627 -51.497 1.00 92.88 158 GLU A O 1
ATOM 1250 N N . ASN A 1 159 ? 39.206 8.029 -52.741 1.00 93.75 159 ASN A N 1
ATOM 1251 C CA . ASN A 1 159 ? 39.815 7.223 -51.681 1.00 93.75 159 ASN A CA 1
ATOM 1252 C C . ASN A 1 159 ? 40.210 8.059 -50.453 1.00 93.75 159 ASN A C 1
ATOM 1254 O O . ASN A 1 159 ? 40.056 7.598 -49.321 1.00 93.75 159 ASN A O 1
ATOM 1258 N N . ARG A 1 160 ? 40.716 9.282 -50.659 1.00 93.62 160 ARG A N 1
ATOM 1259 C CA . ARG A 1 160 ? 41.021 10.219 -49.565 1.00 93.62 160 ARG A CA 1
ATOM 1260 C C . ARG A 1 160 ? 39.756 10.625 -48.817 1.00 93.62 160 ARG A C 1
ATOM 1262 O O . ARG A 1 160 ? 39.765 10.618 -47.590 1.00 93.62 160 ARG A O 1
ATOM 1269 N N . LEU A 1 161 ? 38.681 10.928 -49.542 1.00 94.06 161 LEU A N 1
ATOM 1270 C CA . LEU A 1 161 ? 37.403 11.303 -48.947 1.00 94.06 161 LEU A CA 1
ATOM 1271 C C . LEU A 1 161 ? 36.804 10.142 -48.144 1.00 94.06 161 LEU A C 1
ATOM 1273 O O . LEU A 1 161 ? 36.433 10.326 -46.989 1.00 94.06 161 LEU A O 1
ATOM 1277 N N . LEU A 1 162 ? 36.812 8.928 -48.702 1.00 92.19 162 LEU A N 1
ATOM 1278 C CA . LEU A 1 162 ? 36.355 7.730 -47.996 1.00 92.19 162 LEU A CA 1
ATOM 1279 C C . LEU A 1 162 ? 37.150 7.484 -46.707 1.00 92.19 162 LEU A C 1
ATOM 1281 O O . LEU A 1 162 ? 36.548 7.227 -45.668 1.00 92.19 162 LEU A O 1
ATOM 1285 N N . LYS A 1 163 ? 38.481 7.636 -46.731 1.00 92.75 163 LYS A N 1
ATOM 1286 C CA . LYS A 1 163 ? 39.311 7.528 -45.518 1.00 92.75 163 LYS A CA 1
ATOM 1287 C C . LYS A 1 163 ? 38.942 8.567 -44.463 1.00 92.75 163 LYS A C 1
ATOM 1289 O O . LYS A 1 163 ? 38.774 8.200 -43.307 1.00 92.75 163 LYS A O 1
ATOM 1294 N N . ALA A 1 164 ? 38.749 9.824 -44.861 1.00 92.50 164 ALA A N 1
ATOM 1295 C CA . ALA A 1 164 ? 38.330 10.877 -43.939 1.00 92.50 164 ALA A CA 1
ATOM 1296 C C . ALA A 1 164 ? 36.960 10.566 -43.307 1.00 92.50 164 ALA A C 1
ATOM 1298 O O . ALA A 1 164 ? 36.808 10.646 -42.091 1.00 92.50 164 ALA A O 1
ATOM 1299 N N . THR A 1 165 ? 35.983 10.120 -44.107 1.00 91.81 165 THR A N 1
ATOM 1300 C CA . THR A 1 165 ? 34.660 9.729 -43.584 1.00 91.81 165 THR A CA 1
ATOM 1301 C C . THR A 1 165 ? 34.731 8.510 -42.665 1.00 91.81 165 THR A C 1
ATOM 1303 O O . THR A 1 165 ? 34.021 8.445 -41.664 1.00 91.81 165 THR A O 1
ATOM 1306 N N . GLN A 1 166 ? 35.612 7.551 -42.961 1.00 92.69 166 GLN A N 1
ATOM 1307 C CA . GLN A 1 166 ? 35.828 6.383 -42.115 1.00 92.69 166 GLN A CA 1
ATOM 1308 C C . GLN A 1 166 ? 36.424 6.781 -40.759 1.00 92.69 166 GLN A C 1
ATOM 1310 O O . GLN A 1 166 ? 35.963 6.292 -39.730 1.00 92.69 166 GLN A O 1
ATOM 1315 N N . GLU A 1 167 ? 37.421 7.667 -40.744 1.00 92.00 167 GLU A N 1
ATOM 1316 C CA . GLU A 1 167 ? 38.020 8.189 -39.511 1.00 92.00 167 GLU A CA 1
ATOM 1317 C C . GLU A 1 167 ? 36.994 8.963 -38.668 1.00 92.00 167 GLU A C 1
ATOM 1319 O O . GLU A 1 167 ? 36.918 8.758 -37.456 1.00 92.00 167 GLU A O 1
ATOM 1324 N N . GLU A 1 168 ? 36.143 9.778 -39.300 1.00 93.88 168 GLU A N 1
ATOM 1325 C CA . GLU A 1 168 ? 35.066 10.500 -38.613 1.00 93.88 168 GLU A CA 1
ATOM 1326 C C . GLU A 1 168 ? 34.031 9.547 -37.993 1.00 93.88 168 GLU A C 1
ATOM 1328 O O . GLU A 1 168 ? 33.627 9.722 -36.840 1.00 93.88 168 GLU A O 1
ATOM 1333 N N . LEU A 1 169 ? 33.610 8.515 -38.730 1.00 92.00 169 LEU A N 1
ATOM 1334 C CA . LEU A 1 169 ? 32.674 7.513 -38.218 1.00 92.00 169 LEU A CA 1
ATOM 1335 C C . LEU A 1 169 ? 33.279 6.717 -37.062 1.00 92.00 169 LEU A C 1
ATOM 1337 O O . LEU A 1 169 ? 32.603 6.518 -36.055 1.00 92.00 169 LEU A O 1
ATOM 1341 N N . LEU A 1 170 ? 34.548 6.311 -37.162 1.00 92.69 170 LEU A N 1
ATOM 1342 C CA . LEU A 1 170 ? 35.244 5.640 -36.063 1.00 92.69 170 LEU A CA 1
ATOM 1343 C C . LEU A 1 170 ? 35.293 6.527 -34.815 1.00 92.69 170 LEU A C 1
ATOM 1345 O O . LEU A 1 170 ? 34.983 6.049 -33.726 1.00 92.69 170 LEU A O 1
ATOM 1349 N N . ALA A 1 171 ? 35.591 7.820 -34.965 1.00 92.50 171 ALA A N 1
ATOM 1350 C CA . ALA A 1 171 ? 35.565 8.765 -33.852 1.00 92.50 171 ALA A CA 1
ATOM 1351 C C . ALA A 1 171 ? 34.170 8.845 -33.201 1.00 92.50 171 ALA A C 1
ATOM 1353 O O . ALA A 1 171 ? 34.056 8.718 -31.979 1.00 92.50 171 ALA A O 1
ATOM 1354 N N . LYS A 1 172 ? 33.097 8.961 -33.997 1.00 93.38 172 LYS A N 1
ATOM 1355 C CA . LYS A 1 172 ? 31.712 8.980 -33.485 1.00 93.38 172 LYS A CA 1
ATOM 1356 C C . LYS A 1 172 ? 31.341 7.692 -32.749 1.00 93.38 172 LYS A C 1
ATOM 1358 O O . LYS A 1 172 ? 30.793 7.765 -31.653 1.00 93.38 172 LYS A O 1
ATOM 1363 N N . VAL A 1 173 ? 31.679 6.529 -33.307 1.00 91.69 173 VAL A N 1
ATOM 1364 C CA . VAL A 1 173 ? 31.426 5.228 -32.664 1.00 91.69 173 VAL A CA 1
ATOM 1365 C C . VAL A 1 173 ? 32.153 5.141 -31.325 1.00 91.69 173 VAL A C 1
ATOM 1367 O O . VAL A 1 173 ? 31.531 4.806 -30.322 1.00 91.69 173 VAL A O 1
ATOM 1370 N N . THR A 1 174 ? 33.432 5.523 -31.268 1.00 90.44 174 THR A N 1
ATOM 1371 C CA . THR A 1 174 ? 34.183 5.505 -30.002 1.00 90.44 174 THR A CA 1
ATOM 1372 C C . THR A 1 174 ? 33.609 6.465 -28.957 1.00 90.44 174 THR A C 1
ATOM 1374 O O . THR A 1 174 ? 33.602 6.131 -27.775 1.00 90.44 174 THR A O 1
ATOM 1377 N N . SER A 1 175 ? 33.077 7.621 -29.371 1.00 92.50 175 SER A N 1
ATOM 1378 C CA . SER A 1 175 ? 32.383 8.551 -28.470 1.00 92.50 175 SER A CA 1
ATOM 1379 C C . SER A 1 175 ? 31.116 7.923 -27.890 1.00 92.50 175 SER A C 1
ATOM 1381 O O . SER A 1 175 ? 30.932 7.923 -26.675 1.00 92.50 175 SER A O 1
ATOM 1383 N N . LEU A 1 176 ? 30.284 7.314 -28.739 1.00 89.06 176 LEU A N 1
ATOM 1384 C CA . LEU A 1 176 ? 29.056 6.640 -28.310 1.00 89.06 176 LEU A CA 1
ATOM 1385 C C . LEU A 1 176 ? 29.343 5.451 -27.386 1.00 89.06 176 LEU A C 1
ATOM 1387 O O . LEU A 1 176 ? 28.644 5.258 -26.398 1.00 89.06 176 LEU A O 1
ATOM 1391 N N . GLU A 1 177 ? 30.394 4.670 -27.648 1.00 90.69 177 GLU A N 1
ATOM 1392 C CA . GLU A 1 177 ? 30.805 3.582 -26.751 1.00 90.69 177 GLU A CA 1
ATOM 1393 C C . GLU A 1 177 ? 31.200 4.086 -25.355 1.00 90.69 177 GLU A C 1
ATOM 1395 O O . GLU A 1 177 ? 30.950 3.404 -24.358 1.00 90.69 177 GLU A O 1
ATOM 1400 N N . ILE A 1 178 ? 31.825 5.266 -25.268 1.00 93.69 178 ILE A N 1
ATOM 1401 C CA . ILE A 1 178 ? 32.163 5.902 -23.989 1.00 93.69 178 ILE A CA 1
ATOM 1402 C C . ILE A 1 178 ? 30.890 6.373 -23.280 1.00 93.69 178 ILE A C 1
ATOM 1404 O O . ILE A 1 178 ? 30.730 6.083 -22.095 1.00 93.69 178 ILE A O 1
ATOM 1408 N N . GLU A 1 179 ? 29.979 7.040 -23.989 1.00 91.19 179 GLU A N 1
ATOM 1409 C CA . GLU A 1 179 ? 28.700 7.505 -23.434 1.00 91.19 179 GLU A CA 1
ATOM 1410 C C . GLU A 1 179 ? 27.853 6.341 -22.910 1.00 91.19 179 GLU A C 1
ATOM 1412 O O . GLU A 1 179 ? 27.394 6.376 -21.771 1.00 91.19 179 GLU A O 1
ATOM 1417 N N . VAL A 1 180 ? 27.724 5.259 -23.684 1.00 89.94 180 VAL A N 1
ATOM 1418 C CA . VAL A 1 180 ? 26.990 4.055 -23.268 1.00 89.94 180 VAL A CA 1
ATOM 1419 C C . VAL A 1 180 ? 27.613 3.430 -22.019 1.00 89.94 180 VAL A C 1
ATOM 1421 O O . VAL A 1 180 ? 26.888 3.028 -21.108 1.00 89.94 180 VAL A O 1
ATOM 1424 N N . LYS A 1 181 ? 28.949 3.366 -21.930 1.00 91.06 181 LYS A N 1
ATOM 1425 C CA . LYS A 1 181 ? 29.627 2.872 -20.720 1.00 91.06 181 LYS A CA 1
ATOM 1426 C C . LYS A 1 181 ? 29.324 3.755 -19.512 1.00 91.06 181 LYS A C 1
ATOM 1428 O O . LYS A 1 181 ? 28.933 3.223 -18.475 1.00 91.06 181 LYS A O 1
ATOM 1433 N N . GLN A 1 182 ? 29.442 5.074 -19.651 1.00 90.81 182 GLN A N 1
ATOM 1434 C CA . GLN A 1 182 ? 29.156 6.020 -18.569 1.00 90.81 182 GLN A CA 1
ATOM 1435 C C . GLN A 1 182 ? 27.698 5.940 -18.108 1.00 90.81 182 GLN A C 1
ATOM 1437 O O . GLN A 1 182 ? 27.436 5.907 -16.905 1.00 90.81 182 GLN A O 1
ATOM 1442 N N . GLU A 1 183 ? 26.754 5.838 -19.043 1.00 89.56 183 GLU A N 1
ATOM 1443 C CA . GLU A 1 183 ? 25.337 5.717 -18.711 1.00 89.56 183 GLU A CA 1
ATOM 1444 C C . GLU A 1 183 ? 25.042 4.375 -18.026 1.00 89.56 183 GLU A C 1
ATOM 1446 O O . GLU A 1 183 ? 24.333 4.335 -17.024 1.00 89.56 183 GLU A O 1
ATOM 1451 N N . SER A 1 184 ? 25.667 3.278 -18.470 1.00 86.69 184 SER A N 1
ATOM 1452 C CA . SER A 1 184 ? 25.525 1.973 -17.809 1.00 86.69 184 SER A CA 1
ATOM 1453 C C . SER A 1 184 ? 26.058 1.973 -16.367 1.00 86.69 184 SER A C 1
ATOM 1455 O O . SER A 1 184 ? 25.436 1.397 -15.470 1.00 86.69 184 SER A O 1
ATOM 1457 N N . GLU A 1 185 ? 27.173 2.667 -16.111 1.00 91.50 185 GLU A N 1
ATOM 1458 C CA . GLU A 1 185 ? 27.728 2.838 -14.766 1.00 91.50 185 GLU A CA 1
ATOM 1459 C C . GLU A 1 185 ? 26.814 3.704 -13.896 1.00 91.50 185 GLU A C 1
ATOM 1461 O O . GLU A 1 185 ? 26.569 3.374 -12.732 1.00 91.50 185 GLU A O 1
ATOM 1466 N N . ARG A 1 186 ? 26.257 4.779 -14.465 1.00 90.75 186 ARG A N 1
ATOM 1467 C CA . ARG A 1 186 ? 25.309 5.659 -13.780 1.00 90.75 186 ARG A CA 1
ATOM 1468 C C . ARG A 1 186 ? 24.040 4.912 -13.377 1.00 90.75 186 ARG A C 1
ATOM 1470 O O . ARG A 1 186 ? 23.683 4.948 -12.201 1.00 90.75 186 ARG A O 1
ATOM 1477 N N . VAL A 1 187 ? 23.414 4.194 -14.310 1.00 87.00 187 VAL A N 1
ATOM 1478 C CA . VAL A 1 187 ? 22.214 3.383 -14.050 1.00 87.00 187 VAL A CA 1
ATOM 1479 C C . VAL A 1 187 ? 22.500 2.326 -12.983 1.00 87.00 187 VAL A C 1
ATOM 1481 O O . VAL A 1 187 ? 21.704 2.151 -12.063 1.00 87.00 187 VAL A O 1
ATOM 1484 N N . SER A 1 188 ? 23.662 1.664 -13.030 1.00 89.75 188 SER A N 1
ATOM 1485 C CA . SER A 1 188 ? 24.041 0.685 -12.003 1.00 89.75 188 SER A CA 1
ATOM 1486 C C . SER A 1 188 ? 24.212 1.317 -10.617 1.00 89.75 188 SER A C 1
ATOM 1488 O O . SER A 1 188 ? 23.796 0.731 -9.615 1.00 89.75 188 SER A O 1
ATOM 1490 N N . LEU A 1 189 ? 24.811 2.508 -10.529 1.00 90.75 189 LEU A N 1
ATOM 1491 C CA . LEU A 1 189 ? 24.953 3.235 -9.265 1.00 90.75 189 LEU A CA 1
ATOM 1492 C C . LEU A 1 189 ? 23.604 3.709 -8.717 1.00 90.75 189 LEU A C 1
ATOM 1494 O O . LEU A 1 189 ? 23.399 3.682 -7.505 1.00 90.75 189 LEU A O 1
ATOM 1498 N N . GLU A 1 190 ? 22.697 4.139 -9.588 1.00 88.88 190 GLU A N 1
ATOM 1499 C CA . GLU A 1 190 ? 21.354 4.575 -9.213 1.00 88.88 190 GLU A CA 1
ATOM 1500 C C . GLU A 1 190 ? 20.513 3.400 -8.700 1.00 88.88 190 GLU A C 1
ATOM 1502 O O . GLU A 1 190 ? 19.982 3.479 -7.593 1.00 88.88 190 GLU A O 1
ATOM 1507 N N . GLN A 1 191 ? 20.538 2.261 -9.401 1.00 87.56 191 GLN A N 1
ATOM 1508 C CA . GLN A 1 191 ? 19.917 1.018 -8.933 1.00 87.56 191 GLN A CA 1
ATOM 1509 C C . GLN A 1 191 ? 20.474 0.570 -7.579 1.00 87.56 191 GLN A C 1
ATOM 1511 O O . GLN A 1 191 ? 19.705 0.215 -6.691 1.00 87.56 191 GLN A O 1
ATOM 1516 N N . LYS A 1 192 ? 21.798 0.622 -7.375 1.00 91.00 192 LYS A N 1
ATOM 1517 C CA . LYS A 1 192 ? 22.399 0.275 -6.076 1.00 91.00 192 LYS A CA 1
ATOM 1518 C C . LYS A 1 192 ? 21.880 1.168 -4.954 1.00 91.00 192 LYS A C 1
ATOM 1520 O O . LYS A 1 192 ? 21.458 0.648 -3.925 1.00 91.00 192 LYS A O 1
ATOM 1525 N N . LYS A 1 193 ? 21.844 2.487 -5.164 1.00 90.81 193 LYS A N 1
ATOM 1526 C CA . LYS A 1 193 ? 21.313 3.437 -4.174 1.00 90.81 193 LYS A CA 1
ATOM 1527 C C . LYS A 1 193 ? 19.845 3.176 -3.857 1.00 90.81 193 LYS A C 1
ATOM 1529 O O . LYS A 1 193 ? 19.465 3.234 -2.694 1.00 90.81 193 LYS A O 1
ATOM 1534 N N . GLU A 1 194 ? 19.034 2.874 -4.866 1.00 89.69 194 GLU A N 1
ATOM 1535 C CA . GLU A 1 194 ? 17.620 2.552 -4.676 1.00 89.69 194 GLU A CA 1
ATOM 1536 C C . GLU A 1 194 ? 17.442 1.240 -3.895 1.00 89.69 194 GLU A C 1
ATOM 1538 O O . GLU A 1 194 ? 16.651 1.181 -2.950 1.00 89.69 194 GLU A O 1
ATOM 1543 N N . THR A 1 195 ? 18.234 0.207 -4.206 1.00 87.81 195 THR A N 1
ATOM 1544 C CA . THR A 1 195 ? 18.212 -1.061 -3.456 1.00 87.81 195 THR A CA 1
ATOM 1545 C C . THR A 1 195 ? 18.697 -0.905 -2.014 1.00 87.81 195 THR A C 1
ATOM 1547 O O . THR A 1 195 ? 18.099 -1.470 -1.107 1.00 87.81 195 THR A O 1
ATOM 1550 N N . GLU A 1 196 ? 19.732 -0.099 -1.767 1.00 91.25 196 GLU A N 1
ATOM 1551 C CA . GLU A 1 196 ? 20.223 0.177 -0.413 1.00 91.25 196 GLU A CA 1
ATOM 1552 C C . GLU A 1 196 ? 19.207 1.002 0.391 1.00 91.25 196 GLU A C 1
ATOM 1554 O O . GLU A 1 196 ? 18.958 0.706 1.558 1.00 91.25 196 GLU A O 1
ATOM 1559 N N . ALA A 1 197 ? 18.571 2.001 -0.231 1.00 89.94 197 ALA A N 1
ATOM 1560 C CA . ALA A 1 197 ? 17.545 2.818 0.412 1.00 89.94 197 ALA A CA 1
ATOM 1561 C C . ALA A 1 197 ? 16.301 1.995 0.775 1.00 89.94 197 ALA A C 1
ATOM 1563 O O . ALA A 1 197 ? 15.816 2.076 1.903 1.00 89.94 197 ALA A O 1
ATOM 1564 N N . THR A 1 198 ? 15.816 1.170 -0.156 1.00 87.69 198 THR A N 1
ATOM 1565 C CA . THR A 1 198 ? 14.680 0.270 0.090 1.00 87.69 198 THR A CA 1
ATOM 1566 C C . THR A 1 198 ? 15.021 -0.764 1.157 1.00 87.69 198 THR A C 1
ATOM 1568 O O . THR A 1 198 ? 14.218 -0.979 2.063 1.00 87.69 198 THR A O 1
ATOM 1571 N N . GLN A 1 199 ? 16.227 -1.338 1.134 1.00 90.38 199 GLN A N 1
ATOM 1572 C CA . GLN A 1 199 ? 16.663 -2.265 2.174 1.00 90.38 199 GLN A CA 1
ATOM 1573 C C . GLN A 1 199 ? 16.693 -1.593 3.554 1.00 90.38 199 GLN A C 1
ATOM 1575 O O . GLN A 1 199 ? 16.079 -2.120 4.480 1.00 90.38 199 GLN A O 1
ATOM 1580 N N . MET A 1 200 ? 17.313 -0.415 3.694 1.00 90.44 200 MET A N 1
ATOM 1581 C CA . MET A 1 200 ? 17.323 0.306 4.974 1.00 90.44 200 MET A CA 1
ATOM 1582 C C . MET A 1 200 ? 15.910 0.634 5.463 1.00 90.44 200 MET A C 1
ATOM 1584 O O . MET A 1 200 ? 15.605 0.410 6.631 1.00 90.44 200 MET A O 1
ATOM 1588 N N . GLN A 1 201 ? 15.019 1.087 4.576 1.00 89.94 201 GLN A N 1
ATOM 1589 C CA . GLN A 1 201 ? 13.634 1.370 4.948 1.00 89.94 201 GLN A CA 1
ATOM 1590 C C . GLN A 1 201 ? 12.912 0.107 5.442 1.00 89.94 201 GLN A C 1
ATOM 1592 O O . GLN A 1 201 ? 12.234 0.145 6.468 1.00 89.94 201 GLN A O 1
ATOM 1597 N N . THR A 1 202 ? 13.091 -1.031 4.765 1.00 88.50 202 THR A N 1
ATOM 1598 C CA . THR A 1 202 ? 12.497 -2.299 5.216 1.00 88.50 202 THR A CA 1
ATOM 1599 C C . THR A 1 202 ? 13.090 -2.784 6.542 1.00 88.50 202 THR A C 1
ATOM 1601 O O . THR A 1 202 ? 12.372 -3.333 7.382 1.00 88.50 202 THR A O 1
ATOM 1604 N N . GLU A 1 203 ? 14.383 -2.570 6.785 1.00 91.44 203 GLU A N 1
ATOM 1605 C CA . GLU A 1 203 ? 15.021 -2.887 8.066 1.00 91.44 203 GLU A CA 1
ATOM 1606 C C . GLU A 1 203 ? 14.463 -2.007 9.197 1.00 91.44 203 GLU A C 1
ATOM 1608 O O . GLU A 1 203 ? 14.116 -2.526 10.264 1.00 91.44 203 GLU A O 1
ATOM 1613 N N . ASP A 1 204 ? 14.264 -0.712 8.948 1.00 91.31 204 ASP A N 1
ATOM 1614 C CA . ASP A 1 204 ? 13.660 0.217 9.905 1.00 91.31 204 ASP A CA 1
ATOM 1615 C C . ASP A 1 204 ? 12.198 -0.146 10.206 1.00 91.31 204 ASP A C 1
ATOM 1617 O O . ASP A 1 204 ? 11.830 -0.292 11.377 1.00 91.31 204 ASP A O 1
ATOM 1621 N N . GLU A 1 205 ? 11.377 -0.384 9.179 1.00 92.81 205 GLU A N 1
ATOM 1622 C CA . GLU A 1 205 ? 9.973 -0.791 9.325 1.00 92.81 205 GLU A CA 1
ATOM 1623 C C . GLU A 1 205 ? 9.844 -2.121 10.077 1.00 92.81 205 GLU A C 1
ATOM 1625 O O . GLU A 1 205 ? 9.055 -2.246 11.017 1.00 92.81 205 GLU A O 1
ATOM 1630 N N . THR A 1 206 ? 10.666 -3.119 9.742 1.00 90.81 206 THR A N 1
ATOM 1631 C CA . THR A 1 206 ? 10.656 -4.399 10.467 1.00 90.81 206 THR A CA 1
ATOM 1632 C C . THR A 1 206 ? 11.140 -4.253 11.909 1.00 90.81 206 THR A C 1
ATOM 1634 O O . THR A 1 206 ? 10.666 -4.983 12.786 1.00 90.81 206 THR A O 1
ATOM 1637 N N . SER A 1 207 ? 12.051 -3.318 12.193 1.00 93.06 207 SER A N 1
ATOM 1638 C CA . SER A 1 207 ? 12.478 -3.012 13.561 1.00 93.06 207 SER A CA 1
ATOM 1639 C C . SER A 1 207 ? 11.354 -2.368 14.383 1.00 93.06 207 SER A C 1
ATOM 1641 O O . SER A 1 207 ? 11.159 -2.747 15.542 1.00 93.06 207 SER A O 1
ATOM 1643 N N . LEU A 1 208 ? 10.576 -1.463 13.780 1.00 93.50 208 LEU A N 1
ATOM 1644 C CA . LEU A 1 208 ? 9.413 -0.827 14.400 1.00 93.50 208 LEU A CA 1
ATOM 1645 C C . LEU A 1 208 ? 8.318 -1.857 14.681 1.00 93.50 208 LEU A C 1
ATOM 1647 O O . LEU A 1 208 ? 7.886 -1.985 15.824 1.00 93.50 208 LEU A O 1
ATOM 1651 N N . LEU A 1 209 ? 7.974 -2.689 13.696 1.00 91.25 209 LEU A N 1
ATOM 1652 C CA . LEU A 1 209 ? 6.988 -3.760 13.862 1.00 91.25 209 LEU A CA 1
ATOM 1653 C C . LEU A 1 209 ? 7.394 -4.769 14.945 1.00 91.25 209 LEU A C 1
ATOM 1655 O O . LEU A 1 209 ? 6.548 -5.270 15.687 1.00 91.25 209 LEU A O 1
ATOM 1659 N N . LYS A 1 210 ? 8.692 -5.076 15.080 1.00 92.69 210 LYS A N 1
ATOM 1660 C CA . LYS A 1 210 ? 9.187 -5.926 16.175 1.00 92.69 210 LYS A CA 1
ATOM 1661 C C . LYS A 1 210 ? 8.974 -5.274 17.543 1.00 92.69 210 LYS A C 1
ATOM 1663 O O . LYS A 1 210 ? 8.579 -5.989 18.462 1.00 92.69 210 LYS A O 1
ATOM 1668 N N . LYS A 1 211 ? 9.204 -3.962 17.673 1.00 94.31 211 LYS A N 1
ATOM 1669 C CA . LYS A 1 211 ? 8.961 -3.212 18.919 1.00 94.31 211 LYS A CA 1
ATOM 1670 C C . LYS A 1 211 ? 7.474 -3.162 19.265 1.00 94.31 211 LYS A C 1
ATOM 1672 O O . LYS A 1 211 ? 7.101 -3.535 20.374 1.00 94.31 211 LYS A O 1
ATOM 1677 N N . GLU A 1 212 ? 6.623 -2.815 18.304 1.00 92.62 212 GLU A N 1
ATOM 1678 C CA . GLU A 1 212 ? 5.168 -2.804 18.496 1.00 92.62 212 GLU A CA 1
ATOM 1679 C C . GLU A 1 212 ? 4.648 -4.185 18.899 1.00 92.62 212 GLU A C 1
ATOM 1681 O O . GLU A 1 212 ? 3.852 -4.318 19.827 1.00 92.62 212 GLU A O 1
ATOM 1686 N N . ARG A 1 213 ? 5.156 -5.249 18.264 1.00 94.31 213 ARG A N 1
ATOM 1687 C CA . ARG A 1 213 ? 4.819 -6.623 18.641 1.00 94.31 213 ARG A CA 1
ATOM 1688 C C . ARG A 1 213 ? 5.208 -6.931 20.086 1.00 94.31 213 ARG A C 1
ATOM 1690 O O . ARG A 1 213 ? 4.430 -7.586 20.774 1.00 94.31 213 ARG A O 1
ATOM 1697 N N . THR A 1 214 ? 6.388 -6.514 20.545 1.00 93.38 214 THR A N 1
ATOM 1698 C CA . THR A 1 214 ? 6.799 -6.744 21.939 1.00 93.38 214 THR A CA 1
ATOM 1699 C C . THR A 1 214 ? 5.929 -5.974 22.929 1.00 93.38 214 THR A C 1
ATOM 1701 O O . THR A 1 214 ? 5.486 -6.568 23.906 1.00 93.38 214 THR A O 1
ATOM 1704 N N . GLU A 1 215 ? 5.590 -4.717 22.639 1.00 93.19 215 GLU A N 1
ATOM 1705 C CA . GLU A 1 215 ? 4.703 -3.908 23.488 1.00 93.19 215 GLU A CA 1
ATOM 1706 C C . GLU A 1 215 ? 3.280 -4.483 23.551 1.00 93.19 215 GLU A C 1
ATOM 1708 O O . GLU A 1 215 ? 2.650 -4.503 24.607 1.00 93.19 215 GLU A O 1
ATOM 1713 N N . LEU A 1 216 ? 2.758 -4.987 22.428 1.00 92.00 216 LEU A N 1
ATOM 1714 C CA . LEU A 1 216 ? 1.450 -5.644 22.390 1.00 92.00 216 LEU A CA 1
ATOM 1715 C C . LEU A 1 216 ? 1.439 -6.964 23.166 1.00 92.00 216 LEU A C 1
ATOM 1717 O O . LEU A 1 216 ? 0.430 -7.288 23.792 1.00 92.00 216 LEU A O 1
ATOM 1721 N N . LEU A 1 217 ? 2.536 -7.727 23.135 1.00 92.62 217 LEU A N 1
ATOM 1722 C CA . LEU A 1 217 ? 2.664 -8.947 23.933 1.00 92.62 217 LEU A CA 1
ATOM 1723 C C . LEU A 1 217 ? 2.702 -8.636 25.433 1.00 92.62 217 LEU A C 1
ATOM 1725 O O . LEU A 1 217 ? 2.018 -9.318 26.191 1.00 92.62 217 LEU A O 1
ATOM 1729 N N . GLU A 1 218 ? 3.419 -7.589 25.844 1.00 94.75 218 GLU A N 1
ATOM 1730 C CA . GLU A 1 218 ? 3.460 -7.137 27.240 1.00 94.75 218 GLU A CA 1
ATOM 1731 C C . GLU A 1 218 ? 2.072 -6.688 27.724 1.00 94.75 218 GLU A C 1
ATOM 1733 O O . GLU A 1 218 ? 1.573 -7.202 28.725 1.00 94.75 218 GLU A O 1
ATOM 1738 N N . LYS A 1 219 ? 1.363 -5.853 26.949 1.00 93.75 219 LYS A N 1
ATOM 1739 C CA . LYS A 1 219 ? -0.027 -5.458 27.256 1.00 93.75 219 LYS A CA 1
ATOM 1740 C C . LYS A 1 219 ? -0.976 -6.653 27.352 1.00 93.75 219 LYS A C 1
ATOM 1742 O O . LYS A 1 219 ? -1.878 -6.674 28.183 1.00 93.75 219 LYS A O 1
ATOM 1747 N N . LEU A 1 220 ? -0.794 -7.661 26.500 1.00 92.00 220 LEU A N 1
ATOM 1748 C CA . LEU A 1 220 ? -1.603 -8.878 26.537 1.00 92.00 220 LEU A CA 1
ATOM 1749 C C . LEU A 1 220 ? -1.325 -9.712 27.799 1.00 92.00 220 LEU A C 1
ATOM 1751 O O . LEU A 1 220 ? -2.247 -10.332 28.331 1.00 92.00 220 LEU A O 1
ATOM 1755 N N . GLU A 1 221 ? -0.087 -9.738 28.290 1.00 94.31 221 GLU A N 1
ATOM 1756 C CA . GLU A 1 221 ? 0.253 -10.359 29.575 1.00 94.31 221 GLU A CA 1
ATOM 1757 C C . GLU A 1 221 ? -0.337 -9.581 30.759 1.00 94.31 221 GLU A C 1
ATOM 1759 O O . GLU A 1 221 ? -0.929 -10.199 31.647 1.00 94.31 221 GLU A O 1
ATOM 1764 N N . GLU A 1 222 ? -0.281 -8.247 30.738 1.00 94.69 222 GLU A N 1
ATOM 1765 C CA . GLU A 1 222 ? -0.922 -7.388 31.744 1.00 94.69 222 GLU A CA 1
ATOM 1766 C C . GLU A 1 222 ? -2.443 -7.594 31.794 1.00 94.69 222 GLU A C 1
ATOM 1768 O O . GLU A 1 222 ? -3.015 -7.771 32.873 1.00 94.69 222 GLU A O 1
ATOM 1773 N N . GLU A 1 223 ? -3.110 -7.644 30.640 1.00 92.38 223 GLU A N 1
ATOM 1774 C CA . GLU A 1 223 ? -4.547 -7.926 30.533 1.00 92.38 223 GLU A CA 1
ATOM 1775 C C . GLU A 1 223 ? -4.894 -9.333 31.038 1.00 92.38 223 GLU A C 1
ATOM 1777 O O . GLU A 1 223 ? -5.882 -9.524 31.753 1.00 92.38 223 GLU A O 1
ATOM 1782 N N . ARG A 1 224 ? -4.065 -10.341 30.732 1.00 93.50 224 ARG A N 1
ATOM 1783 C CA . ARG A 1 224 ? -4.243 -11.702 31.266 1.00 93.50 224 ARG A CA 1
ATOM 1784 C C . ARG A 1 224 ? -4.125 -11.725 32.787 1.00 93.50 224 ARG A C 1
ATOM 1786 O O . ARG A 1 224 ? -5.009 -12.282 33.436 1.00 93.50 224 ARG A O 1
ATOM 1793 N N . ALA A 1 225 ? -3.106 -11.081 33.353 1.00 93.56 225 ALA A N 1
ATOM 1794 C CA . ALA A 1 225 ? -2.925 -10.982 34.801 1.00 93.56 225 ALA A CA 1
ATOM 1795 C C . ALA A 1 225 ? -4.086 -10.223 35.470 1.00 93.56 225 ALA A C 1
ATOM 1797 O O . ALA A 1 225 ? -4.606 -10.641 36.509 1.00 93.56 225 ALA A O 1
ATOM 1798 N N . SER A 1 226 ? -4.550 -9.144 34.840 1.00 92.56 226 SER A N 1
ATOM 1799 C CA . SER A 1 226 ? -5.695 -8.351 35.298 1.00 92.56 226 SER A CA 1
ATOM 1800 C C . SER A 1 226 ? -6.984 -9.172 35.290 1.00 92.56 226 SER A C 1
ATOM 1802 O O . SER A 1 226 ? -7.734 -9.177 36.270 1.00 92.56 226 SER A O 1
ATOM 1804 N N . ARG A 1 227 ? -7.218 -9.946 34.225 1.00 94.00 227 ARG A N 1
ATOM 1805 C CA . ARG A 1 227 ? -8.360 -10.858 34.107 1.00 94.00 227 ARG A CA 1
ATOM 1806 C C . ARG A 1 227 ? -8.306 -11.987 35.132 1.00 94.00 227 ARG A C 1
ATOM 1808 O O . ARG A 1 227 ? -9.338 -12.320 35.714 1.00 94.00 227 ARG A O 1
ATOM 1815 N N . GLU A 1 228 ? -7.141 -12.583 35.362 1.00 93.06 228 GLU A N 1
ATOM 1816 C CA . GLU A 1 228 ? -6.957 -13.596 36.406 1.00 93.06 228 GLU A CA 1
ATOM 1817 C C . GLU A 1 228 ? -7.266 -13.023 37.793 1.00 93.06 228 GLU A C 1
ATOM 1819 O O . GLU A 1 228 ? -8.033 -13.622 38.550 1.00 93.06 228 GLU A O 1
ATOM 1824 N N . SER A 1 229 ? -6.770 -11.819 38.093 1.00 93.81 229 SER A N 1
ATOM 1825 C CA . SER A 1 229 ? -7.081 -11.099 39.332 1.00 93.81 229 SER A CA 1
ATOM 1826 C C . SER A 1 229 ? -8.585 -10.835 39.486 1.00 93.81 229 SER A C 1
ATOM 1828 O O . SER A 1 229 ? -9.162 -11.106 40.544 1.00 93.81 229 SER A O 1
ATOM 1830 N N . LEU A 1 230 ? -9.256 -10.393 38.416 1.00 92.25 230 LEU A N 1
ATOM 1831 C CA . LEU A 1 230 ? -10.704 -10.187 38.405 1.00 92.25 230 LEU A CA 1
ATOM 1832 C C . LEU A 1 230 ? -11.470 -11.493 38.650 1.00 92.25 230 LEU A C 1
ATOM 1834 O O . LEU A 1 230 ? -12.398 -11.505 39.456 1.00 92.25 230 LEU A O 1
ATOM 1838 N N . MET A 1 231 ? -11.068 -12.603 38.021 1.00 92.69 231 MET A N 1
ATOM 1839 C CA . MET A 1 231 ? -11.683 -13.914 38.263 1.00 92.69 231 MET A CA 1
ATOM 1840 C C . MET A 1 231 ? -11.524 -14.356 39.721 1.00 92.69 231 MET A C 1
ATOM 1842 O O . MET A 1 231 ? -12.480 -14.862 40.308 1.00 92.69 231 MET A O 1
ATOM 1846 N N . VAL A 1 232 ? -10.359 -14.121 40.335 1.00 94.06 232 VAL A N 1
ATOM 1847 C CA . VAL A 1 232 ? -10.137 -14.402 41.763 1.00 94.06 232 VAL A CA 1
ATOM 1848 C C . VAL A 1 232 ? -11.024 -13.519 42.645 1.00 94.06 232 VAL A C 1
ATOM 1850 O O . VAL A 1 232 ? -11.624 -14.021 43.597 1.00 94.06 232 VAL A O 1
ATOM 1853 N N . MET A 1 233 ? -11.153 -12.224 42.339 1.00 91.00 233 MET A N 1
ATOM 1854 C CA . MET A 1 233 ? -12.053 -11.326 43.072 1.00 91.00 233 MET A CA 1
ATOM 1855 C C . MET A 1 233 ? -13.519 -11.742 42.929 1.00 91.00 233 MET A C 1
ATOM 1857 O O . MET A 1 233 ? -14.227 -11.802 43.932 1.00 91.00 233 MET A O 1
ATOM 1861 N N . MET A 1 234 ? -13.966 -12.103 41.724 1.00 90.19 234 MET A N 1
ATOM 1862 C CA . MET A 1 234 ? -15.317 -12.618 41.487 1.00 90.19 234 MET A CA 1
ATOM 1863 C C . MET A 1 234 ? -15.571 -13.932 42.230 1.00 90.19 234 MET A C 1
ATOM 1865 O O . MET A 1 234 ? -16.644 -14.111 42.800 1.00 90.19 234 MET A O 1
ATOM 1869 N N . ALA A 1 235 ? -14.596 -14.843 42.265 1.00 91.12 235 ALA A N 1
ATOM 1870 C CA . ALA A 1 235 ? -14.707 -16.087 43.021 1.00 91.12 235 ALA A CA 1
ATOM 1871 C C . ALA A 1 235 ? -14.850 -15.816 44.527 1.00 91.12 235 ALA A C 1
ATOM 1873 O O . ALA A 1 235 ? -15.750 -16.366 45.160 1.00 91.12 235 ALA A O 1
ATOM 1874 N N . LYS A 1 236 ? -14.032 -14.910 45.084 1.00 92.56 236 LYS A N 1
ATOM 1875 C CA . LYS A 1 236 ? -14.144 -14.478 46.487 1.00 92.56 236 LYS A CA 1
ATOM 1876 C C . LYS A 1 236 ? -15.481 -13.801 46.780 1.00 92.56 236 LYS A C 1
ATOM 1878 O O . LYS A 1 236 ? -16.074 -14.071 47.817 1.00 92.56 236 LYS A O 1
ATOM 1883 N N . LEU A 1 237 ? -15.969 -12.952 45.875 1.00 90.50 237 LEU A N 1
ATOM 1884 C CA . LEU A 1 237 ? -17.273 -12.301 46.008 1.00 90.50 237 LEU A CA 1
ATOM 1885 C C . LEU A 1 237 ? -18.420 -13.323 45.976 1.00 90.50 237 LEU A C 1
ATOM 1887 O O . LEU A 1 237 ? -19.362 -13.231 46.754 1.00 90.50 237 LEU A O 1
ATOM 1891 N N . ASN A 1 238 ? -18.340 -14.331 45.109 1.00 90.19 238 ASN A N 1
ATOM 1892 C CA . ASN A 1 238 ? -19.320 -15.414 45.094 1.00 90.19 238 ASN A CA 1
ATOM 1893 C C . ASN A 1 238 ? -19.284 -16.222 46.397 1.00 90.19 238 ASN A C 1
ATOM 1895 O O . ASN A 1 238 ? -20.343 -16.569 46.916 1.00 90.19 238 ASN A O 1
ATOM 1899 N N . GLU A 1 239 ? -18.097 -16.477 46.954 1.00 91.31 239 GLU A N 1
ATOM 1900 C CA . GLU A 1 239 ? -17.952 -17.140 48.252 1.00 91.31 239 GLU A CA 1
ATOM 1901 C C . GLU A 1 239 ? -18.560 -16.302 49.390 1.00 91.31 239 GLU A C 1
ATOM 1903 O O . GLU A 1 239 ? -19.273 -16.849 50.229 1.00 91.31 239 GLU A O 1
ATOM 1908 N N . THR A 1 240 ? -18.350 -14.979 49.414 1.00 88.56 240 THR A N 1
ATOM 1909 C CA . THR A 1 240 ? -18.961 -14.105 50.432 1.00 88.56 240 THR A CA 1
ATOM 1910 C C . THR A 1 240 ? -20.475 -14.018 50.279 1.00 88.56 240 THR A C 1
ATOM 1912 O O . THR A 1 240 ? -21.183 -14.099 51.279 1.00 88.56 240 THR A O 1
ATOM 1915 N N . ILE A 1 241 ? -20.996 -13.935 49.050 1.00 89.00 241 ILE A N 1
ATOM 1916 C CA . ILE A 1 241 ? -22.440 -14.007 48.782 1.00 89.00 241 ILE A CA 1
ATOM 1917 C C . ILE A 1 241 ? -23.005 -15.346 49.260 1.00 89.00 241 ILE A C 1
ATOM 1919 O O . ILE A 1 241 ? -24.103 -15.388 49.815 1.00 89.00 241 ILE A O 1
ATOM 1923 N N . GLN A 1 242 ? -22.289 -16.447 49.034 1.00 88.94 242 GLN A N 1
ATOM 1924 C CA . GLN A 1 242 ? -22.740 -17.768 49.449 1.00 88.94 242 GLN A CA 1
ATOM 1925 C C . GLN A 1 242 ? -22.751 -17.907 50.975 1.00 88.94 242 GLN A C 1
ATOM 1927 O O . GLN A 1 242 ? -23.771 -18.336 51.509 1.00 88.94 242 GLN A O 1
ATOM 1932 N N . LYS A 1 243 ? -21.703 -17.444 51.669 1.00 88.81 243 LYS A N 1
ATOM 1933 C CA . LYS A 1 243 ? -21.673 -17.378 53.141 1.00 88.81 243 LYS A CA 1
ATOM 1934 C C . LYS A 1 243 ? -22.805 -16.517 53.691 1.00 88.81 243 LYS A C 1
ATOM 1936 O O . LYS A 1 243 ? -23.559 -16.993 54.525 1.00 88.81 243 LYS A O 1
ATOM 1941 N N . ALA A 1 244 ? -23.021 -15.320 53.145 1.00 85.25 244 ALA A N 1
ATOM 1942 C CA . ALA A 1 244 ? -24.125 -14.455 53.563 1.00 85.25 244 ALA A CA 1
ATOM 1943 C C . ALA A 1 244 ? -25.505 -15.098 53.318 1.00 85.25 244 ALA A C 1
ATOM 1945 O O . ALA A 1 244 ? -26.423 -14.938 54.117 1.00 85.25 244 ALA A O 1
ATOM 1946 N N . LYS A 1 245 ? -25.674 -15.858 52.225 1.00 86.19 245 LYS A N 1
ATOM 1947 C CA . LYS A 1 245 ? -26.905 -16.627 51.968 1.00 86.19 245 LYS A CA 1
ATOM 1948 C C . LYS A 1 245 ? -27.093 -17.782 52.948 1.00 86.19 245 LYS A C 1
ATOM 1950 O O . LYS A 1 245 ? -28.236 -18.107 53.259 1.00 86.19 245 LYS A O 1
ATOM 1955 N N . GLU A 1 246 ? -26.017 -18.442 53.360 1.00 89.69 246 GLU A N 1
ATOM 1956 C CA . GLU A 1 246 ? -26.051 -19.514 54.359 1.00 89.69 246 GLU A CA 1
ATOM 1957 C C . GLU A 1 246 ? -26.362 -18.945 55.749 1.00 89.69 246 GLU A C 1
ATOM 1959 O O . GLU A 1 246 ? -27.306 -19.410 56.380 1.00 89.69 246 GLU A O 1
ATOM 1964 N N . GLU A 1 247 ? -25.697 -17.862 56.154 1.00 87.50 247 GLU A N 1
ATOM 1965 C CA . GLU A 1 247 ? -25.965 -17.129 57.400 1.00 87.50 247 GLU A CA 1
ATOM 1966 C C . GLU A 1 247 ? -27.414 -16.620 57.456 1.00 87.50 247 GLU A C 1
ATOM 1968 O O . GLU A 1 247 ? -28.131 -16.893 58.416 1.00 87.50 247 GLU A O 1
ATOM 1973 N N . ALA A 1 248 ? -27.910 -15.985 56.388 1.00 82.81 248 ALA A N 1
ATOM 1974 C CA . ALA A 1 248 ? -29.303 -15.538 56.321 1.00 82.81 248 ALA A CA 1
ATOM 1975 C C . ALA A 1 248 ? -30.305 -16.707 56.387 1.00 82.81 248 ALA A C 1
ATOM 1977 O O . ALA A 1 248 ? -31.401 -16.559 56.927 1.00 82.81 248 ALA A O 1
ATOM 1978 N N . LYS A 1 249 ? -29.962 -17.886 55.847 1.00 87.88 249 LYS A N 1
ATOM 1979 C CA . LYS A 1 249 ? -30.803 -19.087 55.986 1.00 87.88 249 LYS A CA 1
ATOM 1980 C C . LYS A 1 249 ? -30.814 -19.605 57.420 1.00 87.88 249 LYS A C 1
ATOM 1982 O O . LYS A 1 249 ? -31.888 -19.974 57.888 1.00 87.88 249 LYS A O 1
ATOM 1987 N N . GLU A 1 250 ? -29.668 -19.631 58.096 1.00 87.88 250 GLU A N 1
ATOM 1988 C CA . GLU A 1 250 ? -29.582 -20.017 59.508 1.00 87.88 250 GLU A CA 1
ATOM 1989 C C . GLU A 1 250 ? -30.356 -19.047 60.409 1.00 87.88 250 GLU A C 1
ATOM 1991 O O . GLU A 1 250 ? -31.065 -19.486 61.313 1.00 87.88 250 GLU A O 1
ATOM 1996 N N . GLU A 1 251 ? -30.292 -17.740 60.146 1.00 84.69 251 GLU A N 1
ATOM 1997 C CA . GLU A 1 251 ? -31.089 -16.745 60.871 1.00 84.69 251 GLU A CA 1
ATOM 1998 C C . GLU A 1 251 ? -32.592 -16.922 60.631 1.00 84.69 251 GLU A C 1
ATOM 2000 O O . GLU A 1 251 ? -33.377 -16.855 61.575 1.00 84.69 251 GLU A O 1
ATOM 2005 N N . VAL A 1 252 ? -33.010 -17.217 59.395 1.00 84.81 252 VAL A N 1
ATOM 2006 C CA . VAL A 1 252 ? -34.417 -17.515 59.085 1.00 84.81 252 VAL A CA 1
ATOM 2007 C C . VAL A 1 252 ? -34.878 -18.817 59.745 1.00 84.81 252 VAL A C 1
ATOM 2009 O O . VAL A 1 252 ? -36.016 -18.883 60.203 1.00 84.81 252 VAL A O 1
ATOM 2012 N N . GLU A 1 253 ? -34.039 -19.852 59.811 1.00 85.44 253 GLU A N 1
ATOM 2013 C CA . GLU A 1 253 ? -34.329 -21.083 60.564 1.00 85.44 253 GLU A CA 1
ATOM 2014 C C . GLU A 1 253 ? -34.476 -20.799 62.062 1.00 85.44 253 GLU A C 1
ATOM 2016 O O . GLU A 1 253 ? -35.482 -21.189 62.648 1.00 85.44 253 GLU A O 1
ATOM 2021 N N . LYS A 1 254 ? -33.563 -20.030 62.668 1.00 86.00 254 LYS A N 1
ATOM 2022 C CA . LYS A 1 254 ? -33.693 -19.608 64.073 1.00 86.00 254 LYS A CA 1
ATOM 2023 C C . LYS A 1 254 ? -34.967 -18.806 64.317 1.00 86.00 254 LYS A C 1
ATOM 2025 O O . LYS A 1 254 ? -35.696 -19.100 65.257 1.00 86.00 254 LYS A O 1
ATOM 2030 N N . ALA A 1 255 ? -35.286 -17.853 63.444 1.00 80.06 255 ALA A N 1
ATOM 2031 C CA . ALA A 1 255 ? -36.527 -17.091 63.534 1.00 80.06 255 ALA A CA 1
ATOM 2032 C C . ALA A 1 255 ? -37.768 -17.991 63.368 1.00 80.06 255 ALA A C 1
ATOM 2034 O O . ALA A 1 255 ? -38.785 -17.778 64.028 1.00 80.06 255 ALA A O 1
ATOM 2035 N N . LYS A 1 256 ? -37.704 -19.033 62.528 1.00 84.25 256 LYS A N 1
ATOM 2036 C CA . LYS A 1 256 ? -38.764 -20.051 62.422 1.00 84.25 256 LYS A CA 1
ATOM 2037 C C . LYS A 1 256 ? -38.902 -20.880 63.697 1.00 84.25 256 LYS A C 1
ATOM 2039 O O . LYS A 1 256 ? -40.022 -21.126 64.127 1.00 84.25 256 LYS A O 1
ATOM 2044 N N . GLU A 1 257 ? -37.804 -21.293 64.318 1.00 84.88 257 GLU A N 1
ATOM 2045 C CA . GLU A 1 257 ? -37.847 -22.014 65.594 1.00 84.88 257 GLU A CA 1
ATOM 2046 C C . GLU A 1 257 ? -38.391 -21.134 66.727 1.00 84.88 257 GLU A C 1
ATOM 2048 O O . GLU A 1 257 ? -39.189 -21.595 67.540 1.00 84.88 257 GLU A O 1
ATOM 2053 N N . GLU A 1 258 ? -37.996 -19.861 66.782 1.00 82.31 258 GLU A N 1
ATOM 2054 C CA . GLU A 1 258 ? -38.502 -18.896 67.763 1.00 82.31 258 GLU A CA 1
ATOM 2055 C C . GLU A 1 258 ? -39.985 -18.590 67.547 1.00 82.31 258 GLU A C 1
ATOM 2057 O O . GLU A 1 258 ? -40.745 -18.556 68.512 1.00 82.31 258 GLU A O 1
ATOM 2062 N N . THR A 1 259 ? -40.430 -18.445 66.296 1.00 78.75 259 THR A N 1
ATOM 2063 C CA . THR A 1 259 ? -41.860 -18.275 65.987 1.00 78.75 259 THR A CA 1
ATOM 2064 C C . THR A 1 259 ? -42.666 -19.527 66.310 1.00 78.75 259 THR A C 1
ATOM 2066 O O . THR A 1 259 ? -43.732 -19.394 66.897 1.00 78.75 259 THR A O 1
ATOM 2069 N N . GLN A 1 260 ? -42.154 -20.731 66.039 1.00 81.69 260 GLN A N 1
ATOM 2070 C CA . GLN A 1 260 ? -42.803 -21.981 66.454 1.00 81.69 260 GLN A CA 1
ATOM 2071 C C . GLN A 1 260 ? -42.878 -22.122 67.978 1.00 81.69 260 GLN A C 1
ATOM 2073 O O . GLN A 1 260 ? -43.898 -22.565 68.500 1.00 81.69 260 GLN A O 1
ATOM 2078 N N . LYS A 1 261 ? -41.829 -21.726 68.711 1.00 83.81 261 LYS A N 1
ATOM 2079 C CA . LYS A 1 261 ? -41.859 -21.690 70.182 1.00 83.81 261 LYS A CA 1
ATOM 2080 C C . LYS A 1 261 ? -42.882 -20.681 70.693 1.00 83.81 261 LYS A C 1
ATOM 2082 O O . LYS A 1 261 ? -43.682 -21.033 71.551 1.00 83.81 261 LYS A O 1
ATOM 2087 N N . ALA A 1 262 ? -42.903 -19.473 70.137 1.00 76.25 262 ALA A N 1
ATOM 2088 C CA . ALA A 1 262 ? -43.880 -18.451 70.497 1.00 76.25 262 ALA A CA 1
ATOM 2089 C C . ALA A 1 262 ? -45.318 -18.882 70.161 1.00 76.25 262 ALA A C 1
ATOM 2091 O O . ALA A 1 262 ? -46.238 -18.598 70.921 1.00 76.25 262 ALA A O 1
ATOM 2092 N N . GLU A 1 263 ? -45.525 -19.593 69.051 1.00 80.00 263 GLU A N 1
ATOM 2093 C CA . GLU A 1 263 ? -46.826 -20.143 68.662 1.00 80.00 263 GLU A CA 1
ATOM 2094 C C . GLU A 1 263 ? -47.263 -21.274 69.606 1.00 80.00 263 GLU A C 1
ATOM 2096 O O . GLU A 1 263 ? -48.409 -21.288 70.047 1.00 80.00 263 GLU A O 1
ATOM 2101 N N . ALA A 1 264 ? -46.342 -22.151 70.019 1.00 80.19 264 ALA A N 1
ATOM 2102 C CA . ALA A 1 264 ? -46.608 -23.173 71.031 1.00 80.19 264 ALA A CA 1
ATOM 2103 C C . ALA A 1 264 ? -46.913 -22.570 72.416 1.00 80.19 264 ALA A C 1
ATOM 2105 O O . ALA A 1 264 ? -47.821 -23.035 73.102 1.00 80.19 264 ALA A O 1
ATOM 2106 N N . GLU A 1 265 ? -46.196 -21.520 72.824 1.00 80.44 265 GLU A N 1
ATOM 2107 C CA . GLU A 1 265 ? -46.481 -20.770 74.055 1.00 80.44 265 GLU A CA 1
ATOM 2108 C C . GLU A 1 265 ? -47.837 -20.057 73.980 1.00 80.44 265 GLU A C 1
ATOM 2110 O O . GLU A 1 265 ? -48.593 -20.056 74.952 1.00 80.44 265 GLU A O 1
ATOM 2115 N N . LEU A 1 266 ? -48.183 -19.493 72.820 1.00 76.62 266 LEU A N 1
ATOM 2116 C CA . LEU A 1 266 ? -49.485 -18.878 72.578 1.00 76.62 266 LEU A CA 1
ATOM 2117 C C . LEU A 1 266 ? -50.611 -19.914 72.652 1.00 76.62 266 LEU A C 1
ATOM 2119 O O . LEU A 1 266 ? -51.654 -19.631 73.239 1.00 76.62 266 LEU A O 1
ATOM 2123 N N . ASP A 1 267 ? -50.430 -21.093 72.066 1.00 76.00 267 ASP A N 1
ATOM 2124 C CA . ASP A 1 267 ? -51.429 -22.158 72.110 1.00 76.00 267 ASP A CA 1
ATOM 2125 C C . ASP A 1 267 ? -51.570 -22.749 73.516 1.00 76.00 267 ASP A C 1
ATOM 2127 O O . ASP A 1 267 ? -52.698 -22.950 73.962 1.00 76.00 267 ASP A O 1
ATOM 2131 N N . ALA A 1 268 ? -50.476 -22.889 74.270 1.00 78.94 268 ALA A N 1
ATOM 2132 C CA . ALA A 1 268 ? -50.531 -23.228 75.691 1.00 78.94 268 ALA A CA 1
ATOM 2133 C C . ALA A 1 268 ? -51.282 -22.157 76.504 1.00 78.94 268 ALA A C 1
ATOM 2135 O O . ALA A 1 268 ? -52.134 -22.487 77.326 1.00 78.94 268 ALA A O 1
ATOM 2136 N N . ALA A 1 269 ? -51.043 -20.870 76.231 1.00 74.81 269 ALA A N 1
ATOM 2137 C CA . ALA A 1 269 ? -51.761 -19.772 76.875 1.00 74.81 269 ALA A CA 1
ATOM 2138 C C . ALA A 1 269 ? -53.250 -19.734 76.485 1.00 74.81 269 ALA A C 1
ATOM 2140 O O . ALA A 1 269 ? -54.101 -19.418 77.318 1.00 74.81 269 ALA A O 1
ATOM 2141 N N . LYS A 1 270 ? -53.596 -20.072 75.234 1.00 80.62 270 LYS A N 1
ATOM 2142 C CA . LYS A 1 270 ? -54.995 -20.231 74.804 1.00 80.62 270 LYS A CA 1
ATOM 2143 C C . LYS A 1 270 ? -55.652 -21.405 75.514 1.00 80.62 270 LYS A C 1
ATOM 2145 O O . LYS A 1 270 ? -56.781 -21.244 75.963 1.00 80.62 270 LYS A O 1
ATOM 2150 N N . GLU A 1 271 ? -54.967 -22.540 75.626 1.00 76.00 271 GLU A N 1
ATOM 2151 C CA . GLU A 1 271 ? -55.476 -23.730 76.309 1.00 76.00 271 GLU A CA 1
ATOM 2152 C C . GLU A 1 271 ? -55.685 -23.458 77.806 1.00 76.00 271 GLU A C 1
ATOM 2154 O O . GLU A 1 271 ? -56.723 -23.796 78.377 1.00 76.00 271 GLU A O 1
ATOM 2159 N N . GLU A 1 272 ? -54.755 -22.744 78.440 1.00 77.88 272 GLU A N 1
ATOM 2160 C CA . GLU A 1 272 ? -54.883 -22.293 79.824 1.00 77.88 272 GLU A CA 1
ATOM 2161 C C . GLU A 1 272 ? -56.041 -21.297 79.990 1.00 77.88 272 GLU A C 1
ATOM 2163 O O . GLU A 1 272 ? -56.846 -21.430 80.913 1.00 77.88 272 GLU A O 1
ATOM 2168 N N . ALA A 1 273 ? -56.208 -20.354 79.058 1.00 73.00 273 ALA A N 1
ATOM 2169 C CA . ALA A 1 273 ? -57.342 -19.435 79.051 1.00 73.00 273 ALA A CA 1
ATOM 2170 C C . ALA A 1 273 ? -58.684 -20.156 78.828 1.00 73.00 273 ALA A C 1
ATOM 2172 O O . ALA A 1 273 ? -59.689 -19.781 79.441 1.00 73.00 273 ALA A O 1
ATOM 2173 N N . THR A 1 274 ? -58.731 -21.198 77.991 1.00 74.69 274 THR A N 1
ATOM 2174 C CA . THR A 1 274 ? -59.934 -22.024 77.811 1.00 74.69 274 THR A CA 1
ATOM 2175 C C . THR A 1 274 ? -60.224 -22.866 79.044 1.00 74.69 274 THR A C 1
ATOM 2177 O O . THR A 1 274 ? -61.366 -22.872 79.490 1.00 74.69 274 THR A O 1
ATOM 2180 N N . ASN A 1 275 ? -59.210 -23.465 79.670 1.00 76.25 275 ASN A N 1
ATOM 2181 C CA . ASN A 1 275 ? -59.360 -24.226 80.910 1.00 76.25 275 ASN A CA 1
ATOM 2182 C C . ASN A 1 275 ? -59.814 -23.325 82.069 1.00 76.25 275 ASN A C 1
ATOM 2184 O O . ASN A 1 275 ? -60.701 -23.695 82.836 1.00 76.25 275 ASN A O 1
ATOM 2188 N N . ALA A 1 276 ? -59.279 -22.105 82.169 1.00 70.19 276 ALA A N 1
ATOM 2189 C CA . ALA A 1 276 ? -59.730 -21.107 83.134 1.00 70.19 276 ALA A CA 1
ATOM 2190 C C . ALA A 1 276 ? -61.180 -20.671 82.867 1.00 70.19 276 ALA A C 1
ATOM 2192 O O . ALA A 1 276 ? -61.970 -20.518 83.799 1.00 70.19 276 ALA A O 1
ATOM 2193 N N . ARG A 1 277 ? -61.566 -20.511 81.596 1.00 73.81 277 ARG A N 1
ATOM 2194 C CA . ARG A 1 277 ? -62.942 -20.187 81.201 1.00 73.81 277 ARG A CA 1
ATOM 2195 C C . ARG A 1 277 ? -63.912 -21.330 81.497 1.00 73.81 277 ARG A C 1
ATOM 2197 O O . ARG A 1 277 ? -65.014 -21.062 81.967 1.00 73.81 277 ARG A O 1
ATOM 2204 N N . GLU A 1 278 ? -63.520 -22.575 81.251 1.00 77.00 278 GLU A N 1
ATOM 2205 C CA . GLU A 1 278 ? -64.299 -23.763 81.605 1.00 77.00 278 GLU A CA 1
ATOM 2206 C C . GLU A 1 278 ? -64.425 -23.920 83.122 1.00 77.00 278 GLU A C 1
ATOM 2208 O O . GLU A 1 278 ? -65.518 -24.190 83.612 1.00 77.00 278 GLU A O 1
ATOM 2213 N N . ALA A 1 279 ? -63.360 -23.659 83.884 1.00 74.38 279 ALA A N 1
ATOM 2214 C CA . ALA A 1 279 ? -63.407 -23.651 85.343 1.00 74.38 279 ALA A CA 1
ATOM 2215 C C . ALA A 1 279 ? -64.363 -22.572 85.881 1.00 74.38 279 ALA A C 1
ATOM 2217 O O . ALA A 1 279 ? -65.175 -22.858 86.761 1.00 74.38 279 ALA A O 1
ATOM 2218 N N . LEU A 1 280 ? -64.332 -21.359 85.316 1.00 71.31 280 LEU A N 1
ATOM 2219 C CA . LEU A 1 280 ? -65.274 -20.286 85.655 1.00 71.31 280 LEU A CA 1
ATOM 2220 C C . LEU A 1 280 ? -66.715 -20.631 85.257 1.00 71.31 280 LEU A C 1
ATOM 2222 O O . LEU A 1 280 ? -67.644 -20.316 86.001 1.00 71.31 280 LEU A O 1
ATOM 2226 N N . LEU A 1 281 ? -66.919 -21.299 84.118 1.00 75.75 281 LEU A N 1
ATOM 2227 C CA . LEU A 1 281 ? -68.232 -21.799 83.702 1.00 75.75 281 LEU A CA 1
ATOM 2228 C C . LEU A 1 281 ? -68.751 -22.859 84.676 1.00 75.75 281 LEU A C 1
ATOM 2230 O O . LEU A 1 281 ? -69.859 -22.701 85.179 1.00 75.75 281 LEU A O 1
ATOM 2234 N N . GLN A 1 282 ? -67.942 -23.854 85.039 1.00 77.38 282 GLN A N 1
ATOM 2235 C CA . GLN A 1 282 ? -68.310 -24.867 86.033 1.00 77.38 282 GLN A CA 1
ATOM 2236 C C . GLN A 1 282 ? -68.569 -24.257 87.415 1.00 77.38 282 GLN A C 1
ATOM 2238 O O . GLN A 1 282 ? -69.455 -24.705 88.142 1.00 77.38 282 GLN A O 1
ATOM 2243 N N . GLU A 1 283 ? -67.825 -23.220 87.801 1.00 68.50 283 GLU A N 1
ATOM 2244 C CA . GLU A 1 283 ? -68.081 -22.484 89.037 1.00 68.50 283 GLU A CA 1
ATOM 2245 C C . GLU A 1 283 ? -69.401 -21.703 88.961 1.00 68.50 283 GLU A C 1
ATOM 2247 O O . GLU A 1 283 ? -70.170 -21.706 89.922 1.00 68.50 283 GLU A O 1
ATOM 2252 N N . SER A 1 284 ? -69.713 -21.096 87.813 1.00 72.06 284 SER A N 1
ATOM 2253 C CA . SER A 1 284 ? -70.993 -20.420 87.583 1.00 72.06 284 SER A CA 1
ATOM 2254 C C . SER A 1 284 ? -72.173 -21.396 87.562 1.00 72.06 284 SER A C 1
ATOM 2256 O O . SER A 1 284 ? -73.215 -21.092 88.133 1.00 72.06 284 SER A O 1
ATOM 2258 N N . GLU A 1 285 ? -71.994 -22.597 87.010 1.00 72.25 285 GLU A N 1
ATOM 2259 C CA . GLU A 1 285 ? -72.992 -23.667 87.015 1.00 72.25 285 GLU A CA 1
ATOM 2260 C C . GLU A 1 285 ? -73.199 -24.220 88.425 1.00 72.25 285 GLU A C 1
ATOM 2262 O O . GLU A 1 285 ? -74.338 -24.377 88.852 1.00 72.25 285 GLU A O 1
ATOM 2267 N N . ARG A 1 286 ? -72.129 -24.416 89.209 1.00 77.12 286 ARG A N 1
ATOM 2268 C CA . ARG A 1 286 ? -72.236 -24.795 90.629 1.00 77.12 286 ARG A CA 1
ATOM 2269 C C . ARG A 1 286 ? -72.910 -23.715 91.465 1.00 77.12 286 ARG A C 1
ATOM 2271 O O . ARG A 1 286 ? -73.676 -24.047 92.367 1.00 77.12 286 ARG A O 1
ATOM 2278 N N . ARG A 1 287 ? -72.650 -22.433 91.187 1.00 69.44 287 ARG A N 1
ATOM 2279 C CA . ARG A 1 287 ? -73.336 -21.310 91.845 1.00 69.44 287 ARG A CA 1
ATOM 2280 C C . ARG A 1 287 ? -74.806 -21.249 91.440 1.00 69.44 287 ARG A C 1
ATOM 2282 O O . ARG A 1 287 ? -75.644 -21.139 92.324 1.00 69.44 287 ARG A O 1
ATOM 2289 N N . ALA A 1 288 ? -75.131 -21.433 90.163 1.00 68.31 288 ALA A N 1
ATOM 2290 C CA . ALA A 1 288 ? -76.509 -21.505 89.683 1.00 68.31 288 ALA A CA 1
ATOM 2291 C C . ALA A 1 288 ? -77.258 -22.729 90.243 1.00 68.31 288 ALA A C 1
ATOM 2293 O O . ALA A 1 288 ? -78.437 -22.638 90.572 1.00 68.31 288 ALA A O 1
ATOM 2294 N N . GLU A 1 289 ? -76.589 -23.869 90.416 1.00 68.19 289 GLU A N 1
ATOM 2295 C CA . GLU A 1 289 ? -77.165 -25.078 91.010 1.00 68.19 289 GLU A CA 1
ATOM 2296 C C . GLU A 1 289 ? -77.305 -24.961 92.540 1.00 68.19 289 GLU A C 1
ATOM 2298 O O . GLU A 1 289 ? -78.282 -25.444 93.112 1.00 68.19 289 GLU A O 1
ATOM 2303 N N . ALA A 1 290 ? -76.388 -24.258 93.214 1.00 65.56 290 ALA A N 1
ATOM 2304 C CA . ALA A 1 290 ? -76.519 -23.887 94.623 1.00 65.56 290 ALA A CA 1
ATOM 2305 C C . ALA A 1 290 ? -77.641 -22.858 94.842 1.00 65.56 290 ALA A C 1
ATOM 2307 O O . ALA A 1 290 ? -78.410 -22.992 95.792 1.00 65.56 290 ALA A O 1
ATOM 2308 N N . GLU A 1 291 ? -77.793 -21.880 93.945 1.00 63.53 291 GLU A N 1
ATOM 2309 C CA . GLU A 1 291 ? -78.909 -20.930 93.937 1.00 63.53 291 GLU A CA 1
ATOM 2310 C C . GLU A 1 291 ? -80.234 -21.625 93.619 1.00 63.53 291 GLU A C 1
ATOM 2312 O O . GLU A 1 291 ? -81.240 -21.325 94.255 1.00 63.53 291 GLU A O 1
ATOM 2317 N N . LYS A 1 292 ? -80.242 -22.622 92.727 1.00 65.88 292 LYS A N 1
ATOM 2318 C CA . LYS A 1 292 ? -81.415 -23.460 92.459 1.00 65.88 292 LYS A CA 1
ATOM 2319 C C . LYS A 1 292 ? -81.784 -24.323 93.667 1.00 65.88 292 LYS A C 1
ATOM 2321 O O . LYS A 1 292 ? -82.952 -24.359 94.024 1.00 65.88 292 LYS A O 1
ATOM 2326 N N . LYS A 1 293 ? -80.817 -24.921 94.370 1.00 62.00 293 LYS A N 1
ATOM 2327 C CA . LYS A 1 293 ? -81.060 -25.652 95.631 1.00 62.00 293 LYS A CA 1
ATOM 2328 C C . LYS A 1 293 ? -81.496 -24.729 96.774 1.00 62.00 293 LYS A C 1
ATOM 2330 O O . LYS A 1 293 ? -82.317 -25.122 97.597 1.00 62.00 293 LYS A O 1
ATOM 2335 N N . ALA A 1 294 ? -81.004 -23.490 96.825 1.00 57.47 294 ALA A N 1
ATOM 2336 C CA . ALA A 1 294 ? -81.476 -22.474 97.767 1.00 57.47 294 ALA A CA 1
ATOM 2337 C C . ALA A 1 294 ? -82.890 -21.968 97.413 1.00 57.47 294 ALA A C 1
ATOM 2339 O O . ALA A 1 294 ? -83.705 -21.722 98.305 1.00 57.47 294 ALA A O 1
ATOM 2340 N N . ALA A 1 295 ? -83.218 -21.866 96.123 1.00 56.53 295 ALA A N 1
ATOM 2341 C CA . ALA A 1 295 ? -84.561 -21.575 95.630 1.00 56.53 295 ALA A CA 1
ATOM 2342 C C . ALA A 1 295 ? -85.528 -22.735 95.929 1.00 56.53 295 ALA A C 1
ATOM 2344 O O . ALA A 1 295 ? -86.615 -22.505 96.448 1.00 56.53 295 ALA A O 1
ATOM 2345 N N . GLU A 1 296 ? -85.106 -23.982 95.724 1.00 57.94 296 GLU A N 1
ATOM 2346 C CA . GLU A 1 296 ? -85.872 -25.190 96.051 1.00 57.94 296 GLU A CA 1
ATOM 2347 C C . GLU A 1 296 ? -86.111 -25.297 97.570 1.00 57.94 296 GLU A C 1
ATOM 2349 O O . GLU A 1 296 ? -87.255 -25.445 98.001 1.00 57.94 296 GLU A O 1
ATOM 2354 N N . ALA A 1 297 ? -85.092 -25.040 98.399 1.00 58.44 297 ALA A N 1
ATOM 2355 C CA . ALA A 1 297 ? -85.221 -24.982 99.859 1.00 58.44 297 ALA A CA 1
ATOM 2356 C C . ALA A 1 297 ? -86.098 -23.814 100.358 1.00 58.44 297 ALA A C 1
ATOM 2358 O O . ALA A 1 297 ? -86.715 -23.905 101.423 1.00 58.44 297 ALA A O 1
ATOM 2359 N N . THR A 1 298 ? -86.184 -22.707 99.613 1.00 59.22 298 THR A N 1
ATOM 2360 C CA . THR A 1 298 ? -87.103 -21.600 99.934 1.00 59.22 298 THR A CA 1
ATOM 2361 C C . THR A 1 298 ? -88.524 -21.855 99.429 1.00 59.22 298 THR A C 1
ATOM 2363 O O . THR A 1 298 ? -89.466 -21.392 100.070 1.00 59.22 298 THR A O 1
ATOM 2366 N N . THR A 1 299 ? -88.719 -22.652 98.374 1.00 59.75 299 THR A N 1
ATOM 2367 C CA . THR A 1 299 ? -90.048 -23.123 97.941 1.00 59.75 299 THR A CA 1
ATOM 2368 C C . THR A 1 299 ? -90.595 -24.262 98.805 1.00 59.75 299 THR A C 1
ATOM 2370 O O . THR A 1 299 ? -91.786 -24.263 99.111 1.00 59.75 299 THR A O 1
ATOM 2373 N N . GLU A 1 300 ? -89.751 -25.168 99.304 1.00 55.88 300 GLU A N 1
ATOM 2374 C CA . GLU A 1 300 ? -90.151 -26.195 100.279 1.00 55.88 300 GLU A CA 1
ATOM 2375 C C . GLU A 1 300 ? -90.503 -25.557 101.630 1.00 55.88 300 GLU A C 1
ATOM 2377 O O . GLU A 1 300 ? -91.557 -25.838 102.198 1.00 55.88 300 GLU A O 1
ATOM 2382 N N . ARG A 1 301 ? -89.723 -24.566 102.090 1.00 59.41 301 ARG A N 1
ATOM 2383 C CA . ARG A 1 301 ? -90.086 -23.776 103.280 1.00 59.41 301 ARG A CA 1
ATOM 2384 C C . ARG A 1 301 ? -91.326 -22.900 103.074 1.00 59.41 301 ARG A C 1
ATOM 2386 O O . ARG A 1 301 ? -92.058 -22.689 104.035 1.00 59.41 301 ARG A O 1
ATOM 2393 N N . ARG A 1 302 ? -91.597 -22.400 101.858 1.00 53.66 302 ARG A N 1
ATOM 2394 C CA . ARG A 1 302 ? -92.827 -21.639 101.548 1.00 53.66 302 ARG A CA 1
ATOM 2395 C C . ARG A 1 302 ? -94.071 -22.522 101.490 1.00 53.66 302 ARG A C 1
ATOM 2397 O O . ARG A 1 302 ? -95.082 -22.133 102.053 1.00 53.66 302 ARG A O 1
ATOM 2404 N N . THR A 1 303 ? -93.999 -23.718 100.915 1.00 56.56 303 THR A N 1
ATOM 2405 C CA . THR A 1 303 ? -95.147 -24.646 100.841 1.00 56.56 303 THR A CA 1
ATOM 2406 C C . THR A 1 303 ? -95.469 -25.304 102.191 1.00 56.56 303 THR A C 1
ATOM 2408 O O . THR A 1 303 ? -96.631 -25.591 102.486 1.00 56.56 303 THR A O 1
ATOM 2411 N N . GLU A 1 304 ? -94.476 -25.457 103.073 1.00 56.66 304 GLU A N 1
ATOM 2412 C CA . GLU A 1 304 ? -94.672 -25.903 104.459 1.00 56.66 304 GLU A CA 1
ATOM 2413 C C . GLU A 1 304 ? -95.130 -24.760 105.397 1.00 56.66 304 GLU A C 1
ATOM 2415 O O . GLU A 1 304 ? -95.881 -24.993 106.349 1.00 56.66 304 GLU A O 1
ATOM 2420 N N . ALA A 1 305 ? -94.769 -23.505 105.088 1.00 52.66 305 ALA A N 1
ATOM 2421 C CA . ALA A 1 305 ? -95.290 -22.306 105.752 1.00 52.66 305 ALA A CA 1
ATOM 2422 C C . ALA A 1 305 ? -96.710 -21.921 105.288 1.00 52.66 305 ALA A C 1
ATOM 2424 O O . ALA A 1 305 ? -97.501 -21.468 106.110 1.00 52.66 305 ALA A O 1
ATOM 2425 N N . GLU A 1 306 ? -97.085 -22.158 104.027 1.00 55.19 306 GLU A N 1
ATOM 2426 C CA . GLU A 1 306 ? -98.446 -21.935 103.506 1.00 55.19 306 GLU A CA 1
ATOM 2427 C C . GLU A 1 306 ? -99.460 -22.957 104.057 1.00 55.19 306 GLU A C 1
ATOM 2429 O O . GLU A 1 306 ? -100.605 -22.593 104.326 1.00 55.19 306 GLU A O 1
ATOM 2434 N N . LYS A 1 307 ? -99.038 -24.196 104.366 1.00 57.34 307 LYS A N 1
ATOM 2435 C CA . LYS A 1 307 ? -99.864 -25.173 105.109 1.00 57.34 307 LYS A CA 1
ATOM 2436 C C . LYS A 1 307 ? -100.098 -24.781 106.573 1.00 57.34 307 LYS A C 1
ATOM 2438 O O . LYS A 1 307 ? -101.203 -24.953 107.072 1.00 57.34 307 LYS A O 1
ATOM 2443 N N . LYS A 1 308 ? -99.096 -24.205 107.249 1.00 57.53 308 LYS A N 1
ATOM 2444 C CA . LYS A 1 308 ? -99.230 -23.715 108.638 1.00 57.53 308 LYS A CA 1
ATOM 2445 C C . LYS A 1 308 ? -99.923 -22.345 108.729 1.00 57.53 308 LYS A C 1
ATOM 2447 O O . LYS A 1 308 ? -100.536 -22.040 109.748 1.00 57.53 308 LYS A O 1
ATOM 2452 N N . ALA A 1 309 ? -99.891 -21.537 107.666 1.00 52.16 309 ALA A N 1
ATOM 2453 C CA . ALA A 1 309 ? -100.587 -20.249 107.584 1.00 52.16 309 ALA A CA 1
ATOM 2454 C C . ALA A 1 309 ? -102.102 -20.383 107.311 1.00 52.16 309 ALA A C 1
ATOM 2456 O O . ALA A 1 309 ? -102.864 -19.506 107.716 1.00 52.16 309 ALA A O 1
ATOM 2457 N N . ALA A 1 310 ? -102.564 -21.483 106.705 1.00 56.34 310 ALA A N 1
ATOM 2458 C CA . ALA A 1 310 ? -103.994 -21.770 106.524 1.00 56.34 310 ALA A CA 1
ATOM 2459 C C . ALA A 1 310 ? -104.692 -22.267 107.813 1.00 56.34 310 ALA A C 1
ATOM 2461 O O . ALA A 1 310 ? -105.877 -22.017 108.001 1.00 56.34 310 ALA A O 1
ATOM 2462 N N . GLU A 1 311 ? -103.962 -22.902 108.737 1.00 56.69 311 GLU A N 1
ATOM 2463 C CA . GLU A 1 311 ? -104.482 -23.330 110.053 1.00 56.69 311 GLU A CA 1
ATOM 2464 C C . GLU A 1 311 ? -104.357 -22.228 111.130 1.00 56.69 311 GLU A C 1
ATOM 2466 O O . GLU A 1 311 ? -105.105 -22.209 112.107 1.00 56.69 311 GLU A O 1
ATOM 2471 N N . ALA A 1 312 ? -103.462 -21.251 110.929 1.00 53.22 312 ALA A N 1
ATOM 2472 C CA . ALA A 1 312 ? -103.292 -20.090 111.808 1.00 53.22 312 ALA A CA 1
ATOM 2473 C C . ALA A 1 312 ? -104.213 -18.897 111.459 1.00 53.22 312 ALA A C 1
ATOM 2475 O O . ALA A 1 312 ? -104.453 -18.040 112.309 1.00 53.22 312 ALA A O 1
ATOM 2476 N N . THR A 1 313 ? -104.780 -18.832 110.249 1.00 54.88 313 THR A N 1
ATOM 2477 C CA . THR A 1 313 ? -105.662 -17.725 109.817 1.00 54.88 313 THR A CA 1
ATOM 2478 C C . THR A 1 313 ? -107.082 -17.798 110.391 1.00 54.88 313 THR A C 1
ATOM 2480 O O . THR A 1 313 ? -107.734 -16.765 110.485 1.00 54.88 313 THR A O 1
ATOM 2483 N N . THR A 1 314 ? -107.522 -18.947 110.915 1.00 56.31 314 THR A N 1
ATOM 2484 C CA . THR A 1 314 ? -108.791 -19.092 111.661 1.00 56.31 314 THR A CA 1
ATOM 2485 C C . THR A 1 314 ? -108.672 -18.877 113.177 1.00 56.31 314 THR A C 1
ATOM 2487 O O . THR A 1 314 ? -109.690 -18.784 113.854 1.00 56.31 314 THR A O 1
ATOM 2490 N N . LEU A 1 315 ? -107.454 -18.766 113.727 1.00 55.19 315 LEU A N 1
ATOM 2491 C CA . LEU A 1 315 ? -107.206 -18.530 115.165 1.00 55.19 315 LEU A CA 1
ATOM 2492 C C . LEU A 1 315 ? -106.683 -17.103 115.460 1.00 55.19 315 LEU A C 1
ATOM 2494 O O . LEU A 1 315 ? -106.746 -16.630 116.595 1.00 55.19 315 LEU A O 1
ATOM 2498 N N . VAL A 1 316 ? -106.200 -16.390 114.433 1.00 55.50 316 VAL A N 1
ATOM 2499 C CA . VAL A 1 316 ? -105.672 -15.012 114.516 1.00 55.50 316 VAL A CA 1
ATOM 2500 C C . VAL A 1 316 ? -106.766 -13.935 114.404 1.00 55.50 316 VAL A C 1
ATOM 2502 O O . VAL A 1 316 ? -106.565 -12.830 114.903 1.00 55.50 316 VAL A O 1
ATOM 2505 N N . GLU A 1 317 ? -107.955 -14.234 113.867 1.00 55.00 317 GLU A N 1
ATOM 2506 C CA . GLU A 1 317 ? -109.090 -13.287 113.873 1.00 55.00 317 GLU A CA 1
ATOM 2507 C C . GLU A 1 317 ? -109.763 -13.141 115.253 1.00 55.00 317 GLU A C 1
ATOM 2509 O O . GLU A 1 317 ? -110.344 -12.097 115.535 1.00 55.00 317 GLU A O 1
ATOM 2514 N N . THR A 1 318 ? -109.600 -14.107 116.167 1.00 55.72 318 THR A N 1
ATOM 2515 C CA . THR A 1 318 ? -110.090 -14.011 117.558 1.00 55.72 318 THR A CA 1
ATOM 2516 C C . THR A 1 318 ? -109.058 -13.456 118.549 1.00 55.72 318 THR A C 1
ATOM 2518 O O . THR A 1 318 ? -109.447 -12.965 119.600 1.00 55.72 318 THR A O 1
ATOM 2521 N N . LEU A 1 319 ? -107.757 -13.470 118.220 1.00 55.62 319 LEU A N 1
ATOM 2522 C CA . LEU A 1 319 ? -106.675 -12.951 119.084 1.00 55.62 319 LEU A CA 1
ATOM 2523 C C . LEU A 1 319 ? -106.188 -11.537 118.700 1.00 55.62 319 LEU A C 1
ATOM 2525 O O . LEU A 1 319 ? -105.517 -10.878 119.494 1.00 55.62 319 LEU A O 1
ATOM 2529 N N . ARG A 1 320 ? -106.567 -11.019 117.520 1.00 52.25 320 ARG A N 1
ATOM 2530 C CA . ARG A 1 320 ? -106.283 -9.628 117.106 1.00 52.25 320 ARG A CA 1
ATOM 2531 C C . ARG A 1 320 ? -107.028 -8.572 117.934 1.00 52.25 320 ARG A C 1
ATOM 2533 O O . ARG A 1 320 ? -106.551 -7.448 118.010 1.00 52.25 320 ARG A O 1
ATOM 2540 N N . ALA A 1 321 ? -108.141 -8.928 118.578 1.00 55.34 321 ALA A N 1
ATOM 2541 C CA . ALA A 1 321 ? -108.918 -8.009 119.414 1.00 55.34 321 ALA A CA 1
ATOM 2542 C C . ALA A 1 321 ? -108.338 -7.803 120.832 1.00 55.34 321 ALA A C 1
ATOM 2544 O O . ALA A 1 321 ? -108.619 -6.773 121.445 1.00 55.34 321 ALA A O 1
ATOM 2545 N N . ASP A 1 322 ? -107.496 -8.721 121.330 1.00 51.28 322 ASP A N 1
ATOM 2546 C CA . ASP A 1 322 ? -106.940 -8.649 122.693 1.00 51.28 322 ASP A CA 1
ATOM 2547 C C . ASP A 1 322 ? -105.448 -8.238 122.740 1.00 51.28 322 ASP A C 1
ATOM 2549 O O . ASP A 1 322 ? -105.011 -7.644 123.722 1.00 51.28 322 ASP A O 1
ATOM 2553 N N . VAL A 1 323 ? -104.674 -8.404 121.655 1.00 52.94 323 VAL A N 1
ATOM 2554 C CA . VAL A 1 323 ? -103.238 -8.022 121.593 1.00 52.94 323 VAL A CA 1
ATOM 2555 C C . VAL A 1 323 ? -103.003 -6.548 121.195 1.00 52.94 323 VAL A C 1
ATOM 2557 O O . VAL A 1 323 ? -101.931 -5.990 121.444 1.00 52.94 323 VAL A O 1
ATOM 2560 N N . GLU A 1 324 ? -104.008 -5.848 120.655 1.00 52.78 324 GLU A N 1
ATOM 2561 C CA . GLU A 1 324 ? -103.937 -4.389 120.432 1.00 52.78 324 GLU A CA 1
ATOM 2562 C C . GLU A 1 324 ? -104.054 -3.559 121.727 1.00 52.78 324 GLU A C 1
ATOM 2564 O O . GLU A 1 324 ? -103.720 -2.374 121.704 1.00 52.78 324 GLU A O 1
ATOM 2569 N N . ARG A 1 325 ? -104.413 -4.168 122.875 1.00 53.12 325 ARG A N 1
ATOM 2570 C CA . ARG A 1 325 ? -104.338 -3.508 124.197 1.00 53.12 325 ARG A CA 1
ATOM 2571 C C . ARG A 1 325 ? -102.998 -3.679 124.925 1.00 53.12 325 ARG A C 1
ATOM 2573 O O . ARG A 1 325 ? -102.641 -2.787 125.679 1.00 53.12 325 ARG A O 1
ATOM 2580 N N . GLU A 1 326 ? -102.208 -4.722 124.658 1.00 51.28 326 GLU A N 1
ATOM 2581 C CA . GLU A 1 326 ? -100.903 -4.935 125.329 1.00 51.28 326 GLU A CA 1
ATOM 2582 C C . GLU A 1 326 ? -99.699 -4.359 124.547 1.00 51.28 326 GLU A C 1
ATOM 2584 O O . GLU A 1 326 ? -98.608 -4.176 125.088 1.00 51.28 326 GLU A O 1
ATOM 2589 N N . ARG A 1 327 ? -99.889 -3.971 123.276 1.00 48.50 327 ARG A N 1
ATOM 2590 C CA . ARG A 1 327 ? -98.843 -3.345 122.439 1.00 48.50 327 ARG A CA 1
ATOM 2591 C C . ARG A 1 327 ? -98.584 -1.860 122.758 1.00 48.50 327 ARG A C 1
ATOM 2593 O O . ARG A 1 327 ? -97.562 -1.327 122.327 1.00 48.50 327 ARG A O 1
ATOM 2600 N N . GLN A 1 328 ? -99.457 -1.193 123.518 1.00 51.41 328 GLN A N 1
ATOM 2601 C CA . GLN A 1 328 ? -99.216 0.179 123.996 1.00 51.41 328 GLN A CA 1
ATOM 2602 C C . GLN A 1 328 ? -98.376 0.254 125.287 1.00 51.41 328 GLN A C 1
ATOM 2604 O O . GLN A 1 328 ? -97.899 1.338 125.605 1.00 51.41 328 GLN A O 1
ATOM 2609 N N . GLU A 1 329 ? -98.097 -0.864 125.970 1.00 49.81 329 GLU A N 1
ATOM 2610 C CA . GLU A 1 329 ? -97.324 -0.861 127.229 1.00 49.81 329 GLU A CA 1
ATOM 2611 C C . GLU A 1 329 ? -95.880 -1.398 127.112 1.00 49.81 329 GLU A C 1
ATOM 2613 O O . GLU A 1 329 ? -95.073 -1.137 127.998 1.00 49.81 329 GLU A O 1
ATOM 2618 N N . LEU A 1 330 ? -95.488 -2.053 126.008 1.00 49.44 330 LEU A N 1
ATOM 2619 C CA . LEU A 1 330 ? -94.145 -2.663 125.855 1.00 49.44 330 LEU A CA 1
ATOM 2620 C C . LEU A 1 330 ? -93.215 -1.990 124.825 1.00 49.44 330 LEU A C 1
ATOM 2622 O O . LEU A 1 330 ? -92.113 -2.470 124.576 1.00 49.44 330 LEU A O 1
ATOM 2626 N N . LEU A 1 331 ? -93.604 -0.840 124.262 1.00 50.28 331 LEU A N 1
ATOM 2627 C CA . LEU A 1 331 ? -92.704 0.035 123.482 1.00 50.28 331 LEU A CA 1
ATOM 2628 C C . LEU A 1 331 ? -92.025 1.116 124.349 1.00 50.28 331 LEU A C 1
ATOM 2630 O O . LEU A 1 331 ? -91.592 2.154 123.854 1.00 50.28 331 LEU A O 1
ATOM 2634 N N . GLN A 1 332 ? -91.883 0.850 125.648 1.00 45.78 332 GLN A N 1
ATOM 2635 C CA . GLN A 1 332 ? -90.790 1.364 126.464 1.00 45.78 332 GLN A CA 1
ATOM 2636 C C . GLN A 1 332 ? -89.974 0.164 126.941 1.00 45.78 332 GLN A C 1
ATOM 2638 O O . GLN A 1 332 ? -90.489 -0.653 127.691 1.00 45.78 332 GLN A O 1
ATOM 2643 N N . GLN A 1 333 ? -88.699 0.140 126.546 1.00 40.84 333 GLN A N 1
ATOM 2644 C CA . GLN A 1 333 ? -87.599 -0.729 126.994 1.00 40.84 333 GLN A CA 1
ATOM 2645 C C . GLN A 1 333 ? -87.093 -1.737 125.951 1.00 40.84 333 GLN A C 1
ATOM 2647 O O . GLN A 1 333 ? -87.656 -2.803 125.740 1.00 40.84 333 GLN A O 1
ATOM 2652 N N . ASN A 1 334 ? -85.899 -1.402 125.446 1.00 42.12 334 ASN A N 1
ATOM 2653 C CA . ASN A 1 334 ? -84.867 -2.290 124.899 1.00 42.12 334 ASN A CA 1
ATOM 2654 C C . ASN A 1 334 ? -85.141 -2.775 123.460 1.00 42.12 334 ASN A C 1
ATOM 2656 O O . ASN A 1 334 ? -86.079 -3.508 123.201 1.00 42.12 334 ASN A O 1
ATOM 2660 N N . ILE A 1 335 ? -84.339 -2.424 122.449 1.00 41.22 335 ILE A N 1
ATOM 2661 C CA . ILE A 1 335 ? -82.876 -2.557 122.409 1.00 41.22 335 ILE A CA 1
ATOM 2662 C C . ILE A 1 335 ? -82.233 -1.357 121.688 1.00 41.22 335 ILE A C 1
ATOM 2664 O O . ILE A 1 335 ? -82.305 -1.194 120.473 1.00 41.22 335 ILE A O 1
ATOM 2668 N N . SER A 1 336 ? -81.552 -0.544 122.485 1.00 40.84 336 SER A N 1
ATOM 2669 C CA . SER A 1 336 ? -80.337 0.197 122.150 1.00 40.84 336 SER A CA 1
ATOM 2670 C C . SER A 1 336 ? -79.167 -0.778 121.968 1.00 40.84 336 SER A C 1
ATOM 2672 O O . SER A 1 336 ? -79.013 -1.661 122.815 1.00 40.84 336 SER A O 1
ATOM 2674 N N . GLY A 1 337 ? -78.306 -0.608 120.954 1.00 44.34 337 GLY A N 1
ATOM 2675 C CA . GLY A 1 337 ? -77.061 -1.387 120.955 1.00 44.34 337 GLY A CA 1
ATOM 2676 C C . GLY A 1 337 ? -76.104 -1.406 119.761 1.00 44.34 337 GLY A C 1
ATOM 2677 O O . GLY A 1 337 ? -75.133 -2.141 119.866 1.00 44.34 337 GLY A O 1
ATOM 2678 N N . SER A 1 338 ? -76.292 -0.667 118.663 1.00 45.22 338 SER A N 1
ATOM 2679 C CA . SER A 1 338 ? -75.188 -0.276 117.760 1.00 45.22 338 SER A CA 1
ATOM 2680 C C . SER A 1 338 ? -75.635 0.851 116.825 1.00 45.22 338 SER A C 1
ATOM 2682 O O . SER A 1 338 ? -76.771 0.887 116.360 1.00 45.22 338 SER A O 1
ATOM 2684 N N . ASP A 1 339 ? -74.757 1.833 116.644 1.00 56.34 339 ASP A N 1
ATOM 2685 C CA . ASP A 1 339 ? -75.044 3.137 116.047 1.00 56.34 339 ASP A CA 1
ATOM 2686 C C . ASP A 1 339 ? -75.327 3.033 114.527 1.00 56.34 339 ASP A C 1
ATOM 2688 O O . ASP A 1 339 ? -74.449 2.589 113.776 1.00 56.34 339 ASP A O 1
ATOM 2692 N N . PRO A 1 340 ? -76.505 3.468 114.033 1.00 58.31 340 PRO A N 1
ATOM 2693 C CA . PRO A 1 340 ? -76.817 3.509 112.602 1.00 58.31 340 PRO A CA 1
ATOM 2694 C C . PRO A 1 340 ? -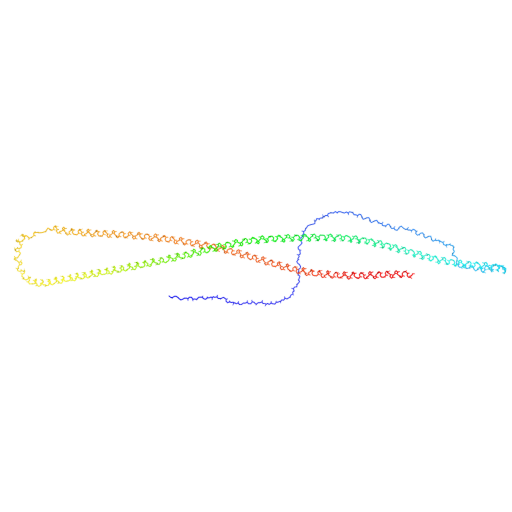75.816 4.347 111.793 1.00 58.31 340 PRO A C 1
ATOM 2696 O O . PRO A 1 340 ? -75.629 4.098 110.599 1.00 58.31 340 PRO A O 1
ATOM 2699 N N . CYS A 1 341 ? -75.148 5.321 112.425 1.00 58.47 341 CYS A N 1
ATOM 2700 C CA . CYS A 1 341 ? -74.084 6.091 111.787 1.00 58.47 341 CYS A CA 1
ATOM 2701 C C . CYS A 1 341 ? -72.827 5.246 111.534 1.00 58.47 341 CYS A C 1
ATOM 2703 O O . CYS A 1 341 ? -72.248 5.360 110.458 1.00 58.47 341 CYS A O 1
ATOM 2705 N N . LEU A 1 342 ? -72.436 4.346 112.444 1.00 57.66 342 LEU A N 1
ATOM 2706 C CA . LEU A 1 342 ? -71.228 3.522 112.282 1.00 57.66 342 LEU A CA 1
ATOM 2707 C C . LEU A 1 342 ? -71.386 2.438 111.206 1.00 57.66 342 LEU A C 1
ATOM 2709 O O . LEU A 1 342 ? -70.453 2.201 110.443 1.00 57.66 342 LEU A O 1
ATOM 2713 N N . GLN A 1 343 ? -72.568 1.828 111.067 1.00 58.06 343 GLN A N 1
ATOM 2714 C CA . GLN A 1 343 ? -72.834 0.895 109.958 1.00 58.06 343 GLN A CA 1
ATOM 2715 C C . GLN A 1 343 ? -72.825 1.593 108.592 1.00 58.06 343 GLN A C 1
ATOM 2717 O O . GLN A 1 343 ? -72.331 1.039 107.611 1.00 58.06 343 GLN A O 1
ATOM 2722 N N . ARG A 1 344 ? -73.346 2.822 108.520 1.00 60.00 344 ARG A N 1
ATOM 2723 C CA . ARG A 1 344 ? -73.385 3.600 107.277 1.00 60.00 344 ARG A CA 1
ATOM 2724 C C . ARG A 1 344 ? -72.002 4.139 106.896 1.00 60.00 344 ARG A C 1
ATOM 2726 O O . ARG A 1 344 ? -71.680 4.150 105.712 1.00 60.00 344 ARG A O 1
ATOM 2733 N N . ILE A 1 345 ? -71.178 4.506 107.882 1.00 65.62 345 ILE A N 1
ATOM 2734 C CA . ILE A 1 345 ? -69.766 4.873 107.698 1.00 65.62 345 ILE A CA 1
ATOM 2735 C C . ILE A 1 345 ? -68.954 3.667 107.211 1.00 65.62 345 ILE A C 1
ATOM 2737 O O . ILE A 1 345 ? -68.289 3.790 106.194 1.00 65.62 345 ILE A O 1
ATOM 2741 N N . ALA A 1 346 ? -69.093 2.482 107.814 1.00 60.31 346 ALA A N 1
ATOM 2742 C CA . ALA A 1 346 ? -68.348 1.289 107.389 1.00 60.31 346 ALA A CA 1
ATOM 2743 C C . ALA A 1 346 ? -68.683 0.825 105.953 1.00 60.31 346 ALA A C 1
ATOM 2745 O O . ALA A 1 346 ? -67.810 0.356 105.222 1.00 60.31 346 ALA A O 1
ATOM 2746 N N . ILE A 1 347 ? -69.941 0.968 105.518 1.00 64.31 347 ILE A N 1
ATOM 2747 C CA . ILE A 1 347 ? -70.345 0.669 104.132 1.00 64.31 347 ILE A CA 1
ATOM 2748 C C . ILE A 1 347 ? -69.779 1.716 103.158 1.00 64.31 347 ILE A C 1
ATOM 2750 O O . ILE A 1 347 ? -69.303 1.356 102.082 1.00 64.31 347 ILE A O 1
ATOM 2754 N N . LEU A 1 348 ? -69.791 3.001 103.532 1.00 65.25 348 LEU A N 1
ATOM 2755 C CA . LEU A 1 348 ? -69.220 4.076 102.715 1.00 65.25 348 LEU A CA 1
ATOM 2756 C C . LEU A 1 348 ? -67.688 4.006 102.644 1.00 65.25 348 LEU A C 1
ATOM 2758 O O . LEU A 1 348 ? -67.134 4.230 101.574 1.00 65.25 348 LEU A O 1
ATOM 2762 N N . GLU A 1 349 ? -67.010 3.645 103.732 1.00 60.94 349 GLU A N 1
ATOM 2763 C CA . GLU A 1 349 ? -65.557 3.450 103.778 1.00 60.94 349 GLU A CA 1
ATOM 2764 C C . GLU A 1 349 ? -65.128 2.273 102.898 1.00 60.94 349 GLU A C 1
ATOM 2766 O O . GLU A 1 349 ? -64.224 2.430 102.083 1.00 60.94 349 GLU A O 1
ATOM 2771 N N . ASN A 1 350 ? -65.828 1.135 102.950 1.00 59.47 350 ASN A N 1
ATOM 2772 C CA . ASN A 1 350 ? -65.541 0.012 102.052 1.00 59.47 350 ASN A CA 1
ATOM 2773 C C . ASN A 1 350 ? -65.853 0.331 100.580 1.00 59.47 350 ASN A C 1
ATOM 2775 O O . ASN A 1 350 ? -65.109 -0.084 99.693 1.00 59.47 350 ASN A O 1
ATOM 2779 N N . SER A 1 351 ? -66.913 1.100 100.303 1.00 64.62 351 SER A N 1
ATOM 2780 C CA . SER A 1 351 ? -67.238 1.562 98.946 1.00 64.62 351 SER A CA 1
ATOM 2781 C C . SER A 1 351 ? -66.188 2.535 98.404 1.00 64.62 351 SER A C 1
ATOM 2783 O O . SER A 1 351 ? -65.795 2.413 97.250 1.00 64.62 351 SER A O 1
ATOM 2785 N N . LEU A 1 352 ? -65.709 3.478 99.220 1.00 62.75 352 LEU A N 1
ATOM 2786 C CA . LEU A 1 352 ? -64.680 4.451 98.837 1.00 62.75 352 LEU A CA 1
ATOM 2787 C C . LEU A 1 352 ? -63.302 3.800 98.678 1.00 62.75 352 LEU A C 1
ATOM 2789 O O . LEU A 1 352 ? -62.567 4.155 97.758 1.00 62.75 352 LEU A O 1
ATOM 2793 N N . VAL A 1 353 ? -62.946 2.831 99.524 1.00 67.19 353 VAL A N 1
ATOM 2794 C CA . VAL A 1 353 ? -61.696 2.064 99.388 1.00 67.19 353 VAL A CA 1
ATOM 2795 C C . VAL A 1 353 ? -61.739 1.167 98.141 1.00 67.19 353 VAL A C 1
ATOM 2797 O O . VAL A 1 353 ? -60.805 1.189 97.345 1.00 67.19 353 VAL A O 1
ATOM 2800 N N . SER A 1 354 ? -62.852 0.475 97.875 1.00 66.25 354 SER A N 1
ATOM 2801 C CA . SER A 1 354 ? -63.026 -0.316 96.645 1.00 66.25 354 SER A CA 1
ATOM 2802 C C . SER A 1 354 ? -63.026 0.547 95.375 1.00 66.25 354 SER A C 1
ATOM 2804 O O . SER A 1 354 ? -62.412 0.165 94.378 1.00 66.25 354 SER A O 1
ATOM 2806 N N . ASP A 1 355 ? -63.672 1.717 95.390 1.00 71.62 355 ASP A N 1
ATOM 2807 C CA . ASP A 1 355 ? -63.676 2.639 94.245 1.00 71.62 355 ASP A CA 1
ATOM 2808 C C . ASP A 1 355 ? -62.305 3.282 94.020 1.00 71.62 355 ASP A C 1
ATOM 2810 O O . ASP A 1 355 ? -61.890 3.462 92.875 1.00 71.62 355 ASP A O 1
ATOM 2814 N N . THR A 1 356 ? -61.564 3.605 95.084 1.00 72.69 356 THR A N 1
ATOM 2815 C CA . THR A 1 356 ? -60.199 4.135 94.949 1.00 72.69 356 THR A CA 1
ATOM 2816 C C . THR A 1 356 ? -59.234 3.075 94.433 1.00 72.69 356 THR A C 1
ATOM 2818 O O . THR A 1 356 ? -58.454 3.382 93.535 1.00 72.69 356 THR A O 1
ATOM 2821 N N . GLU A 1 357 ? -59.329 1.822 94.883 1.00 74.00 357 GLU A N 1
ATOM 2822 C CA . GLU A 1 357 ? -58.531 0.714 94.347 1.00 74.00 357 GLU A CA 1
ATOM 2823 C C . GLU A 1 357 ? -58.879 0.381 92.888 1.00 74.00 357 GLU A C 1
ATOM 2825 O O . GLU A 1 357 ? -57.978 0.172 92.069 1.00 74.00 357 GLU A O 1
ATOM 2830 N N . ALA A 1 358 ? -60.167 0.370 92.527 1.00 72.81 358 ALA A N 1
ATOM 2831 C CA . ALA A 1 358 ? -60.607 0.162 91.148 1.00 72.81 358 ALA A CA 1
ATOM 2832 C C . ALA A 1 358 ? -60.130 1.295 90.226 1.00 72.81 358 ALA A C 1
ATOM 2834 O O . ALA A 1 358 ? -59.645 1.037 89.122 1.00 72.81 358 ALA A O 1
ATOM 2835 N N . ARG A 1 359 ? -60.189 2.545 90.699 1.00 74.88 359 ARG A N 1
ATOM 2836 C CA . ARG A 1 359 ? -59.704 3.720 89.967 1.00 74.88 359 ARG A CA 1
ATOM 2837 C C . ARG A 1 359 ? -58.186 3.699 89.780 1.00 74.88 359 ARG A C 1
ATOM 2839 O O . ARG A 1 359 ? -57.724 3.990 88.683 1.00 74.88 359 ARG A O 1
ATOM 2846 N N . LEU A 1 360 ? -57.427 3.264 90.787 1.00 79.31 360 LEU A N 1
ATOM 2847 C CA . LEU A 1 360 ? -55.968 3.109 90.705 1.00 79.31 360 LEU A CA 1
ATOM 2848 C C . LEU A 1 360 ? -55.556 1.990 89.736 1.00 79.31 360 LEU A C 1
ATOM 2850 O O . LEU A 1 360 ? -54.569 2.122 89.011 1.00 79.31 360 LEU A O 1
ATOM 2854 N N . ARG A 1 361 ? -56.317 0.886 89.687 1.00 79.19 361 ARG A N 1
ATOM 2855 C CA . ARG A 1 361 ? -56.119 -0.179 88.686 1.00 79.19 361 ARG A CA 1
ATOM 2856 C C . ARG A 1 361 ? -56.442 0.311 87.272 1.00 79.19 361 ARG A C 1
ATOM 2858 O O . ARG A 1 361 ? -55.687 0.010 86.349 1.00 79.19 361 ARG A O 1
ATOM 2865 N N . LEU A 1 362 ? -57.507 1.099 87.107 1.00 78.81 362 LEU A N 1
ATOM 2866 C CA . LEU A 1 362 ? -57.871 1.715 85.829 1.00 78.81 362 LEU A CA 1
ATOM 2867 C C . LEU A 1 362 ? -56.827 2.731 85.353 1.00 78.81 362 LEU A C 1
ATOM 2869 O O . LEU A 1 362 ? -56.424 2.656 84.196 1.00 78.81 362 LEU A O 1
ATOM 2873 N N . GLU A 1 363 ? -56.334 3.617 86.223 1.00 77.62 363 GLU A N 1
ATOM 2874 C CA . GLU A 1 363 ? -55.257 4.560 85.890 1.00 77.62 363 GLU A CA 1
ATOM 2875 C C . GLU A 1 363 ? -53.992 3.831 85.442 1.00 77.62 363 GLU A C 1
ATOM 2877 O O . GLU A 1 363 ? -53.493 4.121 84.359 1.00 77.62 363 GLU A O 1
ATOM 2882 N N . LYS A 1 364 ? -53.550 2.805 86.181 1.00 84.19 364 LYS A N 1
ATOM 2883 C CA . LYS A 1 364 ? -52.405 1.979 85.767 1.00 84.19 364 LYS A CA 1
ATOM 2884 C C . LYS A 1 364 ? -52.636 1.278 84.428 1.00 84.19 364 LYS A C 1
ATOM 2886 O O . LYS A 1 364 ? -51.718 1.198 83.619 1.00 84.19 364 LYS A O 1
ATOM 2891 N N . SER A 1 365 ? -53.845 0.774 84.168 1.00 78.00 365 SER A N 1
ATOM 2892 C CA . SER A 1 365 ? -54.165 0.129 82.885 1.00 78.00 365 SER A CA 1
ATOM 2893 C C . SER A 1 365 ? -54.214 1.120 81.716 1.00 78.00 365 SER A C 1
ATOM 2895 O O . SER A 1 365 ? -53.757 0.796 80.625 1.00 78.00 365 SER A O 1
ATOM 2897 N N . LEU A 1 366 ? -54.705 2.343 81.944 1.00 79.38 366 LEU A N 1
ATOM 2898 C CA . LEU A 1 366 ? -54.736 3.416 80.948 1.00 79.38 366 LEU A CA 1
ATOM 2899 C C . LEU A 1 366 ? -53.341 3.973 80.675 1.00 79.38 366 LEU A C 1
ATOM 2901 O O . LEU A 1 366 ? -53.032 4.300 79.533 1.00 79.38 366 LEU A O 1
ATOM 2905 N N . GLU A 1 367 ? -52.506 4.082 81.703 1.00 83.75 367 GLU A N 1
ATOM 2906 C CA . GLU A 1 367 ? -51.112 4.498 81.578 1.00 83.75 367 GLU A CA 1
ATOM 2907 C C . GLU A 1 367 ? -50.312 3.451 80.797 1.00 83.75 367 GLU A C 1
ATOM 2909 O O . GLU A 1 367 ? -49.688 3.790 79.794 1.00 83.75 367 GLU A O 1
ATOM 2914 N N . LYS A 1 368 ? -50.481 2.163 81.124 1.00 86.44 368 LYS A N 1
ATOM 2915 C CA . LYS A 1 368 ? -49.895 1.054 80.360 1.00 86.44 368 LYS A CA 1
ATOM 2916 C C . LYS A 1 368 ? -50.378 1.021 78.903 1.00 86.44 368 LYS A C 1
ATOM 2918 O O . LYS A 1 368 ? -49.567 0.897 77.992 1.00 86.44 368 LYS A O 1
ATOM 2923 N N . ALA A 1 369 ? -51.674 1.228 78.657 1.00 79.69 369 ALA A N 1
ATOM 2924 C CA . ALA A 1 369 ? -52.220 1.305 77.300 1.00 79.69 369 ALA A CA 1
ATOM 2925 C C . ALA A 1 369 ? -51.717 2.536 76.517 1.00 79.69 369 ALA A C 1
ATOM 2927 O O . ALA A 1 369 ? -51.559 2.476 75.296 1.00 79.69 369 ALA A O 1
ATOM 2928 N N . ARG A 1 370 ? -51.447 3.663 77.193 1.00 84.00 370 ARG A N 1
ATOM 2929 C CA . ARG A 1 370 ? -50.831 4.851 76.576 1.00 84.00 370 ARG A CA 1
ATOM 2930 C C . ARG A 1 370 ? -49.372 4.603 76.216 1.00 84.00 370 ARG A C 1
ATOM 2932 O O . ARG A 1 370 ? -48.981 4.959 75.110 1.00 84.00 370 ARG A O 1
ATOM 2939 N N . GLU A 1 371 ? -48.602 3.971 77.098 1.00 86.12 371 GLU A N 1
ATOM 2940 C CA . GLU A 1 371 ? -47.212 3.589 76.829 1.00 86.12 371 GLU A CA 1
ATOM 2941 C C . GLU A 1 371 ? -47.113 2.591 75.669 1.00 86.12 371 GLU A C 1
ATOM 2943 O O . GLU A 1 371 ? -46.304 2.780 74.762 1.00 86.12 371 GLU A O 1
ATOM 2948 N N . GLU A 1 372 ? -47.974 1.571 75.638 1.00 86.62 372 GLU A N 1
ATOM 2949 C CA . GLU A 1 372 ? -48.049 0.600 74.539 1.00 86.62 372 GLU A CA 1
ATOM 2950 C C . GLU A 1 372 ? -48.481 1.269 73.225 1.00 86.62 372 GLU A C 1
ATOM 2952 O O . GLU A 1 372 ? -47.868 1.043 72.181 1.00 86.62 372 GLU A O 1
ATOM 2957 N N . SER A 1 373 ? -49.468 2.174 73.261 1.00 79.12 373 SER A N 1
ATOM 2958 C CA . SER A 1 373 ? -49.860 2.953 72.080 1.00 79.12 373 SER A CA 1
ATOM 2959 C C . SER A 1 373 ? -48.756 3.897 71.602 1.00 79.12 373 SER A C 1
ATOM 2961 O O . SER A 1 373 ? -48.679 4.164 70.401 1.00 79.12 373 SER A O 1
ATOM 2963 N N . GLN A 1 374 ? -47.954 4.457 72.505 1.00 85.88 374 GLN A N 1
ATOM 2964 C CA . GLN A 1 374 ? -46.854 5.347 72.149 1.00 85.88 374 GLN A CA 1
ATOM 2965 C C . GLN A 1 374 ? -45.699 4.554 71.530 1.00 85.88 374 GLN A C 1
ATOM 2967 O O . GLN A 1 374 ? -45.232 4.931 70.457 1.00 85.88 374 GLN A O 1
ATOM 2972 N N . LYS A 1 375 ? -45.343 3.400 72.107 1.00 88.06 375 LYS A N 1
ATOM 2973 C CA . LYS A 1 375 ? -44.380 2.459 71.516 1.00 88.06 375 LYS A CA 1
ATOM 2974 C C . LYS A 1 375 ? -44.812 1.987 70.130 1.00 88.06 375 LYS A C 1
ATOM 2976 O O . LYS A 1 375 ? -44.029 2.082 69.193 1.00 88.06 375 LYS A O 1
ATOM 2981 N N . ALA A 1 376 ? -46.078 1.605 69.954 1.00 81.06 376 ALA A N 1
ATOM 2982 C CA . ALA A 1 376 ? -46.601 1.196 68.649 1.00 81.06 376 ALA A CA 1
ATOM 2983 C C . ALA A 1 376 ? -46.534 2.324 67.597 1.00 81.06 376 ALA A C 1
ATOM 2985 O O . ALA A 1 376 ? -46.314 2.069 66.411 1.00 81.06 376 ALA A O 1
ATOM 2986 N N . ARG A 1 377 ? -46.703 3.591 68.008 1.00 82.44 377 ARG A N 1
ATOM 2987 C CA . ARG A 1 377 ? -46.531 4.751 67.113 1.00 82.44 377 ARG A CA 1
ATOM 2988 C C . ARG A 1 377 ? -45.067 4.981 66.749 1.00 82.44 377 ARG A C 1
ATOM 2990 O O . ARG A 1 377 ? -44.792 5.240 65.581 1.00 82.44 377 ARG A O 1
ATOM 2997 N N . GLU A 1 378 ? -44.150 4.865 67.705 1.00 86.50 378 GLU A N 1
ATOM 2998 C CA . GLU A 1 378 ? -42.707 4.994 67.468 1.00 86.50 378 GLU A CA 1
ATOM 2999 C C . GLU A 1 378 ? -42.177 3.872 66.562 1.00 86.50 378 GLU A C 1
ATOM 3001 O O . GLU A 1 378 ? -41.438 4.144 65.619 1.00 86.50 378 GLU A O 1
ATOM 3006 N N . GLU A 1 379 ? -42.610 2.627 66.772 1.00 86.88 379 GLU A N 1
ATOM 3007 C CA . GLU A 1 379 ? -42.286 1.482 65.910 1.00 86.88 379 GLU A CA 1
ATOM 3008 C C . GLU A 1 379 ? -42.868 1.652 64.503 1.00 86.88 379 GLU A C 1
ATOM 3010 O O . GLU A 1 379 ? -42.163 1.466 63.511 1.00 86.88 379 GLU A O 1
ATOM 3015 N N . SER A 1 380 ? -44.124 2.102 64.386 1.00 84.00 380 SER A N 1
ATOM 3016 C CA . SER A 1 380 ? -44.719 2.414 63.082 1.00 84.00 380 SER A CA 1
ATOM 3017 C C . SER A 1 380 ? -43.996 3.557 62.368 1.00 84.00 380 SER A C 1
ATOM 3019 O O . SER A 1 380 ? -43.961 3.564 61.135 1.00 84.00 380 SER A O 1
ATOM 3021 N N . GLN A 1 381 ? -43.479 4.543 63.099 1.00 86.62 381 GLN A N 1
ATOM 3022 C CA . GLN A 1 381 ? -42.744 5.659 62.516 1.00 86.62 381 GLN A CA 1
ATOM 3023 C C . GLN A 1 381 ? -41.357 5.211 62.045 1.00 86.62 381 GLN A C 1
ATOM 3025 O O . GLN A 1 381 ? -41.005 5.487 60.900 1.00 86.62 381 GLN A O 1
ATOM 3030 N N . LYS A 1 382 ? -40.636 4.418 62.849 1.00 90.25 382 LYS A N 1
ATOM 3031 C CA . LYS A 1 382 ? -39.368 3.790 62.446 1.00 90.25 382 LYS A CA 1
ATOM 3032 C C . LYS A 1 382 ? -39.532 2.904 61.212 1.00 90.25 382 LYS A C 1
ATOM 3034 O O . LYS A 1 382 ? -38.792 3.073 60.251 1.00 90.25 382 LYS A O 1
ATOM 3039 N N . ALA A 1 383 ? -40.566 2.063 61.168 1.00 85.06 383 ALA A N 1
ATOM 3040 C CA . ALA A 1 383 ? -40.852 1.224 60.002 1.00 85.06 383 ALA A CA 1
ATOM 3041 C C . ALA A 1 383 ? -41.138 2.049 58.728 1.00 85.06 383 ALA A C 1
ATOM 3043 O O . ALA A 1 383 ? -40.787 1.643 57.619 1.00 85.06 383 ALA A O 1
ATOM 3044 N N . ARG A 1 384 ? -41.761 3.231 58.859 1.00 87.62 384 ARG A N 1
ATOM 3045 C CA . ARG A 1 384 ? -41.970 4.152 57.728 1.00 87.62 384 ARG A CA 1
ATOM 3046 C C . ARG A 1 384 ? -40.673 4.812 57.273 1.00 87.62 384 ARG A C 1
ATOM 3048 O O . ARG A 1 384 ? -40.470 4.919 56.067 1.00 87.62 384 ARG A O 1
ATOM 3055 N N . GLU A 1 385 ? -39.819 5.232 58.201 1.00 90.50 385 GLU A N 1
ATOM 3056 C CA . GLU A 1 385 ? -38.509 5.818 57.892 1.00 90.50 385 GLU A CA 1
ATOM 3057 C C . GLU A 1 385 ? -37.578 4.793 57.231 1.00 90.50 385 GLU A C 1
ATOM 3059 O O . GLU A 1 385 ? -36.951 5.100 56.220 1.00 90.50 385 GLU A O 1
ATOM 3064 N N . GLU A 1 386 ? -37.545 3.553 57.723 1.00 90.38 386 GLU A N 1
ATOM 3065 C CA . GLU A 1 386 ? -36.799 2.448 57.108 1.00 90.38 386 GLU A CA 1
ATOM 3066 C C . GLU A 1 386 ? -37.345 2.101 55.719 1.00 90.38 386 GLU A C 1
ATOM 3068 O O . GLU A 1 386 ? -36.578 1.945 54.771 1.00 90.38 386 GLU A O 1
ATOM 3073 N N . SER A 1 387 ? -38.672 2.073 55.551 1.00 88.00 387 SER A N 1
ATOM 3074 C CA . SER A 1 387 ? -39.288 1.866 54.236 1.00 88.00 387 SER A CA 1
ATOM 3075 C C . SER A 1 387 ? -38.980 3.003 53.255 1.00 88.00 387 SER A C 1
ATOM 3077 O O . SER A 1 387 ? -38.767 2.745 52.070 1.00 88.00 387 SER A O 1
ATOM 3079 N N . GLN A 1 388 ? -38.945 4.258 53.715 1.00 88.44 388 GLN A N 1
ATOM 3080 C CA . GLN A 1 388 ? -38.559 5.400 52.883 1.00 88.44 388 GLN A CA 1
ATOM 3081 C C . GLN A 1 388 ? -37.084 5.333 52.489 1.00 88.44 388 GLN A C 1
ATOM 3083 O O . GLN A 1 388 ? -36.793 5.462 51.302 1.00 88.44 388 GLN A O 1
ATOM 3088 N N . LYS A 1 389 ? -36.184 5.035 53.433 1.00 92.88 389 LYS A N 1
ATOM 3089 C CA . LYS A 1 389 ? -34.757 4.831 53.143 1.00 92.88 389 LYS A CA 1
ATOM 3090 C C . LYS A 1 389 ? -34.537 3.708 52.134 1.00 92.88 389 LYS A C 1
ATOM 3092 O O . LYS A 1 389 ? -33.885 3.934 51.125 1.00 92.88 389 LYS A O 1
ATOM 3097 N N . ALA A 1 390 ? -35.172 2.550 52.323 1.00 90.69 390 ALA A N 1
ATOM 3098 C CA . ALA A 1 390 ? -35.070 1.433 51.383 1.00 90.69 390 ALA A CA 1
ATOM 3099 C C . ALA A 1 390 ? -35.594 1.793 49.979 1.00 90.69 390 ALA A C 1
ATOM 3101 O O . ALA A 1 390 ? -35.047 1.351 48.970 1.00 90.69 390 ALA A O 1
ATOM 3102 N N . ARG A 1 391 ? -36.648 2.619 49.883 1.00 90.75 391 ARG A N 1
ATOM 3103 C CA . ARG A 1 391 ? -37.154 3.121 48.593 1.00 90.75 391 ARG A CA 1
ATOM 3104 C C . ARG A 1 391 ? -36.194 4.106 47.933 1.00 90.75 391 ARG A C 1
ATOM 3106 O O . ARG A 1 391 ? -36.057 4.068 46.712 1.00 90.75 391 ARG A O 1
ATOM 3113 N N . GLU A 1 392 ? -35.562 4.986 48.703 1.00 91.44 392 GLU A N 1
ATOM 3114 C CA . GLU A 1 392 ? -34.553 5.919 48.192 1.00 91.44 392 GLU A CA 1
ATOM 3115 C C . GLU A 1 392 ? -33.290 5.184 47.735 1.00 91.44 392 GLU A C 1
ATOM 3117 O O . GLU A 1 392 ? -32.811 5.443 46.633 1.00 91.44 392 GLU A O 1
ATOM 3122 N N . GLU A 1 393 ? -32.811 4.209 48.509 1.00 91.50 393 GLU A N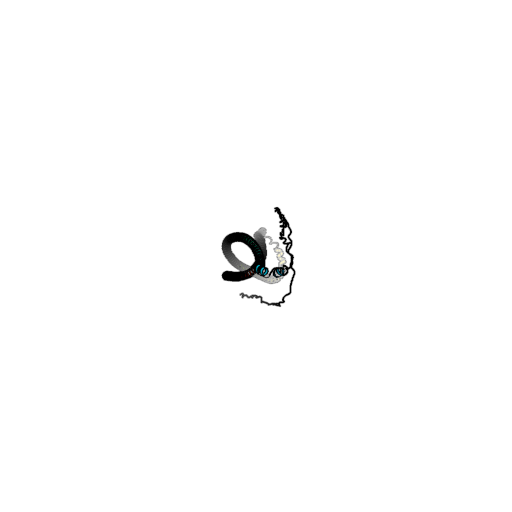 1
ATOM 3123 C CA . GLU A 1 393 ? -31.687 3.343 48.138 1.00 91.50 393 GLU A CA 1
ATOM 3124 C C . GLU A 1 393 ? -31.989 2.557 46.860 1.00 91.50 393 GLU A C 1
ATOM 3126 O O . GLU A 1 393 ? -31.211 2.613 45.910 1.00 91.50 393 GLU A O 1
ATOM 3131 N N . ALA A 1 394 ? -33.161 1.917 46.767 1.00 90.44 394 ALA A N 1
ATOM 3132 C CA . ALA A 1 394 ? -33.574 1.213 45.554 1.00 90.44 394 ALA A CA 1
ATOM 3133 C C . ALA A 1 394 ? -33.685 2.152 44.341 1.00 90.44 394 ALA A C 1
ATOM 3135 O O . ALA A 1 394 ? -33.342 1.769 43.222 1.00 90.44 394 ALA A O 1
ATOM 3136 N N . ARG A 1 395 ? -34.143 3.395 44.538 1.00 94.56 395 ARG A N 1
ATOM 3137 C CA . ARG A 1 395 ? -34.200 4.394 43.465 1.00 94.56 395 ARG A CA 1
ATOM 3138 C C . ARG A 1 395 ? -32.801 4.792 42.994 1.00 94.56 395 ARG A C 1
ATOM 3140 O O . ARG A 1 395 ? -32.584 4.848 41.786 1.00 94.56 395 ARG A O 1
ATOM 3147 N N . LEU A 1 396 ? -31.875 5.051 43.916 1.00 94.94 396 LEU A N 1
ATOM 3148 C CA . LEU A 1 396 ? -30.486 5.380 43.588 1.00 94.94 396 LEU A CA 1
ATOM 3149 C C . LEU A 1 396 ? -29.792 4.219 42.869 1.00 94.94 396 LEU A C 1
ATOM 3151 O O . LEU A 1 396 ? -29.081 4.450 41.895 1.00 94.94 396 LEU A O 1
ATOM 3155 N N . GLU A 1 397 ? -30.044 2.980 43.290 1.00 93.81 397 GLU A N 1
ATOM 3156 C CA . GLU A 1 397 ? -29.516 1.778 42.637 1.00 93.81 397 GLU A CA 1
ATOM 3157 C C . GLU A 1 397 ? -30.026 1.657 41.190 1.00 93.81 397 GLU A C 1
ATOM 3159 O O . GLU A 1 397 ? -29.254 1.404 40.268 1.00 93.81 397 GLU A O 1
ATOM 3164 N N . VAL A 1 398 ? -31.318 1.925 40.957 1.00 94.56 398 VAL A N 1
ATOM 3165 C CA . VAL A 1 398 ? -31.902 1.948 39.604 1.00 94.56 398 VAL A CA 1
ATOM 3166 C C . VAL A 1 398 ? -31.322 3.081 38.756 1.00 94.56 398 VAL A C 1
ATOM 3168 O O . VAL A 1 398 ? -31.078 2.886 37.566 1.00 94.56 398 VAL A O 1
ATOM 3171 N N . GLU A 1 399 ? -31.106 4.266 39.328 1.00 94.00 399 GLU A N 1
ATOM 3172 C CA . GLU A 1 399 ? -30.485 5.389 38.616 1.00 94.00 399 GLU A CA 1
ATOM 3173 C C . GLU A 1 399 ? -29.023 5.081 38.247 1.00 94.00 399 GLU A C 1
ATOM 3175 O O . GLU A 1 399 ? -28.624 5.357 37.114 1.00 94.00 399 GLU A O 1
ATOM 3180 N N . ARG A 1 400 ? -28.261 4.419 39.130 1.00 94.50 400 ARG A N 1
ATOM 3181 C CA . ARG A 1 400 ? -26.909 3.915 38.832 1.00 94.50 400 ARG A CA 1
ATOM 3182 C C . ARG A 1 400 ? -26.922 2.869 37.723 1.00 94.50 400 ARG A C 1
ATOM 3184 O O . ARG A 1 400 ? -26.249 3.056 36.718 1.00 94.50 400 ARG A O 1
ATOM 3191 N N . ALA A 1 401 ? -27.771 1.847 37.833 1.00 91.25 401 ALA A N 1
ATOM 3192 C CA . ALA A 1 401 ? -27.890 0.812 36.807 1.00 91.25 401 ALA A CA 1
ATOM 3193 C C . ALA A 1 401 ? -28.293 1.387 35.436 1.00 91.25 401 ALA A C 1
ATOM 3195 O O . ALA A 1 401 ? -27.835 0.914 34.397 1.00 91.25 401 ALA A O 1
ATOM 3196 N N . ARG A 1 402 ? -29.128 2.437 35.408 1.00 94.38 402 ARG A N 1
ATOM 3197 C CA . ARG A 1 402 ? -29.454 3.169 34.173 1.00 94.38 402 ARG A CA 1
ATOM 3198 C C . ARG A 1 402 ? -28.263 3.946 33.619 1.00 94.38 402 ARG A C 1
ATOM 3200 O O . ARG A 1 402 ? -28.102 3.986 32.403 1.00 94.38 402 ARG A O 1
ATOM 3207 N N . ALA A 1 403 ? -27.459 4.572 34.476 1.00 94.25 403 ALA A N 1
ATOM 3208 C CA . ALA A 1 403 ? -26.244 5.259 34.050 1.00 94.25 403 ALA A CA 1
ATOM 3209 C C . ALA A 1 403 ? -25.237 4.270 33.442 1.00 94.25 403 ALA A C 1
ATOM 3211 O O . ALA A 1 403 ? -24.746 4.515 32.342 1.00 94.25 403 ALA A O 1
ATOM 3212 N N . ASP A 1 404 ? -25.031 3.119 34.084 1.00 94.50 404 ASP A N 1
ATOM 3213 C CA . ASP A 1 404 ? -24.147 2.056 33.593 1.00 94.50 404 ASP A CA 1
ATOM 3214 C C . ASP A 1 404 ? -24.652 1.470 32.262 1.00 94.50 404 ASP A C 1
ATOM 3216 O O . ASP A 1 404 ? -23.885 1.281 31.315 1.00 94.50 404 ASP A O 1
ATOM 3220 N N . ALA A 1 405 ? -25.965 1.251 32.129 1.00 92.25 405 ALA A N 1
ATOM 3221 C CA . ALA A 1 405 ? -26.574 0.813 30.872 1.00 92.25 405 ALA A CA 1
ATOM 3222 C C . ALA A 1 405 ? -26.403 1.849 29.743 1.00 92.25 405 ALA A C 1
ATOM 3224 O O . ALA A 1 405 ? -26.141 1.493 28.597 1.00 92.25 405 ALA A O 1
ATOM 3225 N N . ASN A 1 406 ? -26.516 3.143 30.048 1.00 94.62 406 ASN A N 1
ATOM 3226 C CA . ASN A 1 406 ? -26.288 4.198 29.060 1.00 94.62 406 ASN A CA 1
ATOM 3227 C C . ASN A 1 406 ? -24.814 4.289 28.647 1.00 94.62 406 ASN A C 1
ATOM 3229 O O . ASN A 1 406 ? -24.537 4.458 27.461 1.00 94.62 406 ASN A O 1
ATOM 3233 N N . MET A 1 407 ? -23.883 4.147 29.594 1.00 94.12 407 MET A N 1
ATOM 3234 C CA . MET A 1 407 ? -22.445 4.103 29.314 1.00 94.12 407 MET A CA 1
ATOM 3235 C C . MET A 1 407 ? -22.094 2.924 28.407 1.00 94.12 407 MET A C 1
ATOM 3237 O O . MET A 1 407 ? -21.495 3.116 27.353 1.00 94.12 407 MET A O 1
ATOM 3241 N N . THR A 1 408 ? -22.558 1.722 28.749 1.00 92.81 408 THR A N 1
ATOM 3242 C CA . THR A 1 408 ? -22.324 0.522 27.929 1.00 92.81 408 THR A CA 1
ATOM 3243 C C . THR A 1 408 ? -22.953 0.631 26.537 1.00 92.81 408 THR A C 1
ATOM 3245 O O . THR A 1 408 ? -22.346 0.202 25.558 1.00 92.81 408 THR A O 1
ATOM 3248 N N . MET A 1 409 ? -24.125 1.265 26.396 1.00 93.12 409 MET A N 1
ATOM 3249 C CA . MET A 1 409 ? -24.696 1.564 25.074 1.00 93.12 409 MET A CA 1
ATOM 3250 C C . MET A 1 409 ? -23.851 2.561 24.270 1.00 93.12 409 MET A C 1
ATOM 3252 O O . MET A 1 409 ? -23.716 2.398 23.058 1.00 93.12 409 MET A O 1
ATOM 3256 N N . GLN A 1 410 ? -23.277 3.584 24.910 1.00 94.44 410 GLN A N 1
ATOM 3257 C CA . GLN A 1 410 ? -22.385 4.534 24.237 1.00 94.44 410 GLN A CA 1
ATOM 3258 C C . GLN A 1 410 ? -21.082 3.869 23.790 1.00 94.44 410 GLN A C 1
ATOM 3260 O O . GLN A 1 410 ? -20.645 4.085 22.661 1.00 94.44 410 GLN A O 1
ATOM 3265 N N . GLU A 1 411 ? -20.488 3.030 24.637 1.00 94.38 411 GLU A N 1
ATOM 3266 C CA . GLU A 1 411 ? -19.309 2.235 24.287 1.00 94.38 411 GLU A CA 1
ATOM 3267 C C . GLU A 1 411 ? -19.608 1.294 23.116 1.00 94.38 411 GLU A C 1
ATOM 3269 O O . GLU A 1 411 ? -18.839 1.243 22.156 1.00 94.38 411 GLU A O 1
ATOM 3274 N N . LEU A 1 412 ? -20.764 0.621 23.130 1.00 94.00 412 LEU A N 1
ATOM 3275 C CA . LEU A 1 412 ? -21.199 -0.225 22.020 1.00 94.00 412 LEU A CA 1
ATOM 3276 C C . LEU A 1 412 ? -21.355 0.575 20.719 1.00 94.00 412 LEU A C 1
ATOM 3278 O O . LEU A 1 412 ? -20.894 0.126 19.674 1.00 94.00 412 LEU A O 1
ATOM 3282 N N . ALA A 1 413 ? -21.951 1.769 20.771 1.00 93.81 413 ALA A N 1
ATOM 3283 C CA . ALA A 1 413 ? -22.080 2.637 19.601 1.00 93.81 413 ALA A CA 1
ATOM 3284 C C . ALA A 1 413 ? -20.711 3.074 19.049 1.00 93.81 413 ALA A C 1
ATOM 3286 O O . ALA A 1 413 ? -20.511 3.084 17.836 1.00 93.81 413 ALA A O 1
ATOM 3287 N N . GLN A 1 414 ? -19.741 3.377 19.918 1.00 93.88 414 GLN A N 1
ATOM 3288 C CA . GLN A 1 414 ? -18.372 3.692 19.495 1.00 93.88 414 GLN A CA 1
ATOM 3289 C C . GLN A 1 414 ? -17.677 2.490 18.849 1.00 93.88 414 GLN A C 1
ATOM 3291 O O . GLN A 1 414 ? -16.979 2.653 17.850 1.00 93.88 414 GLN A O 1
ATOM 3296 N N . VAL A 1 415 ? -17.864 1.287 19.399 1.00 93.31 415 VAL A N 1
ATOM 3297 C CA . VAL A 1 415 ? -17.329 0.054 18.806 1.00 93.31 415 VAL A CA 1
ATOM 3298 C C . VAL A 1 415 ? -17.940 -0.182 17.427 1.00 93.31 415 VAL A C 1
ATOM 3300 O O . VAL A 1 415 ? -17.196 -0.472 16.496 1.00 93.31 415 VAL A O 1
ATOM 3303 N N . LEU A 1 416 ? -19.255 -0.007 17.272 1.00 94.12 416 LEU A N 1
ATOM 3304 C CA . LEU A 1 416 ? -19.928 -0.145 15.978 1.00 94.12 416 LEU A CA 1
ATOM 3305 C C . LEU A 1 416 ? -19.395 0.856 14.945 1.00 94.12 416 LEU A C 1
ATOM 3307 O O . LEU A 1 416 ? -19.034 0.443 13.851 1.00 94.12 416 LEU A O 1
ATOM 3311 N N . HIS A 1 417 ? -19.224 2.129 15.314 1.00 94.06 417 HIS A N 1
ATOM 3312 C CA . HIS A 1 417 ? -18.619 3.117 14.414 1.00 94.06 417 HIS A CA 1
ATOM 3313 C C . HIS A 1 417 ? -17.196 2.743 13.987 1.00 94.06 417 HIS A C 1
ATOM 3315 O O . HIS A 1 417 ? -16.867 2.830 12.809 1.00 94.06 417 HIS A O 1
ATOM 3321 N N . ARG A 1 418 ? -16.361 2.253 14.912 1.00 92.62 418 ARG A N 1
ATOM 3322 C CA . ARG A 1 418 ? -15.014 1.777 14.558 1.00 92.62 418 ARG A CA 1
ATOM 3323 C C . ARG A 1 418 ? -15.057 0.573 13.621 1.00 92.62 418 ARG A C 1
ATOM 3325 O O . ARG A 1 418 ? -14.201 0.452 12.754 1.00 92.62 418 ARG A O 1
ATOM 3332 N N . VAL A 1 419 ? -16.022 -0.331 13.799 1.00 91.69 419 VAL A N 1
ATOM 3333 C CA . VAL A 1 419 ? -16.216 -1.471 12.891 1.00 91.69 419 VAL A CA 1
ATOM 3334 C C . VAL A 1 419 ? -16.562 -0.983 11.485 1.00 91.69 419 VAL A C 1
ATOM 3336 O O . VAL A 1 419 ? -15.990 -1.505 10.530 1.00 91.69 419 VAL A O 1
ATOM 3339 N N . ASP A 1 420 ? -17.418 0.029 11.353 1.00 94.00 420 ASP A N 1
ATOM 3340 C CA . ASP A 1 420 ? -17.747 0.632 10.056 1.00 94.00 420 ASP A CA 1
ATOM 3341 C C . ASP A 1 420 ? -16.513 1.292 9.411 1.00 94.00 420 ASP A C 1
ATOM 3343 O O . ASP A 1 420 ? -16.236 1.062 8.231 1.00 94.00 420 ASP A O 1
ATOM 3347 N N . ASP A 1 421 ? -15.706 2.024 10.189 1.00 93.31 421 ASP A N 1
ATOM 3348 C CA . ASP A 1 421 ? -14.446 2.616 9.714 1.00 93.31 421 ASP A CA 1
ATOM 3349 C C . ASP A 1 421 ? -13.474 1.536 9.205 1.00 93.31 421 ASP A C 1
ATOM 3351 O O . ASP A 1 421 ? -12.883 1.666 8.129 1.00 93.31 421 ASP A O 1
ATOM 3355 N N . PHE A 1 422 ? -13.340 0.424 9.940 1.00 91.19 422 PHE A N 1
ATOM 3356 C CA . PHE A 1 422 ? -12.518 -0.709 9.513 1.00 91.19 422 PHE A CA 1
ATOM 3357 C C . PHE A 1 422 ? -13.064 -1.385 8.254 1.00 91.19 422 PHE A C 1
ATOM 3359 O O . PHE A 1 422 ? -12.276 -1.807 7.409 1.00 91.19 422 PHE A O 1
ATOM 3366 N N . GLN A 1 423 ? -14.386 -1.488 8.097 1.00 92.00 423 GLN A N 1
ATOM 3367 C CA . GLN A 1 423 ? -14.990 -2.025 6.876 1.00 92.00 423 GLN A CA 1
ATOM 3368 C C . GLN A 1 423 ? -14.716 -1.125 5.669 1.00 92.00 423 GLN A C 1
ATOM 3370 O O . GLN A 1 423 ? -14.377 -1.638 4.599 1.00 92.00 423 GLN A O 1
ATOM 3375 N N . SER A 1 424 ? -14.793 0.199 5.835 1.00 94.75 424 SER A N 1
ATOM 3376 C CA . SER A 1 424 ? -14.422 1.151 4.783 1.00 94.75 424 SER A CA 1
ATOM 3377 C C . SER A 1 424 ? -12.951 0.993 4.401 1.00 94.75 424 SER A C 1
ATOM 3379 O O . SER A 1 424 ? -12.643 0.761 3.235 1.00 94.75 424 SER A O 1
ATOM 3381 N N . ALA A 1 425 ? -12.048 1.004 5.387 1.00 90.56 425 ALA A N 1
ATOM 3382 C CA . ALA A 1 425 ? -10.613 0.851 5.153 1.00 90.56 425 ALA A CA 1
ATOM 3383 C C . ALA A 1 425 ? -10.262 -0.490 4.484 1.00 90.56 425 ALA A C 1
ATOM 3385 O O . ALA A 1 425 ? -9.410 -0.543 3.599 1.00 90.56 425 ALA A O 1
ATOM 3386 N N . LEU A 1 426 ? -10.939 -1.579 4.867 1.00 91.31 426 LEU A N 1
ATOM 3387 C CA . LEU A 1 426 ? -10.785 -2.889 4.232 1.00 91.31 426 LEU A CA 1
ATOM 3388 C C . LEU A 1 426 ? -11.229 -2.856 2.763 1.00 91.31 426 LEU A C 1
ATOM 3390 O O . LEU A 1 426 ? -10.589 -3.468 1.909 1.00 91.31 426 LEU A O 1
ATOM 3394 N N . THR A 1 427 ? -12.327 -2.162 2.470 1.00 93.06 427 THR A N 1
ATOM 3395 C CA . THR A 1 427 ? -12.860 -2.038 1.108 1.00 93.06 427 THR A CA 1
ATOM 3396 C C . THR A 1 427 ? -11.910 -1.226 0.229 1.00 93.06 427 THR A C 1
ATOM 3398 O O . THR A 1 427 ? -11.584 -1.659 -0.876 1.00 93.06 427 THR A O 1
ATOM 3401 N N . ASP A 1 428 ? -11.374 -0.121 0.749 1.00 92.88 428 ASP A N 1
ATOM 3402 C CA . ASP A 1 428 ? -10.368 0.690 0.058 1.00 92.88 428 ASP A CA 1
ATOM 3403 C C . ASP A 1 428 ? -9.073 -0.095 -0.188 1.00 92.88 428 ASP A C 1
ATOM 3405 O O . ASP A 1 428 ? -8.520 -0.060 -1.289 1.00 92.88 428 ASP A O 1
ATOM 3409 N N . ALA A 1 429 ? -8.609 -0.857 0.807 1.00 89.12 429 ALA A N 1
ATOM 3410 C CA . ALA A 1 429 ? -7.426 -1.703 0.674 1.00 89.12 429 ALA A CA 1
ATOM 3411 C C . ALA A 1 429 ? -7.613 -2.799 -0.388 1.00 89.12 429 ALA A C 1
ATOM 3413 O O . ALA A 1 429 ? -6.696 -3.059 -1.166 1.00 89.12 429 ALA A O 1
ATOM 3414 N N . ARG A 1 430 ? -8.804 -3.411 -0.471 1.00 91.00 430 ARG A N 1
ATOM 3415 C CA . ARG A 1 430 ? -9.137 -4.383 -1.528 1.00 91.00 430 ARG A CA 1
ATOM 3416 C C . ARG A 1 430 ? -9.105 -3.745 -2.911 1.00 91.00 430 ARG A C 1
ATOM 3418 O O . ARG A 1 430 ? -8.458 -4.284 -3.799 1.00 91.00 430 ARG A O 1
ATOM 3425 N N . ALA A 1 431 ? -9.709 -2.569 -3.069 1.00 91.69 431 ALA A N 1
ATOM 3426 C CA . ALA A 1 431 ? -9.687 -1.851 -4.341 1.00 91.69 431 ALA A CA 1
ATOM 3427 C C . ALA A 1 431 ? -8.259 -1.457 -4.767 1.00 91.69 431 ALA A C 1
ATOM 3429 O O . ALA A 1 431 ? -7.930 -1.483 -5.951 1.00 91.69 431 ALA A O 1
ATOM 3430 N N . GLN A 1 432 ? -7.388 -1.092 -3.819 1.00 93.50 432 GLN A N 1
ATOM 3431 C CA . GLN A 1 432 ? -5.975 -0.824 -4.112 1.00 93.50 432 GLN A CA 1
ATOM 3432 C C . GLN A 1 432 ? -5.216 -2.087 -4.531 1.00 93.50 432 GLN A C 1
ATOM 3434 O O . GLN A 1 432 ? -4.378 -2.018 -5.430 1.00 93.50 432 GLN A O 1
ATOM 3439 N N . LEU A 1 433 ? -5.508 -3.223 -3.896 1.00 90.31 433 LEU A N 1
ATOM 3440 C CA . LEU A 1 433 ? -4.900 -4.507 -4.226 1.00 90.31 433 LEU A CA 1
ATOM 3441 C C . LEU A 1 433 ? -5.298 -4.953 -5.638 1.00 90.31 433 LEU A C 1
ATOM 3443 O O . LEU A 1 433 ? -4.413 -5.229 -6.439 1.00 90.31 433 LEU A O 1
ATOM 3447 N N . GLU A 1 434 ? -6.587 -4.893 -5.979 1.00 94.88 434 GLU A N 1
ATOM 3448 C CA . GLU A 1 434 ? -7.091 -5.211 -7.324 1.00 94.88 434 GLU A CA 1
ATOM 3449 C C . GLU A 1 434 ? -6.450 -4.326 -8.407 1.00 94.88 434 GLU A C 1
ATOM 3451 O O . GLU A 1 434 ? -6.052 -4.814 -9.464 1.00 94.88 434 GLU A O 1
ATOM 3456 N N . ARG A 1 435 ? -6.272 -3.021 -8.143 1.00 95.25 435 ARG A N 1
ATOM 3457 C CA . ARG A 1 435 ? -5.564 -2.123 -9.076 1.00 95.25 435 ARG A CA 1
ATOM 3458 C C . ARG A 1 435 ? -4.113 -2.540 -9.288 1.00 95.25 435 ARG A C 1
ATOM 3460 O O . ARG A 1 435 ? -3.646 -2.543 -10.422 1.00 95.25 435 ARG A O 1
ATOM 3467 N N . ARG A 1 436 ? -3.398 -2.897 -8.218 1.00 90.69 436 ARG A N 1
ATOM 3468 C CA . ARG A 1 436 ? -2.001 -3.337 -8.332 1.00 90.69 436 ARG A CA 1
ATOM 3469 C C . ARG A 1 436 ? -1.863 -4.690 -9.017 1.00 90.69 436 ARG A C 1
ATOM 3471 O O . ARG A 1 436 ? -0.887 -4.890 -9.731 1.00 90.69 436 ARG A O 1
ATOM 3478 N N . GLU A 1 437 ? -2.813 -5.598 -8.821 1.00 93.56 437 GLU A N 1
ATOM 3479 C CA . GLU A 1 437 ? -2.861 -6.862 -9.560 1.00 93.56 437 GLU A CA 1
ATOM 3480 C C . GLU A 1 437 ? -3.036 -6.608 -11.061 1.00 93.56 437 GLU A C 1
ATOM 3482 O O . GLU A 1 437 ? -2.244 -7.118 -11.852 1.00 93.56 437 GLU A O 1
ATOM 3487 N N . ALA A 1 438 ? -3.964 -5.728 -11.449 1.00 94.00 438 ALA A N 1
ATOM 3488 C CA . ALA A 1 438 ? -4.150 -5.343 -12.848 1.00 94.00 438 ALA A CA 1
ATOM 3489 C C . ALA A 1 438 ? -2.897 -4.679 -13.457 1.00 94.00 438 ALA A C 1
ATOM 3491 O O . ALA A 1 438 ? -2.496 -5.006 -14.574 1.00 94.00 438 ALA A O 1
ATOM 3492 N N . GLU A 1 439 ? -2.229 -3.783 -12.720 1.00 95.38 439 GLU A N 1
ATOM 3493 C CA . GLU A 1 439 ? -0.964 -3.171 -13.158 1.00 95.38 439 GLU A CA 1
ATOM 3494 C C . GLU A 1 439 ? 0.157 -4.210 -13.336 1.00 95.38 439 GLU A C 1
ATOM 3496 O O . GLU A 1 439 ? 0.958 -4.113 -14.270 1.00 95.38 439 GLU A O 1
ATOM 3501 N N . LEU A 1 440 ? 0.236 -5.214 -12.455 1.00 92.62 440 LEU A N 1
ATOM 3502 C CA . LEU A 1 440 ? 1.215 -6.297 -12.566 1.00 92.62 440 LEU A CA 1
ATOM 3503 C C . LEU A 1 440 ? 0.937 -7.195 -13.772 1.00 92.62 440 LEU A C 1
ATOM 3505 O O . LEU A 1 440 ? 1.877 -7.539 -14.489 1.00 92.62 440 LEU A O 1
ATOM 3509 N N . GLU A 1 441 ? -0.323 -7.549 -14.018 1.00 95.75 441 GLU A N 1
ATOM 3510 C CA . GLU A 1 441 ? -0.721 -8.312 -15.204 1.00 95.75 441 GLU A CA 1
ATOM 3511 C C . GLU A 1 441 ? -0.377 -7.561 -16.492 1.00 95.75 441 GLU A C 1
ATOM 3513 O O . GLU A 1 441 ? 0.222 -8.142 -17.400 1.00 95.75 441 GLU A O 1
ATOM 3518 N N . GLN A 1 442 ? -0.654 -6.254 -16.543 1.00 95.62 442 GLN A N 1
ATOM 3519 C CA . GLN A 1 442 ? -0.274 -5.413 -17.676 1.00 95.62 442 GLN A CA 1
ATOM 3520 C C . GLN A 1 442 ? 1.245 -5.428 -17.899 1.00 95.62 442 GLN A C 1
ATOM 3522 O O . GLN A 1 442 ? 1.704 -5.692 -19.011 1.00 95.62 442 GLN A O 1
ATOM 3527 N N . ARG A 1 443 ? 2.039 -5.205 -16.844 1.00 94.06 443 ARG A N 1
ATOM 3528 C CA . ARG A 1 443 ? 3.509 -5.213 -16.937 1.00 94.06 443 ARG A CA 1
ATOM 3529 C C . ARG A 1 443 ? 4.068 -6.571 -17.352 1.00 94.06 443 ARG A C 1
ATOM 3531 O O . ARG A 1 443 ? 5.060 -6.629 -18.075 1.00 94.06 443 ARG A O 1
ATOM 3538 N N . LEU A 1 444 ? 3.459 -7.667 -16.903 1.00 92.94 444 LEU A N 1
ATOM 3539 C CA . LEU A 1 444 ? 3.836 -9.012 -17.338 1.00 92.94 444 LEU A CA 1
ATOM 3540 C C . LEU A 1 444 ? 3.551 -9.214 -18.830 1.00 92.94 444 LEU A C 1
ATOM 3542 O O . LEU A 1 444 ? 4.400 -9.768 -19.527 1.00 92.94 444 LEU A O 1
ATOM 3546 N N . GLY A 1 445 ? 2.414 -8.722 -19.326 1.00 95.50 445 GLY A N 1
ATOM 3547 C CA . GLY A 1 445 ? 2.099 -8.726 -20.755 1.00 95.50 445 GLY A CA 1
ATOM 3548 C C . GLY A 1 445 ? 3.091 -7.900 -21.580 1.00 95.50 445 GLY A C 1
ATOM 3549 O O . GLY A 1 445 ? 3.630 -8.385 -22.573 1.00 95.50 445 GLY A O 1
ATOM 3550 N N . GLU A 1 446 ? 3.410 -6.681 -21.138 1.00 94.81 446 GLU A N 1
ATOM 3551 C CA . GLU A 1 446 ? 4.421 -5.824 -21.777 1.00 94.81 446 GLU A CA 1
ATOM 3552 C C . GLU A 1 446 ? 5.797 -6.498 -21.813 1.00 94.81 446 GLU A C 1
ATOM 3554 O O . GLU A 1 446 ? 6.466 -6.493 -22.847 1.00 94.81 446 GLU A O 1
ATOM 3559 N N . LYS A 1 447 ? 6.200 -7.144 -20.713 1.00 94.94 447 LYS A N 1
ATOM 3560 C CA . LYS A 1 447 ? 7.447 -7.907 -20.641 1.00 94.94 447 LYS A CA 1
ATOM 3561 C C . LYS A 1 447 ? 7.474 -9.045 -21.665 1.00 94.94 447 LYS A C 1
ATOM 3563 O O . LYS A 1 447 ? 8.469 -9.180 -22.368 1.00 94.94 447 LYS A O 1
ATOM 3568 N N . GLN A 1 448 ? 6.409 -9.842 -21.764 1.00 93.69 448 GLN A N 1
ATOM 3569 C CA . GLN A 1 448 ? 6.334 -10.942 -22.735 1.00 93.69 448 GLN A CA 1
ATOM 3570 C C . GLN A 1 448 ? 6.409 -10.431 -24.180 1.00 93.69 448 GLN A C 1
ATOM 3572 O O . GLN A 1 448 ? 7.113 -11.012 -25.004 1.00 93.69 448 GLN A O 1
ATOM 3577 N N . ASN A 1 449 ? 5.749 -9.309 -24.479 1.00 95.75 449 ASN A N 1
ATOM 3578 C CA . ASN A 1 449 ? 5.832 -8.674 -25.794 1.00 95.75 449 ASN A CA 1
ATOM 3579 C C . ASN A 1 449 ? 7.258 -8.197 -26.111 1.00 95.75 449 ASN A C 1
ATOM 3581 O O . ASN A 1 449 ? 7.743 -8.394 -27.224 1.00 95.75 449 ASN A O 1
ATOM 3585 N N . LEU A 1 450 ? 7.947 -7.593 -25.137 1.00 92.62 450 LEU A N 1
ATOM 3586 C CA . LEU A 1 450 ? 9.346 -7.183 -25.285 1.00 92.62 450 LEU A CA 1
ATOM 3587 C C . LEU A 1 450 ? 10.278 -8.385 -25.471 1.00 92.62 450 LEU A C 1
ATOM 3589 O O . LEU A 1 450 ? 11.181 -8.318 -26.300 1.00 92.62 450 LEU A O 1
ATOM 3593 N N . GLU A 1 451 ? 10.059 -9.480 -24.740 1.00 93.88 451 GLU A N 1
ATOM 3594 C CA . GLU A 1 451 ? 10.816 -10.728 -24.905 1.00 93.88 451 GLU A CA 1
ATOM 3595 C C . GLU A 1 451 ? 10.638 -11.307 -26.316 1.00 93.88 451 GLU A C 1
ATOM 3597 O O . GLU A 1 451 ? 11.630 -11.672 -26.945 1.00 93.88 451 GLU A O 1
ATOM 3602 N N . PHE A 1 452 ? 9.412 -11.302 -26.850 1.00 95.00 452 PHE A N 1
ATOM 3603 C CA . PHE A 1 452 ? 9.131 -11.733 -28.221 1.00 95.00 452 PHE A CA 1
ATOM 3604 C C . PHE A 1 452 ? 9.845 -10.855 -29.262 1.00 95.00 452 PHE A C 1
ATOM 3606 O O . PHE A 1 452 ? 10.554 -11.363 -30.129 1.00 95.00 452 PHE A O 1
ATOM 3613 N N . MET A 1 453 ? 9.746 -9.526 -29.139 1.00 95.56 453 MET A N 1
ATOM 3614 C CA . MET A 1 453 ? 10.449 -8.602 -30.041 1.00 95.56 453 MET A CA 1
ATOM 3615 C C . MET A 1 453 ? 11.974 -8.734 -29.948 1.00 95.56 453 MET A C 1
ATOM 3617 O O . MET A 1 453 ? 12.676 -8.569 -30.945 1.00 95.56 453 MET A O 1
ATOM 3621 N N . LEU A 1 454 ? 12.505 -9.021 -28.758 1.00 95.19 454 LEU A N 1
ATOM 3622 C CA . LEU A 1 454 ? 13.932 -9.245 -28.559 1.00 95.19 454 LEU A CA 1
ATOM 3623 C C . LEU A 1 454 ? 14.387 -10.542 -29.239 1.00 95.19 454 LEU A C 1
ATOM 3625 O O . LEU A 1 454 ? 15.448 -10.554 -29.861 1.00 95.19 454 LEU A O 1
ATOM 3629 N N . GLU A 1 455 ? 13.591 -11.610 -29.167 1.00 96.31 455 GLU A N 1
ATOM 3630 C CA . GLU A 1 455 ? 13.852 -12.857 -29.890 1.00 96.31 455 GLU A CA 1
ATOM 3631 C C . GLU A 1 455 ? 13.877 -12.642 -31.409 1.00 96.31 455 GLU A C 1
ATOM 3633 O O . GLU A 1 455 ? 14.836 -13.058 -32.067 1.00 96.31 455 GLU A O 1
ATOM 3638 N N . ASP A 1 456 ? 12.902 -11.912 -31.954 1.00 95.00 456 ASP A N 1
ATOM 3639 C CA . ASP A 1 456 ? 12.866 -11.546 -33.374 1.00 95.00 456 ASP A CA 1
ATOM 3640 C C . ASP A 1 456 ? 14.105 -10.735 -33.785 1.00 95.00 456 ASP A C 1
ATOM 3642 O O . ASP A 1 456 ? 14.791 -11.092 -34.748 1.00 95.00 456 ASP A O 1
ATOM 3646 N N . CYS A 1 457 ? 14.469 -9.710 -33.006 1.00 93.75 457 CYS A N 1
ATOM 3647 C CA . CYS A 1 457 ? 15.680 -8.917 -33.238 1.00 93.75 457 CYS A CA 1
ATOM 3648 C C . CYS A 1 457 ? 16.957 -9.774 -33.200 1.00 93.75 457 CYS A C 1
ATOM 3650 O O . CYS A 1 457 ? 17.880 -9.574 -33.994 1.00 93.75 457 CYS A O 1
ATOM 3652 N N . MET A 1 458 ? 17.057 -10.729 -32.270 1.00 94.75 458 MET A N 1
ATOM 3653 C CA . MET A 1 458 ? 18.208 -11.635 -32.187 1.00 94.75 458 MET A CA 1
ATOM 3654 C C . MET A 1 458 ? 18.292 -12.557 -33.407 1.00 94.75 458 MET A C 1
ATOM 3656 O O . MET A 1 458 ? 19.387 -12.781 -33.932 1.00 94.75 458 MET A O 1
ATOM 3660 N N . ASN A 1 459 ? 17.153 -13.068 -33.873 1.00 96.56 459 ASN A N 1
ATOM 3661 C CA . ASN A 1 459 ? 17.078 -13.897 -35.071 1.00 96.56 459 ASN A CA 1
ATOM 3662 C C . ASN A 1 459 ? 17.467 -13.105 -36.324 1.00 96.56 459 ASN A C 1
ATOM 3664 O O . ASN A 1 459 ? 18.269 -13.581 -37.129 1.00 96.56 459 ASN A O 1
ATOM 3668 N N . GLU A 1 460 ? 16.977 -11.874 -36.465 1.00 96.38 460 GLU A N 1
ATOM 3669 C CA . GLU A 1 460 ? 17.350 -10.991 -37.569 1.00 96.38 460 GLU A CA 1
ATOM 3670 C C . GLU A 1 460 ? 18.846 -10.655 -37.546 1.00 96.38 460 GLU A C 1
ATOM 3672 O O . GLU A 1 460 ? 19.527 -10.809 -38.559 1.00 96.38 460 GLU A O 1
ATOM 3677 N N . ASN A 1 461 ? 19.402 -10.320 -36.378 1.00 95.75 461 ASN A N 1
ATOM 3678 C CA . ASN A 1 461 ? 20.840 -10.093 -36.220 1.00 95.75 461 ASN A CA 1
ATOM 3679 C C . ASN A 1 461 ? 21.674 -11.316 -36.619 1.00 95.75 461 ASN A C 1
ATOM 3681 O O . ASN A 1 461 ? 22.728 -11.180 -37.246 1.00 95.75 461 ASN A O 1
ATOM 3685 N N . ARG A 1 462 ? 21.206 -12.525 -36.291 1.00 96.44 462 ARG A N 1
ATOM 3686 C CA . ARG A 1 462 ? 21.860 -13.766 -36.715 1.00 96.44 462 ARG A CA 1
ATOM 3687 C C . ARG A 1 462 ? 21.818 -13.932 -38.234 1.00 96.44 462 ARG A C 1
ATOM 3689 O O . ARG A 1 462 ? 22.854 -14.226 -38.830 1.00 96.44 462 ARG A O 1
ATOM 3696 N N . ASN A 1 463 ? 20.664 -13.697 -38.852 1.00 96.62 463 ASN A N 1
ATOM 3697 C CA . ASN A 1 463 ? 20.496 -13.776 -40.303 1.00 96.62 463 ASN A CA 1
ATOM 3698 C C . ASN A 1 463 ? 21.380 -12.752 -41.028 1.00 96.62 463 ASN A C 1
ATOM 3700 O O . ASN A 1 463 ? 22.054 -13.095 -41.998 1.00 96.62 463 ASN A O 1
ATOM 3704 N N . LEU A 1 464 ? 21.446 -11.516 -40.526 1.00 95.69 464 LEU A N 1
ATOM 3705 C CA . LEU A 1 464 ? 22.326 -10.473 -41.053 1.00 95.69 464 LEU A CA 1
ATOM 3706 C C . LEU A 1 464 ? 23.801 -10.863 -40.919 1.00 95.69 464 LEU A C 1
ATOM 3708 O O . LEU A 1 464 ? 24.563 -10.715 -41.873 1.00 95.69 464 LEU A O 1
ATOM 3712 N N . ALA A 1 465 ? 24.212 -11.422 -39.779 1.00 95.88 465 ALA A N 1
ATOM 3713 C CA . ALA A 1 465 ? 25.579 -11.903 -39.596 1.00 95.88 465 ALA A CA 1
ATOM 3714 C C . ALA A 1 465 ? 25.935 -13.035 -40.579 1.00 95.88 465 ALA A C 1
ATOM 3716 O O . ALA A 1 465 ? 27.056 -13.084 -41.093 1.00 95.88 465 ALA A O 1
ATOM 3717 N N . GLU A 1 466 ? 24.998 -13.941 -40.866 1.00 96.62 466 GLU A N 1
ATOM 3718 C CA . GLU A 1 466 ? 25.174 -14.988 -41.875 1.00 96.62 466 GLU A CA 1
ATOM 3719 C C . GLU A 1 466 ? 25.248 -14.406 -43.295 1.00 96.62 466 GLU A C 1
ATOM 3721 O O . GLU A 1 466 ? 26.156 -14.771 -44.047 1.00 96.62 466 GLU A O 1
ATOM 3726 N N . ALA A 1 467 ? 24.385 -13.445 -43.635 1.00 95.38 467 ALA A N 1
ATOM 3727 C CA . ALA A 1 467 ? 24.412 -12.743 -44.916 1.00 95.38 467 ALA A CA 1
ATOM 3728 C C . ALA A 1 467 ? 25.746 -12.011 -45.138 1.00 95.38 467 ALA A C 1
ATOM 3730 O O . ALA A 1 467 ? 26.373 -12.174 -46.184 1.00 95.38 467 ALA A O 1
ATOM 3731 N N . VAL A 1 468 ? 26.248 -11.295 -44.125 1.00 96.00 468 VAL A N 1
ATOM 3732 C CA . VAL A 1 468 ? 27.564 -10.638 -44.172 1.00 96.00 468 VAL A CA 1
ATOM 3733 C C . VAL A 1 468 ? 28.675 -11.656 -44.443 1.00 96.00 468 VAL A C 1
ATOM 3735 O O . VAL A 1 468 ? 29.547 -11.402 -45.270 1.00 96.00 468 VAL A O 1
ATOM 3738 N N . ARG A 1 469 ? 28.642 -12.842 -43.818 1.00 96.50 469 ARG A N 1
ATOM 3739 C CA . ARG A 1 469 ? 29.633 -13.905 -44.083 1.00 96.50 469 ARG A CA 1
ATOM 3740 C C . ARG A 1 469 ? 29.544 -14.476 -45.497 1.00 96.50 469 ARG A C 1
ATOM 3742 O O . ARG A 1 469 ? 30.566 -14.910 -46.025 1.00 96.50 469 ARG A O 1
ATOM 3749 N N . VAL A 1 470 ? 28.353 -14.556 -46.088 1.00 96.94 470 VAL A N 1
ATOM 3750 C CA . VAL A 1 470 ? 28.180 -14.982 -47.488 1.00 96.94 470 VAL A CA 1
ATOM 3751 C C . VAL A 1 470 ? 28.794 -13.943 -48.418 1.00 96.94 470 VAL A C 1
ATOM 3753 O O . VAL A 1 470 ? 29.695 -14.286 -49.175 1.00 96.94 470 VAL A O 1
ATOM 3756 N N . VAL A 1 471 ? 28.411 -12.673 -48.265 1.00 95.75 471 VAL A N 1
ATOM 3757 C CA . VAL A 1 471 ? 28.935 -11.565 -49.078 1.00 95.75 471 VAL A CA 1
ATOM 3758 C C . VAL A 1 471 ? 30.457 -11.450 -48.957 1.00 95.75 471 VAL A C 1
ATOM 3760 O O . VAL A 1 471 ? 31.144 -11.252 -49.954 1.00 95.75 471 VAL A O 1
ATOM 3763 N N . GLN A 1 472 ? 31.013 -11.624 -47.754 1.00 96.06 472 GLN A N 1
ATOM 3764 C CA . GLN A 1 472 ? 32.463 -11.605 -47.546 1.00 96.06 472 GLN A CA 1
ATOM 3765 C C . GLN A 1 472 ? 33.169 -12.728 -48.326 1.00 96.06 472 GLN A C 1
ATOM 3767 O O . GLN A 1 472 ? 34.210 -12.483 -48.928 1.00 96.06 472 GLN A O 1
ATOM 3772 N N . ARG A 1 473 ? 32.599 -13.943 -48.340 1.00 96.81 473 ARG A N 1
ATOM 3773 C CA . ARG A 1 473 ? 33.150 -15.080 -49.096 1.00 96.81 473 ARG A CA 1
ATOM 3774 C C . ARG A 1 473 ? 33.077 -14.849 -50.599 1.00 96.81 473 ARG A C 1
ATOM 3776 O O . ARG A 1 473 ? 34.084 -15.028 -51.269 1.00 96.81 473 ARG A O 1
ATOM 3783 N N . GLU A 1 474 ? 31.931 -14.401 -51.107 1.00 96.69 474 GLU A N 1
ATOM 3784 C CA . GLU A 1 474 ? 31.761 -14.078 -52.530 1.00 96.69 474 GLU A CA 1
ATOM 3785 C C . GLU A 1 474 ? 32.732 -12.976 -52.970 1.00 96.69 474 GLU A C 1
ATOM 3787 O O . GLU A 1 474 ? 33.357 -13.077 -54.024 1.00 96.69 474 GLU A O 1
ATOM 3792 N N . ARG A 1 475 ? 32.933 -11.947 -52.134 1.00 96.94 475 ARG A N 1
ATOM 3793 C CA . ARG A 1 475 ? 33.944 -10.911 -52.380 1.00 96.94 475 ARG A CA 1
ATOM 3794 C C . ARG A 1 475 ? 35.345 -11.512 -52.476 1.00 96.94 475 ARG A C 1
ATOM 3796 O O . ARG A 1 475 ? 36.071 -11.193 -53.413 1.00 96.94 475 ARG A O 1
ATOM 3803 N N . ASP A 1 476 ? 35.733 -12.355 -51.521 1.00 96.00 476 ASP A N 1
ATOM 3804 C CA . ASP A 1 476 ? 37.065 -12.969 -51.493 1.00 96.00 476 ASP A CA 1
ATOM 3805 C C . ASP A 1 476 ? 37.287 -13.906 -52.699 1.00 96.00 476 ASP A C 1
ATOM 3807 O O . ASP A 1 476 ? 38.373 -13.911 -53.288 1.00 96.00 476 ASP A O 1
ATOM 3811 N N . GLU A 1 477 ? 36.256 -14.650 -53.114 1.00 96.88 477 GLU A N 1
ATOM 3812 C CA . GLU A 1 477 ? 36.255 -15.476 -54.329 1.00 96.88 477 GLU A CA 1
ATOM 3813 C C . GLU A 1 477 ? 36.464 -14.612 -55.580 1.00 96.88 477 GLU A C 1
ATOM 3815 O O . GLU A 1 477 ? 37.427 -14.837 -56.319 1.00 96.88 477 GLU A O 1
ATOM 3820 N N . LEU A 1 478 ? 35.662 -13.559 -55.762 1.00 95.94 478 LEU A N 1
ATOM 3821 C CA . LEU A 1 478 ? 35.787 -12.623 -56.885 1.00 95.94 478 LEU A CA 1
ATOM 3822 C C . LEU A 1 478 ? 37.143 -11.903 -56.902 1.00 95.94 478 LEU A C 1
ATOM 3824 O O . LEU A 1 478 ? 37.738 -11.714 -57.965 1.00 95.94 478 LEU A O 1
ATOM 3828 N N . GLU A 1 479 ? 37.676 -11.513 -55.742 1.00 96.44 479 GLU A N 1
ATOM 3829 C CA . GLU A 1 479 ? 39.025 -10.951 -55.644 1.00 96.44 479 GLU A CA 1
ATOM 3830 C C . GLU A 1 479 ? 40.091 -11.956 -56.087 1.00 96.44 479 GLU A C 1
ATOM 3832 O O . GLU A 1 479 ? 41.052 -11.580 -56.768 1.00 96.44 479 GLU A O 1
ATOM 3837 N N . SER A 1 480 ? 39.943 -13.228 -55.710 1.00 96.62 480 SER A N 1
ATOM 3838 C CA . SER A 1 480 ? 40.874 -14.289 -56.095 1.00 96.62 480 SER A CA 1
ATOM 3839 C C . SER A 1 480 ? 40.838 -14.558 -57.604 1.00 96.62 480 SER A C 1
ATOM 3841 O O . SER A 1 480 ? 41.897 -14.629 -58.236 1.00 96.62 480 SER A O 1
ATOM 3843 N N . GLU A 1 481 ? 39.645 -14.593 -58.205 1.00 96.19 481 GLU A N 1
ATOM 3844 C CA . GLU A 1 481 ? 39.444 -14.719 -59.650 1.00 96.19 481 GLU A CA 1
ATOM 3845 C C . GLU A 1 481 ? 40.033 -13.519 -60.393 1.00 96.19 481 GLU A C 1
ATOM 3847 O O . GLU A 1 481 ? 40.777 -13.684 -61.362 1.00 96.19 481 GLU A O 1
ATOM 3852 N N . ASN A 1 482 ? 39.789 -12.300 -59.902 1.00 96.31 482 ASN A N 1
ATOM 3853 C CA . ASN A 1 482 ? 40.346 -11.086 -60.489 1.00 96.31 482 ASN A CA 1
ATOM 3854 C C . ASN A 1 482 ? 41.882 -11.104 -60.458 1.00 96.31 482 ASN A C 1
ATOM 3856 O O . ASN A 1 482 ? 42.530 -10.764 -61.450 1.00 96.31 482 ASN A O 1
ATOM 3860 N N . ARG A 1 483 ? 42.488 -11.549 -59.347 1.00 96.62 483 ARG A N 1
ATOM 3861 C CA . ARG A 1 483 ? 43.947 -11.731 -59.250 1.00 96.62 483 ARG A CA 1
ATOM 3862 C C . ARG A 1 483 ? 44.449 -12.779 -60.243 1.00 96.62 483 ARG A C 1
ATOM 3864 O O . ARG A 1 483 ? 45.456 -12.527 -60.903 1.00 96.62 483 ARG A O 1
ATOM 3871 N N . ALA A 1 484 ? 43.760 -13.912 -60.381 1.00 96.25 484 ALA A N 1
ATOM 3872 C CA . ALA A 1 484 ? 44.124 -14.956 -61.336 1.00 96.25 484 ALA A CA 1
ATOM 3873 C C . ALA A 1 484 ? 44.083 -14.441 -62.784 1.00 96.25 484 ALA A C 1
ATOM 3875 O O . ALA A 1 484 ? 45.053 -14.619 -63.519 1.00 96.25 484 ALA A O 1
ATOM 3876 N N . LEU A 1 485 ? 43.024 -13.716 -63.159 1.00 95.19 485 LEU A N 1
ATOM 3877 C CA . LEU A 1 485 ? 42.896 -13.082 -64.474 1.00 95.19 485 LEU A CA 1
ATOM 3878 C C . LEU A 1 485 ? 44.007 -12.059 -64.735 1.00 95.19 485 LEU A C 1
ATOM 3880 O O . LEU A 1 485 ? 44.570 -12.038 -65.826 1.00 95.19 485 LEU A O 1
ATOM 3884 N N . ARG A 1 486 ? 44.380 -11.242 -63.739 1.00 95.38 486 ARG A N 1
ATOM 3885 C CA . ARG A 1 486 ? 45.504 -10.294 -63.866 1.00 95.38 486 ARG A CA 1
ATOM 3886 C C . ARG A 1 486 ? 46.840 -11.002 -64.089 1.00 95.38 486 ARG A C 1
ATOM 3888 O O . ARG A 1 486 ? 47.657 -10.514 -64.868 1.00 95.38 486 ARG A O 1
ATOM 3895 N N . ILE A 1 487 ? 47.077 -12.120 -63.402 1.00 95.62 487 ILE A N 1
ATOM 3896 C CA . ILE A 1 487 ? 48.293 -12.927 -63.575 1.00 95.62 487 ILE A CA 1
ATOM 3897 C C . ILE A 1 487 ? 48.316 -13.558 -64.969 1.00 95.62 487 ILE A C 1
ATOM 3899 O O . ILE A 1 487 ? 49.336 -13.468 -65.648 1.00 95.62 487 ILE A O 1
ATOM 3903 N N . ASP A 1 488 ? 47.208 -14.163 -65.403 1.00 95.75 488 ASP A N 1
ATOM 3904 C CA . ASP A 1 488 ? 47.105 -14.795 -66.723 1.00 95.75 488 ASP A CA 1
ATOM 3905 C C . ASP A 1 488 ? 47.278 -13.769 -67.851 1.00 95.75 488 ASP A C 1
ATOM 3907 O O . ASP A 1 488 ? 48.069 -13.971 -68.769 1.00 95.75 488 ASP A O 1
ATOM 3911 N N . TYR A 1 489 ? 46.628 -12.609 -67.731 1.00 95.06 489 TYR A N 1
ATOM 3912 C CA . TYR A 1 489 ? 46.801 -11.496 -68.661 1.00 95.06 489 TYR A CA 1
ATOM 3913 C C . TYR A 1 489 ? 48.263 -11.040 -68.749 1.00 95.06 489 TYR A C 1
ATOM 3915 O O . TYR A 1 489 ? 48.785 -10.864 -69.847 1.00 95.06 489 TYR A O 1
ATOM 3923 N N . ARG A 1 490 ? 48.954 -10.901 -67.607 1.00 95.50 490 ARG A N 1
ATOM 3924 C CA . ARG A 1 490 ? 50.378 -10.534 -67.586 1.00 95.50 490 ARG A CA 1
ATOM 3925 C C . ARG A 1 490 ? 51.249 -11.585 -68.281 1.00 95.50 490 ARG A C 1
ATOM 3927 O O . ARG A 1 490 ? 52.103 -11.201 -69.067 1.00 95.50 490 ARG A O 1
ATOM 3934 N N . ARG A 1 491 ? 51.006 -12.881 -68.056 1.00 94.06 491 ARG A N 1
ATOM 3935 C CA . ARG A 1 491 ? 51.734 -13.955 -68.759 1.00 94.06 491 ARG A CA 1
ATOM 3936 C C . ARG A 1 491 ? 51.551 -13.874 -70.271 1.00 94.06 491 ARG A C 1
ATOM 3938 O O . ARG A 1 491 ? 52.530 -13.928 -70.999 1.00 94.06 491 ARG A O 1
ATOM 3945 N N . ARG A 1 492 ? 50.318 -13.666 -70.746 1.00 92.69 492 ARG A N 1
ATOM 3946 C CA . ARG A 1 492 ? 50.043 -13.513 -72.186 1.00 92.69 492 ARG A CA 1
ATOM 3947 C C . ARG A 1 492 ? 50.725 -12.289 -72.797 1.00 92.69 492 ARG A C 1
ATOM 3949 O O . ARG A 1 492 ? 51.051 -12.316 -73.977 1.00 92.69 492 ARG A O 1
ATOM 3956 N N . LEU A 1 493 ? 50.919 -11.217 -72.027 1.00 91.56 493 LEU A N 1
ATOM 3957 C CA . LEU A 1 493 ? 51.698 -10.056 -72.469 1.00 91.56 493 LEU A CA 1
ATOM 3958 C C . LEU A 1 493 ? 53.208 -10.324 -72.505 1.00 91.56 493 LEU A C 1
ATOM 3960 O O . LEU A 1 493 ? 53.895 -9.667 -73.268 1.00 91.56 493 LEU A O 1
ATOM 3964 N N . GLU A 1 494 ? 53.724 -11.233 -71.676 1.00 91.31 494 GLU A N 1
ATOM 3965 C CA . GLU A 1 494 ? 55.143 -11.624 -71.672 1.00 91.31 494 GLU A CA 1
ATOM 3966 C C . GLU A 1 494 ? 55.476 -12.652 -72.772 1.00 91.31 494 GLU A C 1
ATOM 3968 O O . GLU A 1 494 ? 56.627 -12.747 -73.192 1.00 91.31 494 GLU A O 1
ATOM 3973 N N . GLU A 1 495 ? 54.490 -13.436 -73.223 1.00 88.38 495 GLU A N 1
ATOM 3974 C CA . GLU A 1 495 ? 54.636 -14.448 -74.285 1.00 88.38 495 GLU A CA 1
ATOM 3975 C C . GLU A 1 495 ? 54.540 -13.886 -75.716 1.00 88.38 495 GLU A C 1
ATOM 3977 O O . GLU A 1 495 ? 55.000 -14.549 -76.650 1.00 88.38 495 GLU A O 1
ATOM 3982 N N . ASN A 1 496 ? 53.950 -12.699 -75.893 1.00 74.94 496 ASN A N 1
ATOM 3983 C CA . ASN A 1 496 ? 53.878 -11.973 -77.170 1.00 74.94 496 ASN A CA 1
ATOM 3984 C C . ASN A 1 496 ? 54.966 -10.902 -77.245 1.00 74.94 496 ASN A C 1
ATOM 3986 O O . ASN A 1 496 ? 55.473 -10.671 -78.367 1.00 74.94 496 ASN A O 1
#

Sequence (496 aa):
MAAFSKIGQGEPDGRDRAGLDCTEDVLAGMSAPEEIPEHTAPGEMAQSPDDYDSDFVVIPEHQSMPTSLLEPTPEINQRPEQEPHFSDLFSIFSISDHEREALQPILNSLSSTQDVLERLNRSIEERNVESQELRDSLREARERQEKLSAEHEQTLNENRLLKATQEELLAKVTSLEIEVKQESERVSLEQKKETEATQMQTEDETSLLKKERTELLEKLEEERASRESLMVMMAKLNETIQKAKEEAKEEVEKAKEETQKAEAELDAAKEEATNAREALLQESERRAEAEKKAAEATTERRTEAEKKAAEATTLVETLRADVERERQELLQQNISGSDPCLQRIAILENSLVSDTEARLRLEKSLEKAREESQKAREESQKAREESQKAREEARLEVERARADANMTMQELAQVLHRVDDFQSALTDARAQLERREAELEQRLGEKQNLEFMLEDCMNENRNLAEAVRVVQRERDELESENRALRIDYRRRLEEN

Organism: NCBI:txid37863